Protein 2RD7 (pdb70)

Radius of gyration: 29.11 Å; Cα contacts (8 Å, |Δi|>4): 1053; chains: 2; bounding box: 93×52×61 Å

Secondary structure (DSSP, 8-state):
--TTSPB-TTHHHHTEEEETTTTEEEEESB-TT--TT---EEEE-SS--EEEETTTTEEEE-S--EEEE--TTEEEEEEPPP-----EEEEESSHHHHHHHHHHHTTSSEEEEE----EEEEEES--SS--HHHHHHHHTT-STTEEEEEEEEEEEEEEEEE-SSSB-B-HHHHHHHHTS-SS--HHHHHHHHHHH-SEEEEEEEEEEEEEEEEEEEHHHHHHHT--HHHHHHHHHHHTT----HHHHHTT--SHHHHHHTTEEEEEE--BS------HHHHHHHHHH--EEEEEEEEEGGGGGGGBTT---HHHHHHHHHHHHHHH-/-PPP-TT--TTTT-EEEEEEEEEE--HHHH------EEEEE-S---EEEEEEEETTEEEEEEEE---SSSSEEEE---SPPPEEEEEEEE-SSSEEEEEEES---EEEEEESSSSPPHHHHHHHHHHHHHTT--GGGEEEPPSS---S---GGGEEE--

Structure (mmCIF, N/CA/C/O backbone):
data_2RD7
#
_entry.id   2RD7
#
_cell.length_a   96.553
_cell.length_b   126.087
_cell.length_c   51.887
_cell.angle_alpha   90.00
_cell.angle_beta   90.00
_cell.angle_gamma   90.00
#
_symmetry.space_group_name_H-M   'P 21 21 2'
#
loop_
_entity.id
_entity.type
_entity.pdbx_description
1 polymer 'Complement component C8 alpha chain'
2 polymer 'Complement component C8 gamma chain'
3 non-polymer 'CHLORIDE ION'
4 water water
#
loop_
_atom_site.group_PDB
_atom_site.id
_atom_site.type_symbol
_atom_site.label_atom_id
_atom_site.label_alt_id
_atom_site.label_comp_id
_atom_site.label_asym_id
_atom_site.label_entity_id
_atom_site.label_seq_id
_atom_site.pdbx_PDB_ins_code
_atom_site.Cartn_x
_atom_site.Cartn_y
_atom_site.Cartn_z
_atom_site.occupancy
_atom_site.B_iso_or_equiv
_atom_site.auth_seq_id
_atom_site.auth_comp_id
_atom_site.auth_asym_id
_atom_site.auth_atom_id
_atom_site.pdbx_PDB_model_num
ATOM 1 N N . ASP A 1 14 ? 13.532 -0.314 42.797 1.00 68.17 109 ASP A N 1
ATOM 2 C CA . ASP A 1 14 ? 14.324 0.943 42.675 1.00 68.08 109 ASP A CA 1
ATOM 3 C C . ASP A 1 14 ? 13.429 2.065 42.173 1.00 67.78 109 ASP A C 1
ATOM 4 O O . ASP A 1 14 ? 12.187 2.019 42.292 1.00 68.06 109 ASP A O 1
ATOM 6 N N . CYS A 1 15 ? 14.056 3.073 41.588 1.00 67.10 110 CYS A N 1
ATOM 7 C CA . CYS A 1 15 ? 13.321 4.208 41.045 1.00 66.33 110 CYS A CA 1
ATOM 8 C C . CYS A 1 15 ? 13.310 4.232 39.508 1.00 65.46 110 CYS A C 1
ATOM 9 O O . CYS A 1 15 ? 12.531 4.972 38.891 1.00 65.12 110 CYS A O 1
ATOM 12 N N . SER A 1 16 ? 14.192 3.431 38.903 1.00 64.37 111 SER A N 1
ATOM 13 C CA . SER A 1 16 ? 14.403 3.396 37.447 1.00 62.93 111 SER A CA 1
ATOM 14 C C . SER A 1 16 ? 13.205 2.818 36.653 1.00 61.53 111 SER A C 1
ATOM 15 O O . SER A 1 16 ? 13.131 2.982 35.421 1.00 62.10 111 SER A O 1
ATOM 18 N N . GLN A 1 17 ? 12.275 2.160 37.355 1.00 59.17 112 GLN A N 1
ATOM 19 C CA . GLN A 1 17 ? 11.076 1.601 36.737 1.00 57.41 112 GLN A CA 1
ATOM 20 C C . GLN A 1 17 ? 10.140 2.618 36.092 1.00 55.87 112 GLN A C 1
ATOM 21 O O . GLN A 1 17 ? 9.255 2.232 35.319 1.00 55.60 112 GLN A O 1
ATOM 23 N N . TYR A 1 18 ? 10.261 3.890 36.455 1.00 54.20 113 TYR A N 1
ATOM 24 C CA . TYR A 1 18 ? 9.384 4.926 35.886 1.00 52.96 113 TYR A CA 1
ATOM 25 C C . TYR A 1 18 ? 10.005 5.451 34.595 1.00 51.92 113 TYR A C 1
ATOM 26 O O . TYR A 1 18 ? 11.241 5.559 34.512 1.00 50.31 113 TYR A O 1
ATOM 35 N N . GLU A 1 19 ? 9.196 5.780 33.593 1.00 49.66 114 GLU A N 1
ATOM 36 C CA . GLU A 1 19 ? 9.740 6.497 32.435 1.00 49.60 114 GLU A CA 1
ATOM 37 C C . GLU A 1 19 ? 10.238 7.896 32.849 1.00 47.45 114 GLU A C 1
ATOM 38 O O . GLU A 1 19 ? 9.722 8.520 33.745 1.00 45.93 114 GLU A O 1
ATOM 44 N N . PRO A 1 20 ? 11.258 8.411 32.180 1.00 46.23 115 PRO A N 1
ATOM 45 C CA . PRO A 1 20 ? 11.541 9.798 32.492 1.00 44.14 115 PRO A CA 1
ATOM 46 C C . PRO A 1 20 ? 10.422 10.729 32.076 1.00 41.78 115 PRO A C 1
ATOM 47 O O . PRO A 1 20 ? 9.652 10.424 31.179 1.00 41.78 115 PRO A O 1
ATOM 51 N N A ILE A 1 21 ? 10.371 11.857 32.739 0.60 41.17 116 ILE A N 1
ATOM 52 N N B ILE A 1 21 ? 10.364 11.888 32.731 0.40 40.09 116 ILE A N 1
ATOM 53 C CA A ILE A 1 21 ? 9.549 12.981 32.332 0.60 41.29 116 ILE A CA 1
ATOM 54 C CA B ILE A 1 21 ? 9.449 12.983 32.345 0.40 38.83 116 ILE A CA 1
ATOM 55 C C A ILE A 1 21 ? 9.621 13.183 30.793 0.60 40.67 116 ILE A C 1
ATOM 56 C C B ILE A 1 21 ? 9.572 13.298 30.848 0.40 39.43 116 ILE A C 1
ATOM 57 O O A ILE A 1 21 ? 10.712 13.253 30.224 0.60 40.42 116 ILE A O 1
ATOM 58 O O B ILE A 1 21 ? 10.658 13.643 30.370 0.40 39.32 116 ILE A O 1
ATOM 67 N N . PRO A 1 22 ? 8.470 13.162 30.093 1.00 39.62 117 PRO A N 1
ATOM 68 C CA . PRO A 1 22 ? 8.551 13.337 28.635 1.00 39.95 117 PRO A CA 1
ATOM 69 C C . PRO A 1 22 ? 9.222 14.618 28.126 1.00 39.89 117 PRO A C 1
ATOM 70 O O . PRO A 1 22 ? 8.951 15.714 28.613 1.00 40.75 117 PRO A O 1
ATOM 74 N N . GLY A 1 23 ? 10.072 14.457 27.126 1.00 39.59 118 GLY A N 1
ATOM 75 C CA . GLY A 1 23 ? 10.798 15.569 26.551 1.00 38.99 118 GLY A CA 1
ATOM 76 C C . GLY A 1 23 ? 12.089 15.947 27.256 1.00 39.40 118 GLY A C 1
ATOM 77 O O . GLY A 1 23 ? 12.707 16.917 26.893 1.00 38.36 118 GLY A O 1
ATOM 78 N N . SER A 1 24 ? 12.485 15.222 28.298 1.00 39.92 119 SER A N 1
ATOM 79 C CA . SER A 1 24 ? 13.639 15.666 29.109 1.00 39.41 119 SER A CA 1
ATOM 80 C C . SER A 1 24 ? 14.934 15.777 28.277 1.00 40.32 119 SER A C 1
ATOM 81 O O . SER A 1 24 ? 15.742 16.699 28.468 1.00 41.62 119 SER A O 1
ATOM 84 N N . GLN A 1 25 ? 15.105 14.849 27.346 1.00 41.49 120 GLN A N 1
ATOM 85 C CA . GLN A 1 25 ? 16.222 14.860 26.396 1.00 43.08 120 GLN A CA 1
ATOM 86 C C . GLN A 1 25 ? 16.285 16.075 25.487 1.00 42.77 120 GLN A C 1
ATOM 87 O O . GLN A 1 25 ? 17.375 16.569 25.170 1.00 40.64 120 GLN A O 1
ATOM 93 N N . LYS A 1 26 ? 15.117 16.620 25.144 1.00 42.48 121 LYS A N 1
ATOM 94 C CA . LYS A 1 26 ? 15.003 17.762 24.285 1.00 42.61 121 LYS A CA 1
ATOM 95 C C . LYS A 1 26 ? 15.252 19.054 25.030 1.00 42.31 121 LYS A C 1
ATOM 96 O O . LYS A 1 26 ? 15.804 19.996 24.445 1.00 41.96 121 LYS A O 1
ATOM 102 N N . ALA A 1 27 ? 14.808 19.130 26.273 1.00 41.64 122 ALA A N 1
ATOM 103 C CA . ALA A 1 27 ? 15.030 20.313 27.066 1.00 43.07 122 ALA A CA 1
ATOM 104 C C . ALA A 1 27 ? 16.497 20.481 27.459 1.00 42.62 122 ALA A C 1
ATOM 105 O O . ALA A 1 27 ? 16.879 21.545 27.873 1.00 42.35 122 ALA A O 1
ATOM 107 N N . ALA A 1 28 ? 17.242 19.371 27.461 1.00 42.79 123 ALA A N 1
ATOM 108 C CA . ALA A 1 28 ? 18.653 19.332 27.727 1.00 41.96 123 ALA A CA 1
ATOM 109 C C . ALA A 1 28 ? 19.517 19.879 26.617 1.00 41.19 123 ALA A C 1
ATOM 110 O O . ALA A 1 28 ? 20.656 20.119 26.864 1.00 38.13 123 ALA A O 1
ATOM 112 N N . LEU A 1 29 ? 18.978 20.064 25.413 1.00 41.92 124 LEU A N 1
ATOM 113 C CA . LEU A 1 29 ? 19.747 20.470 24.264 1.00 41.82 124 LEU A CA 1
ATOM 114 C C . LEU A 1 29 ? 19.961 21.994 24.269 1.00 42.83 124 LEU A C 1
ATOM 115 O O . LEU A 1 29 ? 19.105 22.752 24.824 1.00 44.52 124 LEU A O 1
ATOM 120 N N . GLY A 1 30 ? 21.151 22.446 23.790 1.00 42.09 125 GLY A N 1
ATOM 121 C CA . GLY A 1 30 ? 21.396 23.847 23.491 1.00 39.91 125 GLY A CA 1
ATOM 122 C C . GLY A 1 30 ? 20.618 24.288 22.228 1.00 40.10 125 GLY A C 1
ATOM 123 O O . GLY A 1 30 ? 20.087 23.497 21.462 1.00 39.40 125 GLY A O 1
ATOM 124 N N . TYR A 1 31 ? 20.533 25.577 22.019 1.00 39.60 126 TYR A N 1
ATOM 125 C CA . TYR A 1 31 ? 19.830 26.120 20.881 1.00 39.90 126 TYR A CA 1
ATOM 126 C C . TYR A 1 31 ? 20.728 27.159 20.228 1.00 39.23 126 TYR A C 1
ATOM 127 O O . TYR A 1 31 ? 21.387 27.917 20.895 1.00 38.11 126 TYR A O 1
ATOM 136 N N . ASN A 1 32 ? 20.755 27.145 18.898 1.00 40.88 127 ASN A N 1
ATOM 137 C CA . ASN A 1 32 ? 21.386 28.166 18.110 1.00 41.06 127 ASN A CA 1
ATOM 138 C C . ASN A 1 32 ? 20.351 29.112 17.482 1.00 40.86 127 ASN A C 1
ATOM 139 O O . ASN A 1 32 ? 19.620 28.756 16.530 1.00 38.43 127 ASN A O 1
ATOM 144 N N . ILE A 1 33 ? 20.352 30.349 17.966 1.00 42.43 128 ILE A N 1
ATOM 145 C CA . ILE A 1 33 ? 19.391 31.307 17.489 1.00 44.28 128 ILE A CA 1
ATOM 146 C C . ILE A 1 33 ? 19.658 31.776 16.099 1.00 44.03 128 ILE A C 1
ATOM 147 O O . ILE A 1 33 ? 18.745 32.331 15.515 1.00 42.72 128 ILE A O 1
ATOM 152 N N . LEU A 1 34 ? 20.914 31.680 15.625 1.00 44.16 129 LEU A N 1
ATOM 153 C CA . LEU A 1 34 ? 21.197 32.070 14.236 1.00 45.45 129 LEU A CA 1
ATOM 154 C C . LEU A 1 34 ? 20.721 31.026 13.268 1.00 44.91 129 LEU A C 1
ATOM 155 O O . LEU A 1 34 ? 20.227 31.341 12.200 1.00 45.66 129 LEU A O 1
ATOM 160 N N . THR A 1 35 ? 20.900 29.764 13.615 1.00 45.77 130 THR A N 1
ATOM 161 C CA . THR A 1 35 ? 20.461 28.702 12.697 1.00 46.47 130 THR A CA 1
ATOM 162 C C . THR A 1 35 ? 19.061 28.214 13.018 1.00 47.22 130 THR A C 1
ATOM 163 O O . THR A 1 35 ? 18.479 27.522 12.213 1.00 48.41 130 THR A O 1
ATOM 167 N N . GLN A 1 36 ? 18.520 28.649 14.158 1.00 47.76 131 GLN A N 1
ATOM 168 C CA . GLN A 1 36 ? 17.253 28.209 14.694 1.00 48.76 131 GLN A CA 1
ATOM 169 C C . GLN A 1 36 ? 17.156 26.703 14.692 1.00 47.83 131 GLN A C 1
ATOM 170 O O . GLN A 1 36 ? 16.127 26.110 14.411 1.00 47.83 131 GLN A O 1
ATOM 176 N N . GLU A 1 37 ? 18.249 26.066 15.040 1.00 47.74 132 GLU A N 1
ATOM 177 C CA . GLU A 1 37 ? 18.201 24.654 15.308 1.00 46.89 132 GLU A CA 1
ATOM 178 C C . GLU A 1 37 ? 18.870 24.311 16.602 1.00 45.29 132 GLU A C 1
ATOM 179 O O . GLU A 1 37 ? 19.583 25.137 17.192 1.00 45.02 132 GLU A O 1
ATOM 185 N N . ASP A 1 38 ? 18.592 23.086 17.051 1.00 42.88 133 ASP A N 1
ATOM 186 C CA . ASP A 1 38 ? 19.125 22.545 18.299 1.00 41.25 133 ASP A CA 1
ATOM 187 C C . ASP A 1 38 ? 20.639 22.249 18.152 1.00 39.49 133 ASP A C 1
ATOM 188 O O . ASP A 1 38 ? 21.114 22.042 17.081 1.00 38.05 133 ASP A O 1
ATOM 193 N N . ALA A 1 39 ? 21.339 22.240 19.268 1.00 40.53 134 ALA A N 1
ATOM 194 C CA . ALA A 1 39 ? 22.749 21.764 19.401 1.00 41.37 134 ALA A CA 1
ATOM 195 C C . ALA A 1 39 ? 22.799 20.515 20.285 1.00 41.73 134 ALA A C 1
ATOM 196 O O . ALA A 1 39 ? 21.751 19.977 20.687 1.00 44.16 134 ALA A O 1
ATOM 198 N N . GLN A 1 40 ? 24.008 20.085 20.639 1.00 39.60 135 GLN A N 1
ATOM 199 C CA . GLN A 1 40 ? 24.171 18.921 21.442 1.00 39.48 135 GLN A CA 1
ATOM 200 C C . GLN A 1 40 ? 23.719 19.224 22.861 1.00 39.01 135 GLN A C 1
ATOM 201 O O . GLN A 1 40 ? 23.347 20.366 23.158 1.00 38.91 135 GLN A O 1
ATOM 207 N N . SER A 1 41 ? 23.648 18.201 23.692 1.00 38.23 136 SER A N 1
ATOM 208 C CA . SER A 1 41 ? 23.175 18.402 25.031 1.00 38.94 136 SER A CA 1
ATOM 209 C C . SER A 1 41 ? 24.107 19.294 25.819 1.00 40.24 136 SER A C 1
ATOM 210 O O . SER A 1 41 ? 25.342 19.163 25.767 1.00 40.66 136 SER A O 1
ATOM 213 N N . VAL A 1 42 ? 23.481 20.161 26.593 1.00 40.04 137 VAL A N 1
ATOM 214 C CA . VAL A 1 42 ? 24.128 21.008 27.550 1.00 40.40 137 VAL A CA 1
ATOM 215 C C . VAL A 1 42 ? 23.957 20.367 28.925 1.00 40.83 137 VAL A C 1
ATOM 216 O O . VAL A 1 42 ? 24.971 20.058 29.619 1.00 40.98 137 VAL A O 1
ATOM 220 N N . TYR A 1 43 ? 22.705 20.150 29.327 1.00 39.54 138 TYR A N 1
ATOM 221 C CA . TYR A 1 43 ? 22.435 19.525 30.572 1.00 38.73 138 TYR A CA 1
ATOM 222 C C . TYR A 1 43 ? 22.575 18.044 30.370 1.00 39.51 138 TYR A C 1
ATOM 223 O O . TYR A 1 43 ? 22.271 17.556 29.305 1.00 38.39 138 TYR A O 1
ATOM 232 N N . ASP A 1 44 ? 23.040 17.330 31.405 1.00 41.98 139 ASP A N 1
ATOM 233 C CA . ASP A 1 44 ? 22.901 15.872 31.503 1.00 43.89 139 ASP A CA 1
ATOM 234 C C . ASP A 1 44 ? 21.421 15.483 31.764 1.00 44.63 139 ASP A C 1
ATOM 235 O O . ASP A 1 44 ? 20.905 15.738 32.831 1.00 45.68 139 ASP A O 1
ATOM 240 N N . ALA A 1 45 ? 20.763 14.866 30.787 1.00 46.44 140 ALA A N 1
ATOM 241 C CA . ALA A 1 45 ? 19.292 14.569 30.862 1.00 47.86 140 ALA A CA 1
ATOM 242 C C . ALA A 1 45 ? 18.990 13.327 31.683 1.00 48.42 140 ALA A C 1
ATOM 243 O O . ALA A 1 45 ? 17.863 13.134 32.128 1.00 48.57 140 ALA A O 1
ATOM 245 N N . SER A 1 46 ? 20.027 12.510 31.873 1.00 49.22 141 SER A N 1
ATOM 246 C CA . SER A 1 46 ? 19.972 11.156 32.455 1.00 50.20 141 SER A CA 1
ATOM 247 C C . SER A 1 46 ? 20.564 11.040 33.859 1.00 49.61 141 SER A C 1
ATOM 248 O O . SER A 1 46 ? 20.646 9.956 34.428 1.00 49.63 141 SER A O 1
ATOM 251 N N . TYR A 1 47 ? 20.977 12.161 34.394 1.00 48.78 142 TYR A N 1
ATOM 252 C CA . TYR A 1 47 ? 21.550 12.243 35.686 1.00 49.30 142 TYR A CA 1
ATOM 253 C C . TYR A 1 47 ? 20.502 12.419 36.748 1.00 49.10 142 TYR A C 1
ATOM 254 O O . TYR A 1 47 ? 19.679 13.327 36.659 1.00 48.36 142 TYR A O 1
ATOM 263 N N . TYR A 1 48 ? 20.569 11.537 37.746 1.00 49.92 143 TYR A N 1
ATOM 264 C CA . TYR A 1 48 ? 19.639 11.467 38.874 1.00 51.55 143 TYR A CA 1
ATOM 265 C C . TYR A 1 48 ? 20.336 11.765 40.216 1.00 52.09 143 TYR A C 1
ATOM 266 O O . TYR A 1 48 ? 19.701 12.274 41.134 1.00 52.98 143 TYR A O 1
ATOM 275 N N . GLY A 1 49 ? 21.637 11.514 40.329 1.00 53.10 144 GLY A N 1
ATOM 276 C CA . GLY A 1 49 ? 22.385 12.039 41.449 1.00 54.02 144 GLY A CA 1
ATOM 277 C C . GLY A 1 49 ? 22.029 11.486 42.826 1.00 55.32 144 GLY A C 1
ATOM 278 O O . GLY A 1 49 ? 22.311 12.145 43.830 1.00 56.43 144 GLY A O 1
ATOM 279 N N . GLY A 1 50 ? 21.447 10.283 42.890 1.00 55.92 145 GLY A N 1
ATOM 280 C CA . GLY A 1 50 ? 21.197 9.578 44.184 1.00 56.71 145 GLY A CA 1
ATOM 281 C C . GLY A 1 50 ? 19.807 9.803 44.794 1.00 57.65 145 GLY A C 1
ATOM 282 O O . GLY A 1 50 ? 19.516 9.373 45.926 1.00 58.40 145 GLY A O 1
ATOM 283 N N . GLN A 1 51 ? 18.952 10.469 44.024 1.00 57.86 146 GLN A N 1
ATOM 284 C CA . GLN A 1 51 ? 17.714 11.021 44.512 1.00 58.51 146 GLN A CA 1
ATOM 285 C C . GLN A 1 51 ? 16.618 10.527 43.569 1.00 58.56 146 GLN A C 1
ATOM 286 O O . GLN A 1 51 ? 16.817 10.481 42.360 1.00 57.57 146 GLN A O 1
ATOM 292 N N . CYS A 1 52 ? 15.479 10.141 44.132 1.00 59.17 147 CYS A N 1
ATOM 293 C CA . CYS A 1 52 ? 14.349 9.661 43.355 1.00 58.41 147 CYS A CA 1
ATOM 294 C C . CYS A 1 52 ? 13.179 10.638 43.468 1.00 56.66 147 CYS A C 1
ATOM 295 O O . CYS A 1 52 ? 12.357 10.534 44.354 1.00 57.32 147 CYS A O 1
ATOM 298 N N . GLU A 1 53 ? 13.132 11.605 42.576 1.00 54.83 148 GLU A N 1
ATOM 299 C CA . GLU A 1 53 ? 12.016 12.524 42.523 1.00 53.32 148 GLU A CA 1
ATOM 300 C C . GLU A 1 53 ? 11.118 12.095 41.352 1.00 52.05 148 GLU A C 1
ATOM 301 O O . GLU A 1 53 ? 11.605 11.732 40.293 1.00 50.51 148 GLU A O 1
ATOM 304 N N . THR A 1 54 ? 9.812 12.044 41.592 1.00 51.34 149 THR A N 1
ATOM 305 C CA . THR A 1 54 ? 8.816 11.656 40.563 1.00 50.50 149 THR A CA 1
ATOM 306 C C . THR A 1 54 ? 7.708 12.695 40.457 1.00 49.70 149 THR A C 1
ATOM 307 O O . THR A 1 54 ? 7.520 13.525 41.347 1.00 48.56 149 THR A O 1
ATOM 311 N N . VAL A 1 55 ? 6.978 12.624 39.361 1.00 48.99 150 VAL A N 1
ATOM 312 C CA . VAL A 1 55 ? 5.945 13.564 39.062 1.00 49.93 150 VAL A CA 1
ATOM 313 C C . VAL A 1 55 ? 4.679 12.759 38.742 1.00 50.23 150 VAL A C 1
ATOM 314 O O . VAL A 1 55 ? 4.698 11.893 37.859 1.00 49.28 150 VAL A O 1
ATOM 318 N N . TYR A 1 56 ? 3.600 13.029 39.502 1.00 50.79 151 TYR A N 1
ATOM 319 C CA . TYR A 1 56 ? 2.289 12.376 39.345 1.00 50.18 151 TYR A CA 1
ATOM 320 C C . TYR A 1 56 ? 1.697 12.917 38.101 1.00 49.77 151 TYR A C 1
ATOM 321 O O . TYR A 1 56 ? 1.671 14.106 37.925 1.00 50.21 151 TYR A O 1
ATOM 330 N N . ASN A 1 57 ? 1.258 12.058 37.200 1.00 49.90 152 ASN A N 1
ATOM 331 C CA . ASN A 1 57 ? 0.468 12.524 36.076 1.00 51.16 152 ASN A CA 1
ATOM 332 C C . ASN A 1 57 ? -0.951 11.924 36.202 1.00 53.44 152 ASN A C 1
ATOM 333 O O . ASN A 1 57 ? -1.166 10.727 35.966 1.00 52.32 152 ASN A O 1
ATOM 338 N N . GLY A 1 58 ? -1.882 12.792 36.588 1.00 55.81 153 GLY A N 1
ATOM 339 C CA . GLY A 1 58 ? -3.296 12.477 36.631 1.00 58.46 153 GLY A CA 1
ATOM 340 C C . GLY A 1 58 ? -4.035 13.347 35.637 1.00 60.21 153 GLY A C 1
ATOM 341 O O . GLY A 1 58 ? -5.137 13.835 35.940 1.00 60.97 153 GLY A O 1
ATOM 342 N N . GLU A 1 59 ? -3.397 13.570 34.476 1.00 61.87 154 GLU A N 1
ATOM 343 C CA . GLU A 1 59 ? -3.992 14.283 33.323 1.00 62.98 154 GLU A CA 1
ATOM 344 C C . GLU A 1 59 ? -4.268 13.326 32.161 1.00 63.45 154 GLU A C 1
ATOM 345 O O . GLU A 1 59 ? -4.921 13.736 31.209 1.00 64.98 154 GLU A O 1
ATOM 351 N N . TRP A 1 60 ? -3.797 12.074 32.219 1.00 64.03 155 TRP A N 1
ATOM 352 C CA . TRP A 1 60 ? -3.932 11.153 31.071 1.00 64.44 155 TRP A CA 1
ATOM 353 C C . TRP A 1 60 ? -4.532 9.775 31.411 1.00 64.21 155 TRP A C 1
ATOM 354 O O . TRP A 1 60 ? -4.111 8.779 30.814 1.00 65.53 155 TRP A O 1
ATOM 365 N N . ARG A 1 61 ? -5.512 9.707 32.326 1.00 62.65 156 ARG A N 1
ATOM 366 C CA . ARG A 1 61 ? -6.145 8.415 32.737 1.00 61.37 156 ARG A CA 1
ATOM 367 C C . ARG A 1 61 ? -7.328 7.953 31.873 1.00 60.57 156 ARG A C 1
ATOM 368 O O . ARG A 1 61 ? -7.946 8.753 31.176 1.00 60.16 156 ARG A O 1
ATOM 376 N N . GLU A 1 62 ? -7.618 6.650 31.944 1.00 59.85 157 GLU A N 1
ATOM 377 C CA . GLU A 1 62 ? -8.799 6.065 31.294 1.00 59.80 157 GLU A CA 1
ATOM 378 C C . GLU A 1 62 ? -10.060 6.352 32.103 1.00 57.74 157 GLU A C 1
ATOM 379 O O . GLU A 1 62 ? -10.316 5.745 33.157 1.00 58.47 157 GLU A O 1
ATOM 385 N N . LEU A 1 63 ? -10.847 7.282 31.589 1.00 55.45 158 LEU A N 1
ATOM 386 C CA . LEU A 1 63 ? -12.182 7.515 32.101 1.00 53.38 158 LEU A CA 1
ATOM 387 C C . LEU A 1 63 ? -13.066 6.314 31.833 1.00 50.73 158 LEU A C 1
ATOM 388 O O . LEU A 1 63 ? -12.970 5.688 30.776 1.00 49.23 158 LEU A O 1
ATOM 393 N N . ARG A 1 64 ? -13.902 5.989 32.819 1.00 48.32 159 ARG A N 1
ATOM 394 C CA . ARG A 1 64 ? -14.958 4.998 32.670 1.00 46.62 159 ARG A CA 1
ATOM 395 C C . ARG A 1 64 ? -16.366 5.626 32.679 1.00 44.53 159 ARG A C 1
ATOM 396 O O . ARG A 1 64 ? -16.601 6.633 33.354 1.00 41.60 159 ARG A O 1
ATOM 398 N N . TYR A 1 65 ? -17.285 4.972 31.971 1.00 42.76 160 TYR A N 1
ATOM 399 C CA . TYR A 1 65 ? -18.688 5.352 31.969 1.00 42.33 160 TYR A CA 1
ATOM 400 C C . TYR A 1 65 ? -19.565 4.170 32.274 1.00 41.95 160 TYR A C 1
ATOM 401 O O . TYR A 1 65 ? -19.601 3.243 31.505 1.00 41.27 160 TYR A O 1
ATOM 410 N N . ASP A 1 66 ? -20.247 4.230 33.407 1.00 42.05 161 ASP A N 1
ATOM 411 C CA . ASP A 1 66 ? -21.335 3.301 33.765 1.00 43.10 161 ASP A CA 1
ATOM 412 C C . ASP A 1 66 ? -22.726 3.839 33.303 1.00 42.38 161 ASP A C 1
ATOM 413 O O . ASP A 1 66 ? -23.387 4.583 34.039 1.00 42.13 161 ASP A O 1
ATOM 418 N N . SER A 1 67 ? -23.180 3.439 32.111 1.00 41.82 162 SER A N 1
ATOM 419 C CA . SER A 1 67 ? -24.404 4.047 31.505 1.00 42.04 162 SER A CA 1
ATOM 420 C C . SER A 1 67 ? -25.683 3.796 32.337 1.00 42.21 162 SER A C 1
ATOM 421 O O . SER A 1 67 ? -26.615 4.601 32.379 1.00 41.83 162 SER A O 1
ATOM 424 N N . THR A 1 68 ? -25.687 2.693 33.041 1.00 42.73 163 THR A N 1
ATOM 425 C CA . THR A 1 68 ? -26.800 2.308 33.873 1.00 44.11 163 THR A CA 1
ATOM 426 C C . THR A 1 68 ? -27.105 3.289 35.015 1.00 45.05 163 THR A C 1
ATOM 427 O O . THR A 1 68 ? -28.279 3.637 35.267 1.00 45.33 163 THR A O 1
ATOM 431 N N . CYS A 1 69 ? -26.036 3.756 35.655 1.00 46.30 164 CYS A N 1
ATOM 432 C CA . CYS A 1 69 ? -26.107 4.704 36.771 1.00 47.30 164 CYS A CA 1
ATOM 433 C C . CYS A 1 69 ? -25.632 6.060 36.384 1.00 45.28 164 CYS A C 1
ATOM 434 O O . CYS A 1 69 ? -25.521 6.911 37.242 1.00 45.02 164 CYS A O 1
ATOM 437 N N . GLU A 1 70 ? -25.347 6.266 35.110 1.00 43.87 165 GLU A N 1
ATOM 438 C CA . GLU A 1 70 ? -24.986 7.575 34.631 1.00 43.64 165 GLU A CA 1
ATOM 439 C C . GLU A 1 70 ? -23.747 8.071 35.390 1.00 44.20 165 GLU A C 1
ATOM 440 O O . GLU A 1 70 ? -23.696 9.219 35.842 1.00 44.32 165 GLU A O 1
ATOM 446 N N . ARG A 1 71 ? -22.752 7.204 35.490 1.00 44.57 166 ARG A N 1
ATOM 447 C CA . ARG A 1 71 ? -21.550 7.469 36.278 1.00 45.56 166 ARG A CA 1
ATOM 448 C C . ARG A 1 71 ? -20.368 7.512 35.375 1.00 44.75 166 ARG A C 1
ATOM 449 O O . ARG A 1 71 ? -20.045 6.535 34.730 1.00 43.34 166 ARG A O 1
ATOM 457 N N . LEU A 1 72 ? -19.741 8.671 35.330 1.00 45.52 167 LEU A N 1
ATOM 458 C CA . LEU A 1 72 ? -18.557 8.917 34.500 1.00 46.07 167 LEU A CA 1
ATOM 459 C C . LEU A 1 72 ? -17.406 9.099 35.464 1.00 47.25 167 LEU A C 1
ATOM 460 O O . LEU A 1 72 ? -17.349 10.083 36.164 1.00 46.96 167 LEU A O 1
ATOM 465 N N . TYR A 1 73 ? -16.516 8.120 35.560 1.00 48.90 168 TYR A N 1
ATOM 466 C CA . TYR A 1 73 ? -15.577 8.103 36.681 1.00 51.05 168 TYR A CA 1
ATOM 467 C C . TYR A 1 73 ? -14.142 7.730 36.304 1.00 52.54 168 TYR A C 1
ATOM 468 O O . TYR A 1 73 ? -13.828 7.423 35.143 1.00 52.38 168 TYR A O 1
ATOM 477 N N . TYR A 1 74 ? -13.267 7.753 37.298 1.00 54.62 169 TYR A N 1
ATOM 478 C CA . TYR A 1 74 ? -11.854 7.590 36.992 1.00 55.98 169 TYR A CA 1
ATOM 479 C C . TYR A 1 74 ? -11.223 6.262 37.254 1.00 57.82 169 TYR A C 1
ATOM 480 O O . TYR A 1 74 ? -11.472 5.604 38.271 1.00 57.55 169 TYR A O 1
ATOM 489 N N . GLY A 1 75 ? -10.352 5.926 36.298 1.00 61.05 170 GLY A N 1
ATOM 490 C CA . GLY A 1 75 ? -9.438 4.799 36.402 1.00 62.87 170 GLY A CA 1
ATOM 491 C C . GLY A 1 75 ? -8.276 5.138 37.314 1.00 64.34 170 GLY A C 1
ATOM 492 O O . GLY A 1 75 ? -7.708 6.239 37.244 1.00 64.94 170 GLY A O 1
ATOM 493 N N . ASP A 1 76 ? -7.925 4.180 38.171 1.00 65.86 171 ASP A N 1
ATOM 494 C CA . ASP A 1 76 ? -6.739 4.282 39.025 1.00 66.69 171 ASP A CA 1
ATOM 495 C C . ASP A 1 76 ? -5.432 3.952 38.252 1.00 66.78 171 ASP A C 1
ATOM 496 O O . ASP A 1 76 ? -4.533 3.275 38.760 1.00 66.65 171 ASP A O 1
ATOM 501 N N . ASP A 1 77 ? -5.338 4.456 37.027 1.00 66.70 172 ASP A N 1
ATOM 502 C CA . ASP A 1 77 ? -4.189 4.198 36.154 1.00 66.97 172 ASP A CA 1
ATOM 503 C C . ASP A 1 77 ? -3.357 5.488 36.011 1.00 65.91 172 ASP A C 1
ATOM 504 O O . ASP A 1 77 ? -2.865 5.815 34.934 1.00 65.62 172 ASP A O 1
ATOM 509 N N . GLU A 1 78 ? -3.242 6.201 37.134 1.00 65.23 173 GLU A N 1
ATOM 510 C CA . GLU A 1 78 ? -2.402 7.413 37.295 1.00 64.26 173 GLU A CA 1
ATOM 511 C C . GLU A 1 78 ? -0.909 7.084 37.425 1.00 62.19 173 GLU A C 1
ATOM 512 O O . GLU A 1 78 ? -0.490 6.282 38.265 1.00 61.99 173 GLU A O 1
ATOM 518 N N . LYS A 1 79 ? -0.107 7.748 36.606 1.00 59.45 174 LYS A N 1
ATOM 519 C CA . LYS A 1 79 ? 1.246 7.333 36.387 1.00 57.66 174 LYS A CA 1
ATOM 520 C C . LYS A 1 79 ? 2.241 8.260 37.103 1.00 54.57 174 LYS A C 1
ATOM 521 O O . LYS A 1 79 ? 1.919 9.402 37.437 1.00 52.44 174 LYS A O 1
ATOM 527 N N . TYR A 1 80 ? 3.416 7.710 37.400 1.00 52.03 175 TYR A N 1
ATOM 528 C CA . TYR A 1 80 ? 4.562 8.492 37.861 1.00 50.55 175 TYR A CA 1
ATOM 529 C C . TYR A 1 80 ? 5.666 8.424 36.848 1.00 47.24 175 TYR A C 1
ATOM 530 O O . TYR A 1 80 ? 5.901 7.396 36.201 1.00 44.87 175 TYR A O 1
ATOM 539 N N . PHE A 1 81 ? 6.314 9.571 36.729 1.00 44.88 176 PHE A N 1
ATOM 540 C CA . PHE A 1 81 ? 7.399 9.804 35.841 1.00 43.73 176 PHE A CA 1
ATOM 541 C C . PHE A 1 81 ? 8.553 10.241 36.715 1.00 43.37 176 PHE A C 1
ATOM 542 O O . PHE A 1 81 ? 8.368 10.936 37.693 1.00 42.77 176 PHE A O 1
ATOM 550 N N . ARG A 1 82 ? 9.762 9.884 36.313 1.00 42.44 177 ARG A N 1
ATOM 551 C CA . ARG A 1 82 ? 10.902 10.220 37.098 1.00 41.85 177 ARG A CA 1
ATOM 552 C C . ARG A 1 82 ? 11.416 11.539 36.586 1.00 41.15 177 ARG A C 1
ATOM 553 O O . ARG A 1 82 ? 11.519 11.738 35.395 1.00 40.39 177 ARG A O 1
ATOM 561 N N . LYS A 1 83 ? 11.677 12.454 37.502 1.00 41.37 178 LYS A N 1
ATOM 562 C CA . LYS A 1 83 ? 12.238 13.768 37.179 1.00 42.43 178 LYS A CA 1
ATOM 563 C C . LYS A 1 83 ? 13.771 13.780 37.375 1.00 41.27 178 LYS A C 1
ATOM 564 O O . LYS A 1 83 ? 14.255 13.586 38.502 1.00 41.81 178 LYS A O 1
ATOM 570 N N . PRO A 1 84 ? 14.540 13.964 36.290 1.00 40.54 179 PRO A N 1
ATOM 571 C CA . PRO A 1 84 ? 15.998 14.007 36.488 1.00 41.47 179 PRO A CA 1
ATOM 572 C C . PRO A 1 84 ? 16.496 15.217 37.261 1.00 41.58 179 PRO A C 1
ATOM 573 O O . PRO A 1 84 ? 15.835 16.252 37.301 1.00 42.34 179 PRO A O 1
ATOM 577 N N . TYR A 1 85 ? 17.684 15.085 37.838 1.00 40.52 180 TYR A N 1
ATOM 578 C CA . TYR A 1 85 ? 18.267 16.125 38.678 1.00 40.67 180 TYR A CA 1
ATOM 579 C C . TYR A 1 85 ? 18.287 17.554 38.098 1.00 39.99 180 TYR A C 1
ATOM 580 O O . TYR A 1 85 ? 18.034 18.502 38.813 1.00 39.05 180 TYR A O 1
ATOM 589 N N . ASN A 1 86 ? 18.551 17.717 36.803 1.00 40.54 181 ASN A N 1
ATOM 590 C CA . ASN A 1 86 ? 18.584 19.036 36.207 1.00 40.43 181 ASN A CA 1
ATOM 591 C C . ASN A 1 86 ? 17.254 19.732 35.978 1.00 41.40 181 ASN A C 1
ATOM 592 O O . ASN A 1 86 ? 17.222 20.882 35.515 1.00 41.14 181 ASN A O 1
ATOM 597 N N . PHE A 1 87 ? 16.146 19.065 36.285 1.00 43.43 182 PHE A N 1
ATOM 598 C CA . PHE A 1 87 ? 14.778 19.668 36.185 1.00 43.06 182 PHE A CA 1
ATOM 599 C C . PHE A 1 87 ? 14.401 19.998 37.592 1.00 43.54 182 PHE A C 1
ATOM 600 O O . PHE A 1 87 ? 14.236 19.116 38.399 1.00 44.28 182 PHE A O 1
ATOM 608 N N . LEU A 1 88 ? 14.311 21.274 37.893 1.00 44.63 183 LEU A N 1
ATOM 609 C CA . LEU A 1 88 ? 13.785 21.764 39.152 1.00 45.30 183 LEU A CA 1
ATOM 610 C C . LEU A 1 88 ? 12.309 21.425 39.267 1.00 46.10 183 LEU A C 1
ATOM 611 O O . LEU A 1 88 ? 11.896 20.852 40.250 1.00 47.32 183 LEU A O 1
ATOM 616 N N . LYS A 1 89 ? 11.526 21.763 38.249 1.00 46.62 184 LYS A N 1
ATOM 617 C CA . LYS A 1 89 ? 10.116 21.335 38.187 1.00 46.52 184 LYS A CA 1
ATOM 618 C C . LYS A 1 89 ? 9.588 20.907 36.847 1.00 43.88 184 LYS A C 1
ATOM 619 O O . LYS A 1 89 ? 10.130 21.196 35.772 1.00 42.04 184 LYS A O 1
ATOM 625 N N . TYR A 1 90 ? 8.546 20.094 36.940 1.00 42.25 185 TYR A N 1
ATOM 626 C CA . TYR A 1 90 ? 7.814 19.675 35.747 1.00 42.49 185 TYR A CA 1
ATOM 627 C C . TYR A 1 90 ? 6.343 19.388 36.088 1.00 42.71 185 TYR A C 1
ATOM 628 O O . TYR A 1 90 ? 6.035 18.579 36.959 1.00 43.32 185 TYR A O 1
ATOM 637 N N . HIS A 1 91 ? 5.454 20.041 35.369 1.00 42.57 186 HIS A N 1
ATOM 638 C CA . HIS A 1 91 ? 4.029 19.945 35.624 1.00 42.76 186 HIS A CA 1
ATOM 639 C C . HIS A 1 91 ? 3.313 19.574 34.342 1.00 41.19 186 HIS A C 1
ATOM 640 O O . HIS A 1 91 ? 3.417 20.274 33.355 1.00 39.35 186 HIS A O 1
ATOM 647 N N . PHE A 1 92 ? 2.596 18.466 34.371 1.00 41.05 187 PHE A N 1
ATOM 648 C CA . PHE A 1 92 ? 1.821 18.033 33.244 1.00 41.61 187 PHE A CA 1
ATOM 649 C C . PHE A 1 92 ? 0.593 18.885 33.160 1.00 42.03 187 PHE A C 1
ATOM 650 O O . PHE A 1 92 ? -0.049 19.077 34.143 1.00 41.61 187 PHE A O 1
ATOM 658 N N A GLU A 1 93 ? 0.266 19.365 31.964 0.70 43.11 188 GLU A N 1
ATOM 659 N N B GLU A 1 93 ? 0.251 19.425 31.994 0.30 42.27 188 GLU A N 1
ATOM 660 C CA A GLU A 1 93 ? -0.950 20.161 31.787 0.70 43.75 188 GLU A CA 1
ATOM 661 C CA B GLU A 1 93 ? -0.952 20.272 31.919 0.30 42.36 188 GLU A CA 1
ATOM 662 C C A GLU A 1 93 ? -2.202 19.315 31.478 0.70 43.90 188 GLU A C 1
ATOM 663 C C B GLU A 1 93 ? -2.156 19.572 31.250 0.30 43.28 188 GLU A C 1
ATOM 664 O O A GLU A 1 93 ? -2.124 18.156 31.090 0.70 43.15 188 GLU A O 1
ATOM 665 O O B GLU A 1 93 ? -1.979 18.778 30.325 0.30 43.00 188 GLU A O 1
ATOM 676 N N . ALA A 1 94 ? -3.371 19.907 31.718 1.00 44.41 189 ALA A N 1
ATOM 677 C CA . ALA A 1 94 ? -4.623 19.370 31.173 1.00 45.02 189 ALA A CA 1
ATOM 678 C C . ALA A 1 94 ? -4.608 19.523 29.643 1.00 45.52 189 ALA A C 1
ATOM 679 O O . ALA A 1 94 ? -4.484 20.607 29.166 1.00 46.68 189 ALA A O 1
ATOM 681 N N . LEU A 1 95 ? -4.712 18.437 28.907 1.00 45.51 190 LEU A N 1
ATOM 682 C CA . LEU A 1 95 ? -4.850 18.497 27.465 1.00 47.46 190 LEU A CA 1
ATOM 683 C C . LEU A 1 95 ? -6.155 19.157 27.047 1.00 46.34 190 LEU A C 1
ATOM 684 O O . LEU A 1 95 ? -7.192 18.875 27.628 1.00 45.25 190 LEU A O 1
ATOM 689 N N . ALA A 1 96 ? -6.066 20.065 26.084 1.00 46.05 191 ALA A N 1
ATOM 690 C CA . ALA A 1 96 ? -7.199 20.743 25.516 1.00 46.06 191 ALA A CA 1
ATOM 691 C C . ALA A 1 96 ? -6.929 21.163 24.072 1.00 46.54 191 ALA A C 1
ATOM 692 O O . ALA A 1 96 ? -5.809 21.495 23.707 1.00 45.94 191 ALA A O 1
ATOM 694 N N . ASP A 1 97 ? -7.973 21.128 23.260 1.00 47.62 192 ASP A N 1
ATOM 695 C CA . ASP A 1 97 ? -7.990 21.726 21.936 1.00 49.40 192 ASP A CA 1
ATOM 696 C C . ASP A 1 97 ? -8.057 23.240 22.097 1.00 50.30 192 ASP A C 1
ATOM 697 O O . ASP A 1 97 ? -8.974 23.796 22.743 1.00 52.71 192 ASP A O 1
ATOM 702 N N . THR A 1 98 ? -7.108 23.905 21.457 1.00 51.59 193 THR A N 1
ATOM 703 C CA . THR A 1 98 ? -6.865 25.342 21.607 1.00 51.98 193 THR A CA 1
ATOM 704 C C . THR A 1 98 ? -7.435 26.125 20.443 1.00 51.86 193 THR A C 1
ATOM 705 O O . THR A 1 98 ? -7.219 27.316 20.330 1.00 51.70 193 THR A O 1
ATOM 709 N N . GLY A 1 99 ? -8.174 25.445 19.582 1.00 52.64 194 GLY A N 1
ATOM 710 C CA . GLY A 1 99 ? -8.688 26.046 18.358 1.00 53.72 194 GLY A CA 1
ATOM 711 C C . GLY A 1 99 ? -7.767 25.853 17.154 1.00 54.66 194 GLY A C 1
ATOM 712 O O . GLY A 1 99 ? -6.554 26.102 17.228 1.00 54.27 194 GLY A O 1
ATOM 713 N N . ILE A 1 100 ? -8.358 25.417 16.045 1.00 55.91 195 ILE A N 1
ATOM 714 C CA . ILE A 1 100 ? -7.638 25.148 14.811 1.00 57.76 195 ILE A CA 1
ATOM 715 C C . ILE A 1 100 ? -7.883 26.288 13.814 1.00 58.09 195 ILE A C 1
ATOM 716 O O . ILE A 1 100 ? -9.018 26.651 13.547 1.00 57.79 195 ILE A O 1
ATOM 721 N N . SER A 1 101 ? -6.792 26.904 13.369 1.00 58.40 196 SER A N 1
ATOM 722 C CA . SER A 1 101 ? -6.852 28.069 12.488 1.00 60.19 196 SER A CA 1
ATOM 723 C C . SER A 1 101 ? -6.759 27.593 11.058 1.00 59.88 196 SER A C 1
ATOM 724 O O . SER A 1 101 ? -6.018 26.653 10.784 1.00 59.50 196 SER A O 1
ATOM 727 N N . SER A 1 102 ? -7.497 28.252 10.172 1.00 60.35 197 SER A N 1
ATOM 728 C CA . SER A 1 102 ? -7.395 28.043 8.730 1.00 61.01 197 SER A CA 1
ATOM 729 C C . SER A 1 102 ? -7.067 29.354 8.052 1.00 61.33 197 SER A C 1
ATOM 730 O O . SER A 1 102 ? -7.740 30.337 8.304 1.00 61.66 197 SER A O 1
ATOM 733 N N . GLU A 1 103 ? -6.041 29.369 7.205 1.00 61.47 198 GLU A N 1
ATOM 734 C CA . GLU A 1 103 ? -5.661 30.560 6.439 1.00 62.44 198 GLU A CA 1
ATOM 735 C C . GLU A 1 103 ? -5.562 30.215 4.983 1.00 62.08 198 GLU A C 1
ATOM 736 O O . GLU A 1 103 ? -5.362 29.065 4.626 1.00 61.64 198 GLU A O 1
ATOM 742 N N . PHE A 1 104 ? -5.759 31.215 4.147 1.00 62.94 199 PHE A N 1
ATOM 743 C CA . PHE A 1 104 ? -5.763 31.027 2.716 1.00 63.21 199 PHE A CA 1
ATOM 744 C C . PHE A 1 104 ? -4.874 32.094 2.129 1.00 64.17 199 PHE A C 1
ATOM 745 O O . PHE A 1 104 ? -4.936 33.241 2.551 1.00 63.72 199 PHE A O 1
ATOM 753 N N . TYR A 1 105 ? -4.015 31.695 1.188 1.00 65.72 200 TYR A N 1
ATOM 754 C CA . TYR A 1 105 ? -3.075 32.604 0.517 1.00 66.84 200 TYR A CA 1
ATOM 755 C C . TYR A 1 105 ? -3.123 32.451 -1.005 1.00 67.65 200 TYR A C 1
ATOM 756 O O . TYR A 1 105 ? -3.144 31.335 -1.538 1.00 67.24 200 TYR A O 1
ATOM 765 N N . ASP A 1 106 ? -3.143 33.593 -1.694 1.00 68.92 201 ASP A N 1
ATOM 766 C CA . ASP A 1 106 ? -3.159 33.633 -3.153 1.00 69.91 201 ASP A CA 1
ATOM 767 C C . ASP A 1 106 ? -1.814 33.229 -3.728 1.00 70.35 201 ASP A C 1
ATOM 768 O O . ASP A 1 106 ? -1.721 32.790 -4.882 1.00 71.12 201 ASP A O 1
ATOM 773 N N . ASN A 1 107 ? -0.753 33.431 -2.970 1.00 70.42 202 ASN A N 1
ATOM 774 C CA . ASN A 1 107 ? 0.548 33.104 -3.488 1.00 70.90 202 ASN A CA 1
ATOM 775 C C . ASN A 1 107 ? 1.482 32.681 -2.395 1.00 71.05 202 ASN A C 1
ATOM 776 O O . ASN A 1 107 ? 1.227 32.929 -1.211 1.00 70.76 202 ASN A O 1
ATOM 781 N N . ALA A 1 108 ? 2.559 32.027 -2.823 1.00 71.51 203 ALA A N 1
ATOM 782 C CA . ALA A 1 108 ? 3.558 31.468 -1.925 1.00 71.87 203 ALA A CA 1
ATOM 783 C C . ALA A 1 108 ? 4.110 32.552 -1.009 1.00 72.01 203 ALA A C 1
ATOM 784 O O . ALA A 1 108 ? 4.171 32.378 0.178 1.00 73.00 203 ALA A O 1
ATOM 786 N N . ASN A 1 109 ? 4.448 33.698 -1.571 1.00 72.90 204 ASN A N 1
ATOM 787 C CA . ASN A 1 109 ? 5.091 34.777 -0.824 1.00 73.27 204 ASN A CA 1
ATOM 788 C C . ASN A 1 109 ? 4.263 35.270 0.347 1.00 73.70 204 ASN A C 1
ATOM 789 O O . ASN A 1 109 ? 4.793 35.483 1.432 1.00 73.51 204 ASN A O 1
ATOM 794 N N . ASP A 1 110 ? 2.960 35.423 0.128 1.00 74.20 205 ASP A N 1
ATOM 795 C CA . ASP A 1 110 ? 2.042 35.841 1.191 1.00 74.74 205 ASP A CA 1
ATOM 796 C C . ASP A 1 110 ? 1.909 34.800 2.313 1.00 74.93 205 ASP A C 1
ATOM 797 O O . ASP A 1 110 ? 1.706 35.155 3.483 1.00 74.77 205 ASP A O 1
ATOM 802 N N . LEU A 1 111 ? 2.024 33.522 1.959 1.00 75.13 206 LEU A N 1
ATOM 803 C CA . LEU A 1 111 ? 2.214 32.474 2.965 1.00 75.35 206 LEU A CA 1
ATOM 804 C C . LEU A 1 111 ? 3.598 32.586 3.660 1.00 75.98 206 LEU A C 1
ATOM 805 O O . LEU A 1 111 ? 3.685 32.692 4.889 1.00 76.12 206 LEU A O 1
ATOM 810 N N . LEU A 1 112 ? 4.672 32.545 2.867 1.00 77.21 207 LEU A N 1
ATOM 811 C CA . LEU A 1 112 ? 6.059 32.721 3.378 1.00 77.76 207 LEU A CA 1
ATOM 812 C C . LEU A 1 112 ? 6.153 33.916 4.302 1.00 77.87 207 LEU A C 1
ATOM 813 O O . LEU A 1 112 ? 6.808 33.864 5.330 1.00 77.93 207 LEU A O 1
ATOM 818 N N . SER A 1 113 ? 5.504 35.000 3.881 1.00 78.29 208 SER A N 1
ATOM 819 C CA . SER A 1 113 ? 5.467 36.258 4.612 1.00 78.64 208 SER A CA 1
ATOM 820 C C . SER A 1 113 ? 4.837 36.116 6.000 1.00 78.76 208 SER A C 1
ATOM 821 O O . SER A 1 113 ? 5.412 36.557 6.985 1.00 78.64 208 SER A O 1
ATOM 824 N N . LYS A 1 114 ? 3.657 35.509 6.059 1.00 79.11 209 LYS A N 1
ATOM 825 C CA . LYS A 1 114 ? 2.962 35.266 7.321 1.00 79.70 209 LYS A CA 1
ATOM 826 C C . LYS A 1 114 ? 3.769 34.291 8.202 1.00 80.48 209 LYS A C 1
ATOM 827 O O . LYS A 1 114 ? 3.742 34.369 9.434 1.00 79.74 209 LYS A O 1
ATOM 833 N N . VAL A 1 115 ? 4.482 33.381 7.541 1.00 81.84 210 VAL A N 1
ATOM 834 C CA . VAL A 1 115 ? 5.374 32.427 8.200 1.00 82.90 210 VAL A CA 1
ATOM 835 C C . VAL A 1 115 ? 6.541 33.147 8.901 1.00 83.16 210 VAL A C 1
ATOM 836 O O . VAL A 1 115 ? 6.696 33.036 10.125 1.00 82.99 210 VAL A O 1
ATOM 840 N N . LYS A 1 116 ? 7.335 33.883 8.120 1.00 83.56 211 LYS A N 1
ATOM 841 C CA . LYS A 1 116 ? 8.507 34.602 8.639 1.00 84.07 211 LYS A CA 1
ATOM 842 C C . LYS A 1 116 ? 8.115 35.724 9.603 1.00 84.28 211 LYS A C 1
ATOM 843 O O . LYS A 1 116 ? 8.831 36.007 10.545 1.00 84.11 211 LYS A O 1
ATOM 847 N N . LYS A 1 117 ? 6.983 36.369 9.351 1.00 85.13 212 LYS A N 1
ATOM 848 C CA . LYS A 1 117 ? 6.371 37.274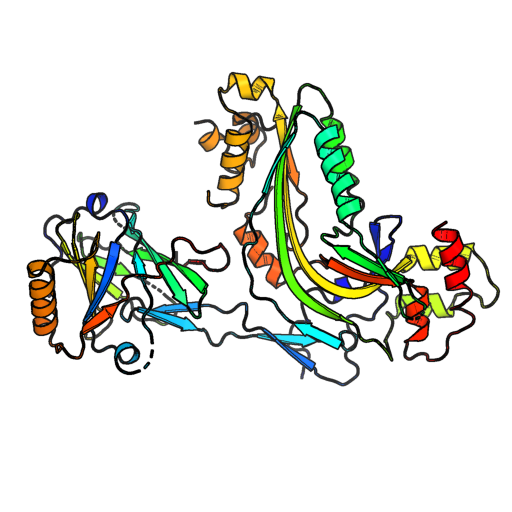 10.331 1.00 85.91 212 LYS A CA 1
ATOM 849 C C . LYS A 1 117 ? 6.067 36.560 11.644 1.00 86.44 212 LYS A C 1
ATOM 850 O O . LYS A 1 117 ? 6.135 37.166 12.713 1.00 86.15 212 LYS A O 1
ATOM 856 N N . ASP A 1 118 ? 5.681 35.285 11.549 1.00 87.38 213 ASP A N 1
ATOM 857 C CA . ASP A 1 118 ? 5.435 34.452 12.737 1.00 87.96 213 ASP A CA 1
ATOM 858 C C . ASP A 1 118 ? 6.760 34.007 13.416 1.00 87.60 213 ASP A C 1
ATOM 859 O O . ASP A 1 118 ? 6.743 33.645 14.591 1.00 87.29 213 ASP A O 1
ATOM 864 N N . LYS A 1 119 ? 7.887 34.074 12.685 1.00 87.43 214 LYS A N 1
ATOM 865 C CA . LYS A 1 119 ? 9.267 33.994 13.277 1.00 87.26 214 LYS A CA 1
ATOM 866 C C . LYS A 1 119 ? 9.732 35.289 13.994 1.00 86.16 214 LYS A C 1
ATOM 867 O O . LYS A 1 119 ? 10.773 35.294 14.659 1.00 86.48 214 LYS A O 1
ATOM 873 N N . SER A 1 120 ? 8.977 36.378 13.841 1.00 84.70 215 SER A N 1
ATOM 874 C CA . SER A 1 120 ? 9.166 37.603 14.639 1.00 83.38 215 SER A CA 1
ATOM 875 C C . SER A 1 120 ? 8.161 37.693 15.788 1.00 81.67 215 SER A C 1
ATOM 876 O O . SER A 1 120 ? 8.404 38.365 16.792 1.00 81.21 215 SER A O 1
ATOM 879 N N . ASP A 1 121 ? 7.014 37.043 15.604 1.00 79.79 216 ASP A N 1
ATOM 880 C CA . ASP A 1 121 ? 6.085 36.759 16.688 1.00 78.24 216 ASP A CA 1
ATOM 881 C C . ASP A 1 121 ? 6.732 35.710 17.583 1.00 76.67 216 ASP A C 1
ATOM 882 O O . ASP A 1 121 ? 6.395 35.564 18.785 1.00 76.83 216 ASP A O 1
ATOM 884 N N . SER A 1 122 ? 7.664 34.971 16.968 1.00 73.97 217 SER A N 1
ATOM 885 C CA . SER A 1 122 ? 8.234 33.774 17.567 1.00 71.85 217 SER A CA 1
ATOM 886 C C . SER A 1 122 ? 9.153 34.083 18.752 1.00 68.99 217 SER A C 1
ATOM 887 O O . SER A 1 122 ? 9.349 33.208 19.594 1.00 68.59 217 SER A O 1
ATOM 890 N N A PHE A 1 123 ? 9.766 35.276 18.804 0.50 67.22 218 PHE A N 1
ATOM 891 N N B PHE A 1 123 ? 9.547 35.354 18.867 0.50 67.35 218 PHE A N 1
ATOM 892 C CA A PHE A 1 123 ? 10.750 35.593 19.874 0.50 65.48 218 PHE A CA 1
ATOM 893 C CA B PHE A 1 123 ? 10.600 35.780 19.769 0.50 65.61 218 PHE A CA 1
ATOM 894 C C A PHE A 1 123 ? 10.510 36.914 20.636 0.50 63.59 218 PHE A C 1
ATOM 895 C C B PHE A 1 123 ? 10.266 36.969 20.669 0.50 63.75 218 PHE A C 1
ATOM 896 O O A PHE A 1 123 ? 10.346 37.957 20.027 0.50 63.70 218 PHE A O 1
ATOM 897 O O B PHE A 1 123 ? 9.784 37.984 20.194 0.50 64.12 218 PHE A O 1
ATOM 912 N N . GLY A 1 124 ? 10.509 36.828 21.971 1.00 61.66 219 GLY A N 1
ATOM 913 C CA . GLY A 1 124 ? 10.507 37.975 22.905 1.00 58.34 219 GLY A CA 1
ATOM 914 C C . GLY A 1 124 ? 11.825 38.042 23.744 1.00 56.41 219 GLY A C 1
ATOM 915 O O . GLY A 1 124 ? 12.693 37.159 23.636 1.00 55.17 219 GLY A O 1
ATOM 916 N N . VAL A 1 125 ? 11.975 39.074 24.584 1.00 53.58 220 VAL A N 1
ATOM 917 C CA . VAL A 1 125 ? 13.204 39.301 25.397 1.00 52.85 220 VAL A CA 1
ATOM 918 C C . VAL A 1 125 ? 12.906 40.050 26.667 1.00 50.91 220 VAL A C 1
ATOM 919 O O . VAL A 1 125 ? 12.239 41.071 26.618 1.00 51.08 220 VAL A O 1
ATOM 923 N N . THR A 1 126 ? 13.412 39.578 27.789 1.00 49.64 221 THR A N 1
ATOM 924 C CA . THR A 1 126 ? 13.651 40.447 28.929 1.00 50.46 221 THR A CA 1
ATOM 925 C C . THR A 1 126 ? 15.136 40.373 29.304 1.00 50.61 221 THR A C 1
ATOM 926 O O . THR A 1 126 ? 15.888 39.568 28.762 1.00 49.52 221 THR A O 1
ATOM 930 N N . ILE A 1 127 ? 15.558 41.222 30.234 1.00 51.79 222 ILE A N 1
ATOM 931 C CA . ILE A 1 127 ? 16.968 41.270 30.661 1.00 52.64 222 ILE A CA 1
ATOM 932 C C . ILE A 1 127 ? 16.988 41.208 32.171 1.00 52.65 222 ILE A C 1
ATOM 933 O O . ILE A 1 127 ? 16.300 41.994 32.822 1.00 53.01 222 ILE A O 1
ATOM 938 N N . GLY A 1 128 ? 17.776 40.281 32.712 1.00 52.83 223 GLY A N 1
ATOM 939 C CA . GLY A 1 128 ? 17.916 40.123 34.142 1.00 53.44 223 GLY A CA 1
ATOM 940 C C . GLY A 1 128 ? 18.460 41.373 34.817 1.00 53.96 223 GLY A C 1
ATOM 941 O O . GLY A 1 128 ? 18.974 42.292 34.157 1.00 53.54 223 GLY A O 1
ATOM 942 N N . ILE A 1 129 ? 18.330 41.409 36.146 1.00 54.93 224 ILE A N 1
ATOM 943 C CA . ILE A 1 129 ? 18.673 42.586 36.937 1.00 54.95 224 ILE A CA 1
ATOM 944 C C . ILE A 1 129 ? 20.119 42.501 37.450 1.00 55.06 224 ILE A C 1
ATOM 945 O O . ILE A 1 129 ? 20.791 43.535 37.607 1.00 54.86 224 ILE A O 1
ATOM 947 N N . GLY A 1 133 ? 24.291 41.071 33.781 1.00 42.91 228 GLY A N 1
ATOM 948 C CA . GLY A 1 133 ? 22.807 41.111 33.717 1.00 44.73 228 GLY A CA 1
ATOM 949 C C . GLY A 1 133 ? 22.191 40.433 32.474 1.00 44.55 228 GLY A C 1
ATOM 950 O O . GLY A 1 133 ? 22.047 41.061 31.447 1.00 44.76 228 GLY A O 1
ATOM 951 N N . SER A 1 134 ? 21.790 39.171 32.601 1.00 45.31 229 SER A N 1
ATOM 952 C CA . SER A 1 134 ? 21.598 38.261 31.472 1.00 46.10 229 SER A CA 1
ATOM 953 C C . SER A 1 134 ? 20.300 38.428 30.669 1.00 46.19 229 SER A C 1
ATOM 954 O O . SER A 1 134 ? 19.210 38.423 31.213 1.00 47.50 229 SER A O 1
ATOM 957 N N . PRO A 1 135 ? 20.428 38.519 29.349 1.00 45.82 230 PRO A N 1
ATOM 958 C CA . PRO A 1 135 ? 19.278 38.468 28.486 1.00 45.40 230 PRO A CA 1
ATOM 959 C C . PRO A 1 135 ? 18.498 37.182 28.762 1.00 46.38 230 PRO A C 1
ATOM 960 O O . PRO A 1 135 ? 19.105 36.115 29.059 1.00 45.34 230 PRO A O 1
ATOM 964 N N . LEU A 1 136 ? 17.182 37.265 28.698 1.00 45.98 231 LEU A N 1
ATOM 965 C CA . LEU A 1 136 ? 16.386 36.050 28.753 1.00 47.28 231 LEU A CA 1
ATOM 966 C C . LEU A 1 136 ? 15.544 36.095 27.511 1.00 47.90 231 LEU A C 1
ATOM 967 O O . LEU A 1 136 ? 14.763 37.035 27.287 1.00 46.47 231 LEU A O 1
ATOM 972 N N . LEU A 1 137 ? 15.806 35.135 26.633 1.00 48.72 232 LEU A N 1
ATOM 973 C CA . LEU A 1 137 ? 15.164 35.097 25.354 1.00 48.77 232 LEU A CA 1
ATOM 974 C C . LEU A 1 137 ? 14.033 34.108 25.475 1.00 48.41 232 LEU A C 1
ATOM 975 O O . LEU A 1 137 ? 14.146 33.079 26.135 1.00 46.23 232 LEU A O 1
ATOM 980 N N . VAL A 1 138 ? 12.981 34.419 24.740 1.00 48.42 233 VAL A N 1
ATOM 981 C CA . VAL A 1 138 ? 11.687 33.801 24.925 1.00 49.29 233 VAL A CA 1
ATOM 982 C C . VAL A 1 138 ? 11.225 33.370 23.542 1.00 48.78 233 VAL A C 1
ATOM 983 O O . VAL A 1 138 ? 11.035 34.179 22.661 1.00 48.02 233 VAL A O 1
ATOM 987 N N . GLY A 1 139 ? 11.226 32.081 23.334 1.00 49.70 234 GLY A N 1
ATOM 988 C CA . GLY A 1 139 ? 10.732 31.515 22.120 1.00 52.99 234 GLY A CA 1
ATOM 989 C C . GLY A 1 139 ? 9.316 31.042 22.417 1.00 54.47 234 GLY A C 1
ATOM 990 O O . GLY A 1 139 ? 9.044 30.543 23.508 1.00 54.35 234 GLY A O 1
ATOM 991 N N . VAL A 1 140 ? 8.397 31.336 21.505 1.00 57.15 235 VAL A N 1
ATOM 992 C CA . VAL A 1 140 ? 7.006 30.886 21.622 1.00 58.79 235 VAL A CA 1
ATOM 993 C C . VAL A 1 140 ? 6.694 30.244 20.307 1.00 60.53 235 VAL A C 1
ATOM 994 O O . VAL A 1 140 ? 6.859 30.881 19.290 1.00 61.07 235 VAL A O 1
ATOM 998 N N . GLY A 1 141 ? 6.258 28.986 20.316 1.00 62.79 236 GLY A N 1
ATOM 999 C CA . GLY A 1 141 ? 5.902 28.285 19.064 1.00 64.16 236 GLY A CA 1
ATOM 1000 C C . GLY A 1 141 ? 7.131 27.893 18.268 1.00 65.45 236 GLY A C 1
ATOM 1001 O O . GLY A 1 141 ? 7.161 27.940 17.045 1.00 65.08 236 GLY A O 1
ATOM 1002 N N . VAL A 1 142 ? 8.154 27.464 18.990 1.00 67.25 237 VAL A N 1
ATOM 1003 C CA . VAL A 1 142 ? 9.457 27.258 18.395 1.00 68.56 237 VAL A CA 1
ATOM 1004 C C . VAL A 1 142 ? 9.616 25.840 17.845 1.00 68.65 237 VAL A C 1
ATOM 1005 O O . VAL A 1 142 ? 9.333 24.856 18.517 1.00 69.27 237 VAL A O 1
ATOM 1009 N N . SER A 1 143 ? 10.110 25.768 16.619 1.00 69.21 238 SER A N 1
ATOM 1010 C CA . SER A 1 143 ? 10.084 24.540 15.806 1.00 70.09 238 SER A CA 1
ATOM 1011 C C . SER A 1 143 ? 11.373 23.682 15.790 1.00 69.69 238 SER A C 1
ATOM 1012 O O . SER A 1 143 ? 11.307 22.506 15.351 1.00 70.65 238 SER A O 1
ATOM 1015 N N . HIS A 1 144 ? 12.530 24.274 16.162 1.00 68.41 239 HIS A N 1
ATOM 1016 C CA . HIS A 1 144 ? 13.795 23.527 16.347 1.00 66.87 239 HIS A CA 1
ATOM 1017 C C . HIS A 1 144 ? 14.475 22.935 15.070 1.00 67.70 239 HIS A C 1
ATOM 1018 O O . HIS A 1 144 ? 15.378 22.081 15.164 1.00 66.09 239 HIS A O 1
ATOM 1025 N N . SER A 1 145 ? 14.069 23.478 13.912 1.00 68.74 240 SER A N 1
ATOM 1026 C CA . SER A 1 145 ? 14.552 23.112 12.564 1.00 69.55 240 SER A CA 1
ATOM 1027 C C . SER A 1 145 ? 14.683 24.404 11.751 1.00 70.75 240 SER A C 1
ATOM 1028 O O . SER A 1 145 ? 13.979 25.393 12.038 1.00 71.45 240 SER A O 1
ATOM 1031 N N . GLN A 1 146 ? 15.551 24.420 10.745 1.00 71.82 241 GLN A N 1
ATOM 1032 C CA . GLN A 1 146 ? 15.649 25.592 9.847 1.00 72.89 241 GLN A CA 1
ATOM 1033 C C . GLN A 1 146 ? 14.480 25.711 8.817 1.00 73.84 241 GLN A C 1
ATOM 1034 O O . GLN A 1 146 ? 14.337 26.741 8.122 1.00 74.50 241 GLN A O 1
ATOM 1040 N N . ASP A 1 147 ? 13.648 24.676 8.713 1.00 74.16 242 ASP A N 1
ATOM 1041 C CA . ASP A 1 147 ? 12.537 24.651 7.737 1.00 74.79 242 ASP A CA 1
ATOM 1042 C C . ASP A 1 147 ? 13.068 24.710 6.296 1.00 73.81 242 ASP A C 1
ATOM 1043 O O . ASP A 1 147 ? 12.435 25.277 5.411 1.00 73.64 242 ASP A O 1
ATOM 1048 N N . THR A 1 148 ? 14.220 24.110 6.080 1.00 72.86 243 THR A N 1
ATOM 1049 C CA . THR A 1 148 ? 14.886 24.138 4.793 1.00 72.80 243 THR A CA 1
ATOM 1050 C C . THR A 1 148 ? 14.180 23.248 3.762 1.00 71.96 243 THR A C 1
ATOM 1051 O O . THR A 1 148 ? 14.088 23.593 2.584 1.00 71.85 243 THR A O 1
ATOM 1055 N N . SER A 1 149 ? 13.731 22.090 4.241 1.00 71.09 244 SER A N 1
ATOM 1056 C CA . SER A 1 149 ? 12.832 21.215 3.520 1.00 70.21 244 SER A CA 1
ATOM 1057 C C . SER A 1 149 ? 11.577 21.964 3.091 1.00 69.17 244 SER A C 1
ATOM 1058 O O . SER A 1 149 ? 11.223 21.992 1.913 1.00 69.16 244 SER A O 1
ATOM 1061 N N . PHE A 1 150 ? 10.890 22.533 4.074 1.00 67.40 245 PHE A N 1
ATOM 1062 C CA . PHE A 1 150 ? 9.611 23.182 3.845 1.00 66.13 245 PHE A CA 1
ATOM 1063 C C . PHE A 1 150 ? 9.814 24.329 2.836 1.00 64.34 245 PHE A C 1
ATOM 1064 O O . PHE A 1 150 ? 9.109 24.402 1.826 1.00 63.46 245 PHE A O 1
ATOM 1072 N N . LEU A 1 151 ? 10.819 25.171 3.062 1.00 62.49 246 LEU A N 1
ATOM 1073 C CA . LEU A 1 151 ? 11.066 26.307 2.164 1.00 61.59 246 LEU A CA 1
ATOM 1074 C C . LEU A 1 151 ? 11.350 25.889 0.718 1.00 60.16 246 LEU A C 1
ATOM 1075 O O . LEU A 1 151 ? 10.856 26.531 -0.212 1.00 58.92 246 LEU A O 1
ATOM 1080 N N . ASN A 1 152 ? 12.117 24.812 0.548 1.00 59.15 247 ASN A N 1
ATOM 1081 C CA . ASN A 1 152 ? 12.453 24.301 -0.785 1.00 59.32 247 ASN A CA 1
ATOM 1082 C C . ASN A 1 152 ? 11.307 23.540 -1.445 1.00 58.56 247 ASN A C 1
ATOM 1083 O O . ASN A 1 152 ? 11.186 23.519 -2.646 1.00 58.07 247 ASN A O 1
ATOM 1088 N N . GLU A 1 153 ? 10.488 22.885 -0.645 1.00 58.07 248 GLU A N 1
ATOM 1089 C CA . GLU A 1 153 ? 9.282 22.252 -1.138 1.00 57.71 248 GLU A CA 1
ATOM 1090 C C . GLU A 1 153 ? 8.332 23.328 -1.678 1.00 56.76 248 GLU A C 1
ATOM 1091 O O . GLU A 1 153 ? 7.805 23.200 -2.787 1.00 55.09 248 GLU A O 1
ATOM 1097 N N . LEU A 1 154 ? 8.152 24.399 -0.917 1.00 56.67 249 LEU A N 1
ATOM 1098 C CA . LEU A 1 154 ? 7.210 25.448 -1.269 1.00 57.49 249 LEU A CA 1
ATOM 1099 C C . LEU A 1 154 ? 7.697 26.226 -2.463 1.00 57.17 249 LEU A C 1
ATOM 1100 O O . LEU A 1 154 ? 6.912 26.714 -3.288 1.00 56.47 249 LEU A O 1
ATOM 1105 N N . ASN A 1 155 ? 9.011 26.336 -2.588 1.00 56.39 250 ASN A N 1
ATOM 1106 C CA . ASN A 1 155 ? 9.534 27.083 -3.695 1.00 55.29 250 ASN A CA 1
ATOM 1107 C C . ASN A 1 155 ? 9.368 26.400 -5.050 1.00 54.29 250 ASN A C 1
ATOM 1108 O O . ASN A 1 155 ? 9.410 27.060 -6.064 1.00 52.75 250 ASN A O 1
ATOM 1113 N N . LYS A 1 156 ? 9.144 25.092 -5.057 1.00 53.73 251 LYS A N 1
ATOM 1114 C CA . LYS A 1 156 ? 8.616 24.425 -6.250 1.00 53.65 251 LYS A CA 1
ATOM 1115 C C . LYS A 1 156 ? 7.288 25.024 -6.743 1.00 53.33 251 LYS A C 1
ATOM 1116 O O . LYS A 1 156 ? 6.938 24.871 -7.909 1.00 51.96 251 LYS A O 1
ATOM 1122 N N . TYR A 1 157 ? 6.528 25.649 -5.842 1.00 53.80 252 TYR A N 1
ATOM 1123 C CA . TYR A 1 157 ? 5.125 26.027 -6.133 1.00 53.96 252 TYR A CA 1
ATOM 1124 C C . TYR A 1 157 ? 4.918 27.545 -6.091 1.00 54.74 252 TYR A C 1
ATOM 1125 O O . TYR A 1 157 ? 3.770 28.017 -6.071 1.00 53.45 252 TYR A O 1
ATOM 1134 N N . ASN A 1 158 ? 6.019 28.317 -6.119 1.00 55.72 253 ASN A N 1
ATOM 1135 C CA . ASN A 1 158 ? 5.872 29.751 -6.314 1.00 56.82 253 ASN A CA 1
ATOM 1136 C C . ASN A 1 158 ? 5.603 30.035 -7.775 1.00 56.71 253 ASN A C 1
ATOM 1137 O O . ASN A 1 158 ? 6.505 30.374 -8.549 1.00 58.14 253 ASN A O 1
ATOM 1142 N N . GLU A 1 159 ? 4.356 29.858 -8.162 1.00 56.92 254 GLU A N 1
ATOM 1143 C CA . GLU A 1 159 ? 3.912 30.190 -9.489 1.00 57.12 254 GLU A CA 1
ATOM 1144 C C . GLU A 1 159 ? 2.500 30.683 -9.314 1.00 57.21 254 GLU A C 1
ATOM 1145 O O . GLU A 1 159 ? 1.792 30.264 -8.375 1.00 57.39 254 GLU A O 1
ATOM 1151 N N . LYS A 1 160 ? 2.088 31.561 -10.221 1.00 56.99 255 LYS A N 1
ATOM 1152 C CA . LYS A 1 160 ? 0.724 32.073 -10.259 1.00 56.90 255 LYS A CA 1
ATOM 1153 C C . LYS A 1 160 ? -0.335 30.953 -10.371 1.00 56.66 255 LYS A C 1
ATOM 1154 O O . LYS A 1 160 ? -1.512 31.141 -10.013 1.00 57.20 255 LYS A O 1
ATOM 1156 N N . LYS A 1 161 ? 0.081 29.819 -10.931 1.00 56.12 256 LYS A N 1
ATOM 1157 C CA . LYS A 1 161 ? -0.749 28.616 -11.051 1.00 56.43 256 LYS A CA 1
ATOM 1158 C C . LYS A 1 161 ? -1.221 28.029 -9.694 1.00 54.91 256 LYS A C 1
ATOM 1159 O O . LYS A 1 161 ? -2.186 27.281 -9.652 1.00 55.22 256 LYS A O 1
ATOM 1165 N N . PHE A 1 162 ? -0.556 28.369 -8.593 1.00 53.17 257 PHE A N 1
ATOM 1166 C CA . PHE A 1 162 ? -0.858 27.712 -7.346 1.00 52.46 257 PHE A CA 1
ATOM 1167 C C . PHE A 1 162 ? -1.384 28.662 -6.324 1.00 52.41 257 PHE A C 1
ATOM 1168 O O . PHE A 1 162 ? -0.950 29.821 -6.271 1.00 53.17 257 PHE A O 1
ATOM 1176 N N . ILE A 1 163 ? -2.282 28.137 -5.488 1.00 51.79 258 ILE A N 1
ATOM 1177 C CA . ILE A 1 163 ? -2.721 28.797 -4.261 1.00 51.55 258 ILE A CA 1
ATOM 1178 C C . ILE A 1 163 ? -2.532 27.860 -3.062 1.00 51.26 258 ILE A C 1
ATOM 1179 O O . ILE A 1 163 ? -2.304 26.657 -3.203 1.00 50.82 258 ILE A O 1
ATOM 1184 N N . PHE A 1 164 ? -2.641 28.419 -1.869 1.00 51.85 259 PHE A N 1
ATOM 1185 C CA . PHE A 1 164 ? -2.232 27.728 -0.664 1.00 51.84 259 PHE A CA 1
ATOM 1186 C C . PHE A 1 164 ? -3.229 27.856 0.448 1.00 51.56 259 PHE A C 1
ATOM 1187 O O . PHE A 1 164 ? -3.842 28.886 0.597 1.00 51.90 259 PHE A O 1
ATOM 1195 N N . THR A 1 165 ? -3.379 26.792 1.233 1.00 51.01 260 THR A N 1
ATOM 1196 C CA . THR A 1 165 ? -4.113 26.871 2.472 1.00 51.21 260 THR A CA 1
ATOM 1197 C C . THR A 1 165 ? -3.253 26.264 3.566 1.00 51.59 260 THR A C 1
ATOM 1198 O O . THR A 1 165 ? -2.283 25.566 3.321 1.00 51.26 260 THR A O 1
ATOM 1202 N N . ARG A 1 166 ? -3.620 26.557 4.784 1.00 52.83 261 ARG A N 1
ATOM 1203 C CA . ARG A 1 166 ? -2.799 26.224 5.937 1.00 53.11 261 ARG A CA 1
ATOM 1204 C C . ARG A 1 166 ? -3.721 26.050 7.084 1.00 52.95 261 ARG A C 1
ATOM 1205 O O . ARG A 1 166 ? -4.494 26.947 7.361 1.00 54.14 261 ARG A O 1
ATOM 1213 N N . ILE A 1 167 ? -3.672 24.885 7.728 1.00 52.86 262 ILE A N 1
ATOM 1214 C CA . ILE A 1 167 ? -4.283 24.711 9.034 1.00 52.34 262 ILE A CA 1
ATOM 1215 C C . ILE A 1 167 ? -3.173 24.590 10.082 1.00 52.53 262 ILE A C 1
ATOM 1216 O O . ILE A 1 167 ? -2.143 23.950 9.846 1.00 52.09 262 ILE A O 1
ATOM 1221 N N . PHE A 1 168 ? -3.408 25.221 11.232 1.00 52.50 263 PHE A N 1
ATOM 1222 C CA . PHE A 1 168 ? -2.431 25.301 12.309 1.00 52.87 263 PHE A CA 1
ATOM 1223 C C . PHE A 1 168 ? -3.120 25.223 13.680 1.00 51.32 263 PHE A C 1
ATOM 1224 O O . PHE A 1 168 ? -4.154 25.882 13.946 1.00 49.48 263 PHE A O 1
ATOM 1232 N N . THR A 1 169 ? -2.516 24.417 14.554 1.00 50.74 264 THR A N 1
ATOM 1233 C CA . THR A 1 169 ? -2.744 24.488 15.961 1.00 49.02 264 THR A CA 1
ATOM 1234 C C . THR A 1 169 ? -1.547 24.079 16.805 1.00 50.55 264 THR A C 1
ATOM 1235 O O . THR A 1 169 ? -0.604 23.520 16.316 1.00 50.58 264 THR A O 1
ATOM 1239 N N . LYS A 1 170 ? -1.665 24.334 18.097 1.00 50.13 265 LYS A N 1
ATOM 1240 C CA . LYS A 1 170 ? -0.571 24.218 19.039 1.00 52.44 265 LYS A CA 1
ATOM 1241 C C . LYS A 1 170 ? -1.147 23.688 20.330 1.00 50.74 265 LYS A C 1
ATOM 1242 O O . LYS A 1 170 ? -2.244 24.112 20.765 1.00 50.23 265 LYS A O 1
ATOM 1248 N N . VAL A 1 171 ? -0.478 22.712 20.908 1.00 50.54 266 VAL A N 1
ATOM 1249 C CA . VAL A 1 171 ? -0.903 22.181 22.265 1.00 51.11 266 VAL A CA 1
ATOM 1250 C C . VAL A 1 171 ? 0.283 22.017 23.186 1.00 50.48 266 VAL A C 1
ATOM 1251 O O . VAL A 1 171 ? 1.264 21.440 22.752 1.00 49.95 266 VAL A O 1
ATOM 1255 N N . GLN A 1 172 ? 0.161 22.466 24.437 1.00 49.12 267 GLN A N 1
ATOM 1256 C CA . GLN A 1 172 ? 1.121 22.250 25.483 1.00 50.18 267 GLN A CA 1
ATOM 1257 C C . GLN A 1 172 ? 0.738 21.107 26.433 1.00 49.06 267 GLN A C 1
ATOM 1258 O O . GLN A 1 172 ? -0.390 21.072 26.999 1.00 47.33 267 GLN A O 1
ATOM 1264 N N . THR A 1 173 ? 1.707 20.229 26.682 1.00 46.88 268 THR A N 1
ATOM 1265 C CA . THR A 1 173 ? 1.508 19.082 27.521 1.00 46.51 268 THR A CA 1
ATOM 1266 C C . THR A 1 173 ? 2.095 19.218 28.924 1.00 45.70 268 THR A C 1
ATOM 1267 O O . THR A 1 173 ? 1.711 18.459 29.809 1.00 44.44 268 THR A O 1
ATOM 1271 N N . ALA A 1 174 ? 3.001 20.182 29.109 1.00 43.29 269 ALA A N 1
ATOM 1272 C CA . ALA A 1 174 ? 3.727 20.374 30.338 1.00 42.75 269 ALA A CA 1
ATOM 1273 C C . ALA A 1 174 ? 4.471 21.701 30.360 1.00 41.39 269 ALA A C 1
ATOM 1274 O O . ALA A 1 174 ? 4.749 22.264 29.375 1.00 40.21 269 ALA A O 1
ATOM 1276 N N . HIS A 1 175 ? 4.776 22.174 31.536 1.00 43.68 270 HIS A N 1
ATOM 1277 C CA . HIS A 1 175 ? 5.640 23.320 31.791 1.00 44.39 270 HIS A CA 1
ATOM 1278 C C . HIS A 1 175 ? 6.728 22.778 32.697 1.00 43.47 270 HIS A C 1
ATOM 1279 O O . HIS A 1 175 ? 6.465 21.947 33.601 1.00 41.09 270 HIS A O 1
ATOM 1286 N N . PHE A 1 176 ? 7.956 23.244 32.441 1.00 42.18 271 PHE A N 1
ATOM 1287 C CA . PHE A 1 176 ? 9.125 22.819 33.253 1.00 42.64 271 PHE A CA 1
ATOM 1288 C C . PHE A 1 176 ? 10.037 23.966 33.571 1.00 42.33 271 PHE A C 1
ATOM 1289 O O . PHE A 1 176 ? 10.070 24.972 32.860 1.00 40.60 271 PHE A O 1
ATOM 1297 N N . LYS A 1 177 ? 10.783 23.793 34.641 1.00 43.59 272 LYS A N 1
ATOM 1298 C CA . LYS A 1 177 ? 11.846 24.728 35.015 1.00 44.06 272 LYS A CA 1
ATOM 1299 C C . LYS A 1 177 ? 13.114 23.928 35.183 1.00 43.75 272 LYS A C 1
ATOM 1300 O O . LYS A 1 177 ? 13.078 22.851 35.799 1.00 42.46 272 LYS A O 1
ATOM 1304 N N . MET A 1 178 ? 14.233 24.449 34.683 1.00 44.07 273 MET A N 1
ATOM 1305 C CA . MET A 1 178 ? 15.548 23.779 34.900 1.00 44.86 273 MET A CA 1
ATOM 1306 C C . MET A 1 178 ? 16.134 24.225 36.209 1.00 45.27 273 MET A C 1
ATOM 1307 O O . MET A 1 178 ? 15.770 25.256 36.792 1.00 42.79 273 MET A O 1
ATOM 1312 N N . ARG A 1 179 ? 17.050 23.429 36.698 1.00 47.30 274 ARG A N 1
ATOM 1313 C CA . ARG A 1 179 ? 17.687 23.851 37.905 1.00 49.27 274 ARG A CA 1
ATOM 1314 C C . ARG A 1 179 ? 18.633 25.002 37.636 1.00 48.97 274 ARG A C 1
ATOM 1315 O O . ARG A 1 179 ? 19.230 25.119 36.560 1.00 48.16 274 ARG A O 1
ATOM 1323 N N . LYS A 1 180 ? 18.709 25.865 38.634 1.00 50.11 275 LYS A N 1
ATOM 1324 C CA . LYS A 1 180 ? 19.453 27.119 38.571 1.00 51.37 275 LYS A CA 1
ATOM 1325 C C . LYS A 1 180 ? 20.884 27.045 39.085 1.00 50.99 275 LYS A C 1
ATOM 1326 O O . LYS A 1 180 ? 21.654 27.970 38.889 1.00 51.40 275 LYS A O 1
ATOM 1329 N N . ASP A 1 181 ? 21.249 25.968 39.755 1.00 51.11 276 ASP A N 1
ATOM 1330 C CA . ASP A 1 181 ? 22.564 25.907 40.388 1.00 50.55 276 ASP A CA 1
ATOM 1331 C C . ASP A 1 181 ? 22.895 24.462 40.668 1.00 49.37 276 ASP A C 1
ATOM 1332 O O . ASP A 1 181 ? 22.025 23.623 40.802 1.00 47.88 276 ASP A O 1
ATOM 1337 N N . ASP A 1 182 ? 24.184 24.205 40.747 1.00 48.32 277 ASP A N 1
ATOM 1338 C CA . ASP A 1 182 ? 24.773 22.884 40.751 1.00 48.54 277 ASP A CA 1
ATOM 1339 C C . ASP A 1 182 ? 24.322 22.015 39.593 1.00 46.47 277 ASP A C 1
ATOM 1340 O O . ASP A 1 182 ? 24.086 20.832 39.719 1.00 45.99 277 ASP A O 1
ATOM 1345 N N . ILE A 1 183 ? 24.275 22.641 38.425 1.00 45.26 278 ILE A N 1
ATOM 1346 C CA . ILE A 1 183 ? 23.895 21.957 37.188 1.00 43.29 278 ILE A CA 1
ATOM 1347 C C . ILE A 1 183 ? 24.965 20.884 36.844 1.00 44.22 278 ILE A C 1
ATOM 1348 O O . ILE A 1 183 ? 26.194 21.101 37.000 1.00 41.34 278 ILE A O 1
ATOM 1353 N N . MET A 1 184 ? 24.483 19.723 36.394 1.00 44.38 279 MET A N 1
ATOM 1354 C CA . MET A 1 184 ? 25.342 18.680 35.908 1.00 45.01 279 MET A CA 1
ATOM 1355 C C . MET A 1 184 ? 25.314 18.732 34.400 1.00 45.37 279 MET A C 1
ATOM 1356 O O . MET A 1 184 ? 24.320 18.375 33.814 1.00 44.28 279 MET A O 1
ATOM 1361 N N . LEU A 1 185 ? 26.405 19.200 33.761 1.00 44.85 280 LEU A N 1
ATOM 1362 C CA . LEU A 1 185 ? 26.509 19.187 32.298 1.00 44.89 280 LEU A CA 1
ATOM 1363 C C . LEU A 1 185 ? 26.646 17.797 31.711 1.00 44.86 280 LEU A C 1
ATOM 1364 O O . LEU A 1 185 ? 27.073 16.891 32.390 1.00 45.18 280 LEU A O 1
ATOM 1369 N N A ASP A 1 186 ? 26.227 17.641 30.442 0.70 45.31 281 ASP A N 1
ATOM 1370 N N B ASP A 1 186 ? 26.271 17.650 30.450 0.30 44.72 281 ASP A N 1
ATOM 1371 C CA A ASP A 1 186 ? 26.459 16.451 29.586 0.70 45.67 281 ASP A CA 1
ATOM 1372 C CA B ASP A 1 186 ? 26.432 16.396 29.751 0.30 44.46 281 ASP A CA 1
ATOM 1373 C C A ASP A 1 186 ? 27.968 16.135 29.560 0.70 46.10 281 ASP A C 1
ATOM 1374 C C B ASP A 1 186 ? 27.932 16.124 29.560 0.30 45.48 281 ASP A C 1
ATOM 1375 O O A ASP A 1 186 ? 28.777 17.031 29.454 0.70 46.51 281 ASP A O 1
ATOM 1376 O O B ASP A 1 186 ? 28.699 17.036 29.287 0.30 45.68 281 ASP A O 1
ATOM 1385 N N . GLU A 1 187 ? 28.332 14.867 29.723 1.00 46.34 282 GLU A N 1
ATOM 1386 C CA . GLU A 1 187 ? 29.739 14.433 29.575 1.00 47.76 282 GLU A CA 1
ATOM 1387 C C . GLU A 1 187 ? 30.412 14.944 28.281 1.00 48.44 282 GLU A C 1
ATOM 1388 O O . GLU A 1 187 ? 31.561 15.325 28.290 1.00 47.55 282 GLU A O 1
ATOM 1390 N N . GLY A 1 188 ? 29.663 14.994 27.181 1.00 49.18 283 GLY A N 1
ATOM 1391 C CA . GLY A 1 188 ? 30.195 15.547 25.939 1.00 49.15 283 GLY A CA 1
ATOM 1392 C C . GLY A 1 188 ? 30.691 16.969 26.150 1.00 49.16 283 GLY A C 1
ATOM 1393 O O . GLY A 1 188 ? 31.859 17.262 25.892 1.00 48.18 283 GLY A O 1
ATOM 1394 N N . MET A 1 189 ? 29.788 17.845 26.612 1.00 48.44 284 MET A N 1
ATOM 1395 C CA . MET A 1 189 ? 30.093 19.243 26.812 1.00 47.96 284 MET A CA 1
ATOM 1396 C C . MET A 1 189 ? 31.195 19.466 27.800 1.00 48.19 284 MET A C 1
ATOM 1397 O O . MET A 1 189 ? 31.944 20.403 27.628 1.00 46.62 284 MET A O 1
ATOM 1402 N N . LEU A 1 190 ? 31.258 18.640 28.842 1.00 49.33 285 LEU A N 1
ATOM 1403 C CA . LEU A 1 190 ? 32.291 18.775 29.881 1.00 49.38 285 LEU A CA 1
ATOM 1404 C C . LEU A 1 190 ? 33.657 18.549 29.278 1.00 49.29 285 LEU A C 1
ATOM 1405 O O . LEU A 1 190 ? 34.612 19.225 29.632 1.00 49.29 285 LEU A O 1
ATOM 1410 N N . GLN A 1 191 ? 33.748 17.544 28.409 1.00 49.39 286 GLN A N 1
ATOM 1411 C CA . GLN A 1 191 ? 35.023 17.158 27.816 1.00 49.01 286 GLN A CA 1
ATOM 1412 C C . GLN A 1 191 ? 35.452 18.263 26.881 1.00 47.94 286 GLN A C 1
ATOM 1413 O O . GLN A 1 191 ? 36.620 18.718 26.930 1.00 44.31 286 GLN A O 1
ATOM 1419 N N . SER A 1 192 ? 34.494 18.746 26.071 1.00 46.31 287 SER A N 1
ATOM 1420 C CA . SER A 1 192 ? 34.760 19.891 25.209 1.00 46.97 287 SER A CA 1
ATOM 1421 C C . SER A 1 192 ? 35.257 21.124 25.966 1.00 47.66 287 SER A C 1
ATOM 1422 O O . SER A 1 192 ? 36.150 21.867 25.509 1.00 47.01 287 SER A O 1
ATOM 1425 N N . LEU A 1 193 ? 34.644 21.348 27.110 1.00 48.18 288 LEU A N 1
ATOM 1426 C CA . LEU A 1 193 ? 34.948 22.491 27.941 1.00 49.82 288 LEU A CA 1
ATOM 1427 C C . LEU A 1 193 ? 36.347 22.380 28.501 1.00 50.64 288 LEU A C 1
ATOM 1428 O O . LEU A 1 193 ? 37.047 23.352 28.561 1.00 51.63 288 LEU A O 1
ATOM 1433 N N . MET A 1 194 ? 36.696 21.192 28.976 1.00 51.71 289 MET A N 1
ATOM 1434 C CA . MET A 1 194 ? 38.028 20.858 29.492 1.00 54.66 289 MET A CA 1
ATOM 1435 C C . MET A 1 194 ? 39.072 21.147 28.412 1.00 52.33 289 MET A C 1
ATOM 1436 O O . MET A 1 194 ? 40.112 21.692 28.702 1.00 52.06 289 MET A O 1
ATOM 1441 N N . GLU A 1 195 ? 38.734 20.827 27.165 1.00 51.59 290 GLU A N 1
ATOM 1442 C CA . GLU A 1 195 ? 39.602 20.984 26.010 1.00 51.84 290 GLU A CA 1
ATOM 1443 C C . GLU A 1 195 ? 39.713 22.411 25.442 1.00 51.23 290 GLU A C 1
ATOM 1444 O O . GLU A 1 195 ? 40.476 22.658 24.547 1.00 50.50 290 GLU A O 1
ATOM 1450 N N . LEU A 1 196 ? 38.906 23.337 25.917 1.00 50.67 291 LEU A N 1
ATOM 1451 C CA . LEU A 1 196 ? 39.010 24.691 25.443 1.00 49.17 291 LEU A CA 1
ATOM 1452 C C . LEU A 1 196 ? 40.250 25.306 26.029 1.00 48.42 291 LEU A C 1
ATOM 1453 O O . LEU A 1 196 ? 40.508 25.139 27.195 1.00 47.93 291 LEU A O 1
ATOM 1458 N N . PRO A 1 197 ? 40.960 26.097 25.235 1.00 49.08 292 PRO A N 1
ATOM 1459 C CA . PRO A 1 197 ? 42.170 26.774 25.738 1.00 49.05 292 PRO A CA 1
ATOM 1460 C C . PRO A 1 197 ? 41.811 27.925 26.628 1.00 50.09 292 PRO A C 1
ATOM 1461 O O . PRO A 1 197 ? 40.808 28.608 26.411 1.00 49.30 292 PRO A O 1
ATOM 1465 N N . ASP A 1 198 ? 42.645 28.133 27.631 1.00 50.36 293 ASP A N 1
ATOM 1466 C CA . ASP A 1 198 ? 42.539 29.263 28.553 1.00 51.36 293 ASP A CA 1
ATOM 1467 C C . ASP A 1 198 ? 42.879 30.570 27.822 1.00 49.91 293 ASP A C 1
ATOM 1468 O O . ASP A 1 198 ? 42.286 31.598 28.093 1.00 50.88 293 ASP A O 1
ATOM 1473 N N A GLN A 1 199 ? 43.799 30.481 26.873 0.60 49.20 294 GLN A N 1
ATOM 1474 N N B GLN A 1 199 ? 43.858 30.528 26.926 0.40 49.00 294 GLN A N 1
ATOM 1475 C CA A GLN A 1 199 ? 44.100 31.561 25.942 0.60 48.28 294 GLN A CA 1
ATOM 1476 C CA B GLN A 1 199 ? 44.071 31.628 25.995 0.40 47.93 294 GLN A CA 1
ATOM 1477 C C A GLN A 1 199 ? 42.991 31.732 24.879 0.60 47.31 294 GLN A C 1
ATOM 1478 C C B GLN A 1 199 ? 42.832 31.680 25.098 0.40 47.23 294 GLN A C 1
ATOM 1479 O O A GLN A 1 199 ? 42.800 30.858 24.026 0.60 47.11 294 GLN A O 1
ATOM 1480 O O B GLN A 1 199 ? 42.322 30.645 24.672 0.40 47.50 294 GLN A O 1
ATOM 1491 N N . TYR A 1 200 ? 42.325 32.884 24.876 1.00 46.15 295 TYR A N 1
ATOM 1492 C CA . TYR A 1 200 ? 41.253 33.111 23.934 1.00 45.84 295 TYR A CA 1
ATOM 1493 C C . TYR A 1 200 ? 41.648 32.731 22.504 1.00 45.18 295 TYR A C 1
ATOM 1494 O O . TYR A 1 200 ? 42.728 33.098 21.974 1.00 43.37 295 TYR A O 1
ATOM 1503 N N . ASN A 1 201 ? 40.734 32.001 21.891 1.00 44.02 296 ASN A N 1
ATOM 1504 C CA . ASN A 1 201 ? 40.848 31.664 20.488 1.00 44.75 296 ASN A CA 1
ATOM 1505 C C . ASN A 1 201 ? 39.446 31.571 19.872 1.00 43.69 296 ASN A C 1
ATOM 1506 O O . ASN A 1 201 ? 38.692 30.679 20.203 1.00 44.35 296 ASN A O 1
ATOM 1511 N N . TYR A 1 202 ? 39.108 32.511 18.994 1.00 43.16 297 TYR A N 1
ATOM 1512 C CA . TYR A 1 202 ? 37.754 32.568 18.408 1.00 44.57 297 TYR A CA 1
ATOM 1513 C C . TYR A 1 202 ? 37.341 31.265 17.723 1.00 44.68 297 TYR A C 1
ATOM 1514 O O . TYR A 1 202 ? 36.257 30.750 17.959 1.00 45.07 297 TYR A O 1
ATOM 1523 N N . GLY A 1 203 ? 38.216 30.710 16.907 1.00 45.19 298 GLY A N 1
ATOM 1524 C CA . GLY A 1 203 ? 37.967 29.418 16.227 1.00 45.34 298 GLY A CA 1
ATOM 1525 C C . GLY A 1 203 ? 37.484 28.290 17.126 1.00 46.21 298 GLY A C 1
ATOM 1526 O O . GLY A 1 203 ? 36.478 27.601 16.812 1.00 45.64 298 GLY A O 1
ATOM 1527 N N . MET A 1 204 ? 38.219 28.083 18.216 1.00 47.03 299 MET A N 1
ATOM 1528 C CA . MET A 1 204 ? 37.951 27.016 19.186 1.00 48.21 299 MET A CA 1
ATOM 1529 C C . MET A 1 204 ? 36.682 27.297 19.965 1.00 47.13 299 MET A C 1
ATOM 1530 O O . MET A 1 204 ? 35.897 26.413 20.238 1.00 46.93 299 MET A O 1
ATOM 1535 N N . TYR A 1 205 ? 36.523 28.541 20.368 1.00 47.09 300 TYR A N 1
ATOM 1536 C CA . TYR A 1 205 ? 35.324 28.948 21.036 1.00 45.89 300 TYR A CA 1
ATOM 1537 C C . TYR A 1 205 ? 34.114 28.971 20.083 1.00 46.22 300 TYR A C 1
ATOM 1538 O O . TYR A 1 205 ? 33.023 28.584 20.490 1.00 45.55 300 TYR A O 1
ATOM 1547 N N . ALA A 1 206 ? 34.268 29.407 18.837 1.00 45.98 301 ALA A N 1
ATOM 1548 C CA . ALA A 1 206 ? 33.112 29.342 17.901 1.00 46.10 301 ALA A CA 1
ATOM 1549 C C . ALA A 1 206 ? 32.683 27.916 17.664 1.00 46.33 301 ALA A C 1
ATOM 1550 O O . ALA A 1 206 ? 31.548 27.650 17.526 1.00 46.34 301 ALA A O 1
ATOM 1552 N N . LYS A 1 207 ? 33.641 27.013 17.573 1.00 46.83 302 LYS A N 1
ATOM 1553 C CA . LYS A 1 207 ? 33.365 25.611 17.412 1.00 47.29 302 LYS A CA 1
ATOM 1554 C C . LYS A 1 207 ? 32.490 25.083 18.553 1.00 46.04 302 LYS A C 1
ATOM 1555 O O . LYS A 1 207 ? 31.540 24.340 18.286 1.00 45.88 302 LYS A O 1
ATOM 1561 N N . PHE A 1 208 ? 32.852 25.431 19.791 1.00 43.56 303 PHE A N 1
ATOM 1562 C CA . PHE A 1 208 ? 32.097 25.059 20.972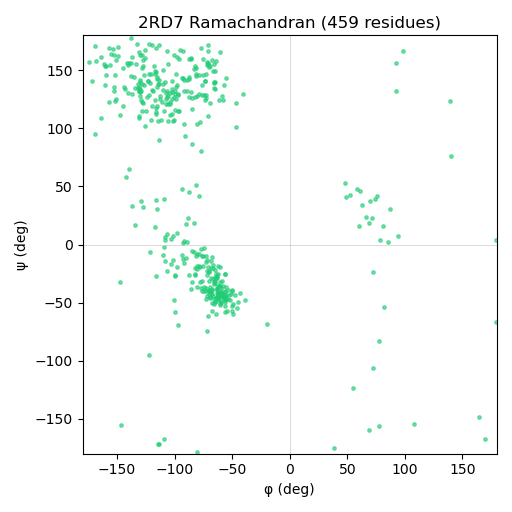 1.00 43.60 303 PHE A CA 1
ATOM 1563 C C . PHE A 1 208 ? 30.645 25.583 20.880 1.00 43.87 303 PHE A C 1
ATOM 1564 O O . PHE A 1 208 ? 29.756 24.874 21.203 1.00 43.10 303 PHE A O 1
ATOM 1572 N N . ILE A 1 209 ? 30.457 26.829 20.439 1.00 44.78 304 ILE A N 1
ATOM 1573 C CA . ILE A 1 209 ? 29.144 27.439 20.244 1.00 45.00 304 ILE A CA 1
ATOM 1574 C C . ILE A 1 209 ? 28.362 26.689 19.155 1.00 47.05 304 ILE A C 1
ATOM 1575 O O . ILE A 1 209 ? 27.162 26.343 19.350 1.00 45.65 304 ILE A O 1
ATOM 1580 N N . ASN A 1 210 ? 29.038 26.373 18.036 1.00 47.30 305 ASN A N 1
ATOM 1581 C CA . ASN A 1 210 ? 28.464 25.453 17.057 1.00 46.56 305 ASN A CA 1
ATOM 1582 C C . ASN A 1 210 ? 28.134 24.098 17.598 1.00 46.53 305 ASN A C 1
ATOM 1583 O O . ASN A 1 210 ? 27.141 23.496 17.173 1.00 47.30 305 ASN A O 1
ATOM 1588 N N . ASP A 1 211 ? 28.873 23.602 18.575 1.00 45.55 306 ASP A N 1
ATOM 1589 C CA . ASP A 1 211 ? 28.510 22.298 19.103 1.00 44.97 306 ASP A CA 1
ATOM 1590 C C . ASP A 1 211 ? 27.445 22.364 20.193 1.00 44.14 306 ASP A C 1
ATOM 1591 O O . ASP A 1 211 ? 26.604 21.512 20.199 1.00 44.38 306 ASP A O 1
ATOM 1596 N N . TYR A 1 212 ? 27.460 23.350 21.096 1.00 43.46 307 TYR A N 1
ATOM 1597 C CA . TYR A 1 212 ? 26.517 23.378 22.223 1.00 43.25 307 TYR A CA 1
ATOM 1598 C C . TYR A 1 212 ? 25.406 24.430 22.200 1.00 42.98 307 TYR A C 1
ATOM 1599 O O . TYR A 1 212 ? 24.581 24.442 23.079 1.00 42.51 307 TYR A O 1
ATOM 1608 N N . GLY A 1 213 ? 25.407 25.273 21.186 1.00 43.55 308 GLY A N 1
ATOM 1609 C CA . GLY A 1 213 ? 24.502 26.373 21.047 1.00 43.76 308 GLY A CA 1
ATOM 1610 C C . GLY A 1 213 ? 25.001 27.714 21.459 1.00 43.60 308 GLY A C 1
ATOM 1611 O O . GLY A 1 213 ? 26.043 27.840 22.121 1.00 44.88 308 GLY A O 1
ATOM 1612 N N . THR A 1 214 ? 24.229 28.715 21.054 1.00 42.96 309 THR A N 1
ATOM 1613 C CA . THR A 1 214 ? 24.345 30.102 21.498 1.00 43.07 309 THR A CA 1
ATOM 1614 C C . THR A 1 214 ? 23.627 30.289 22.825 1.00 42.07 309 THR A C 1
ATOM 1615 O O . THR A 1 214 ? 23.966 31.182 23.578 1.00 40.74 309 THR A O 1
ATOM 1619 N N . HIS A 1 215 ? 22.709 29.383 23.154 1.00 42.76 310 HIS A N 1
ATOM 1620 C CA . HIS A 1 215 ? 21.789 29.547 24.297 1.00 41.79 310 HIS A CA 1
ATOM 1621 C C . HIS A 1 215 ? 21.449 28.193 24.812 1.00 41.37 310 HIS A C 1
ATOM 1622 O O . HIS A 1 215 ? 21.595 27.243 24.121 1.00 43.79 310 HIS A O 1
ATOM 1629 N N . TYR A 1 216 ? 21.012 28.126 26.055 1.00 42.01 311 TYR A N 1
ATOM 1630 C CA . TYR A 1 216 ? 20.523 26.901 26.701 1.00 42.31 311 TYR A CA 1
ATOM 1631 C C . TYR A 1 216 ? 19.197 27.288 27.424 1.00 42.39 311 TYR A C 1
ATOM 1632 O O . TYR A 1 216 ? 18.998 28.459 27.749 1.00 41.94 311 TYR A O 1
ATOM 1641 N N . ILE A 1 217 ? 18.334 26.296 27.638 1.00 43.54 312 ILE A N 1
ATOM 1642 C CA . ILE A 1 217 ? 16.958 26.469 28.152 1.00 43.62 312 ILE A CA 1
ATOM 1643 C C . ILE A 1 217 ? 16.972 26.502 29.626 1.00 43.12 312 ILE A C 1
ATOM 1644 O O . ILE A 1 217 ? 17.581 25.674 30.264 1.00 42.85 312 ILE A O 1
ATOM 1649 N N . THR A 1 218 ? 16.305 27.498 30.197 1.00 43.24 313 THR A N 1
ATOM 1650 C CA . THR A 1 218 ? 16.137 27.594 31.595 1.00 43.98 313 THR A CA 1
ATOM 1651 C C . THR A 1 218 ? 14.683 27.238 31.996 1.00 44.15 313 THR A C 1
ATOM 1652 O O . THR A 1 218 ? 14.454 26.811 33.088 1.00 42.48 313 THR A O 1
ATOM 1656 N N . SER A 1 219 ? 13.745 27.356 31.071 1.00 45.31 314 SER A N 1
ATOM 1657 C CA . SER A 1 219 ? 12.379 26.893 31.344 1.00 45.72 314 SER A CA 1
ATOM 1658 C C . SER A 1 219 ? 11.614 26.893 30.098 1.00 45.20 314 SER A C 1
ATOM 1659 O O . SER A 1 219 ? 12.098 27.264 29.036 1.00 48.11 314 SER A O 1
ATOM 1662 N N . GLY A 1 220 ? 10.430 26.322 30.160 1.00 45.43 315 GLY A N 1
ATOM 1663 C CA . GLY A 1 220 ? 9.674 26.194 28.959 1.00 43.00 315 GLY A CA 1
ATOM 1664 C C . GLY A 1 220 ? 8.467 25.309 29.124 1.00 42.07 315 GLY A C 1
ATOM 1665 O O . GLY A 1 220 ? 8.074 24.908 30.239 1.00 38.88 315 GLY A O 1
ATOM 1666 N N . SER A 1 221 ? 7.928 24.982 27.986 1.00 40.99 316 SER A N 1
ATOM 1667 C CA . SER A 1 221 ? 6.721 24.172 27.858 1.00 43.09 316 SER A CA 1
ATOM 1668 C C . SER A 1 221 ? 6.968 23.070 26.869 1.00 41.91 316 SER A C 1
ATOM 1669 O O . SER A 1 221 ? 7.506 23.346 25.825 1.00 44.75 316 SER A O 1
ATOM 1672 N N . MET A 1 222 ? 6.579 21.850 27.205 1.00 41.67 317 MET A N 1
ATOM 1673 C CA . MET A 1 222 ? 6.479 20.751 26.269 1.00 42.50 317 MET A CA 1
ATOM 1674 C C . MET A 1 222 ? 5.147 20.816 25.482 1.00 45.36 317 MET A C 1
ATOM 1675 O O . MET A 1 222 ? 4.159 21.338 25.958 1.00 44.74 317 MET A O 1
ATOM 1680 N N . GLY A 1 223 ? 5.141 20.286 24.275 1.00 48.01 318 GLY A N 1
ATOM 1681 C CA . GLY A 1 223 ? 3.912 20.139 23.523 1.00 48.78 318 GLY A CA 1
ATOM 1682 C C . GLY A 1 223 ? 4.200 19.872 22.085 1.00 50.02 318 GLY A C 1
ATOM 1683 O O . GLY A 1 223 ? 5.242 19.279 21.722 1.00 50.35 318 GLY A O 1
ATOM 1684 N N . GLY A 1 224 ? 3.301 20.351 21.243 1.00 50.73 319 GLY A N 1
ATOM 1685 C CA . GLY A 1 224 ? 3.430 20.203 19.817 1.00 51.36 319 GLY A CA 1
ATOM 1686 C C . GLY A 1 224 ? 2.657 21.232 18.999 1.00 51.71 319 GLY A C 1
ATOM 1687 O O . GLY A 1 224 ? 1.876 22.029 19.539 1.00 51.07 319 GLY A O 1
ATOM 1688 N N . ILE A 1 225 ? 2.967 21.215 17.704 1.00 52.19 320 ILE A N 1
ATOM 1689 C CA . ILE A 1 225 ? 2.315 22.011 16.688 1.00 52.82 320 ILE A CA 1
ATOM 1690 C C . ILE A 1 225 ? 1.814 21.045 15.665 1.00 51.96 320 ILE A C 1
ATOM 1691 O O . ILE A 1 225 ? 2.564 20.192 15.209 1.00 52.41 320 ILE A O 1
ATOM 1696 N N . TYR A 1 226 ? 0.514 21.155 15.365 1.00 50.24 321 TYR A N 1
ATOM 1697 C CA . TYR A 1 226 ? -0.120 20.401 14.287 1.00 48.67 321 TYR A CA 1
ATOM 1698 C C . TYR A 1 226 ? -0.450 21.389 13.177 1.00 47.66 321 TYR A C 1
ATOM 1699 O O . TYR A 1 226 ? -1.236 22.335 13.362 1.00 44.46 321 TYR A O 1
ATOM 1708 N N . GLU A 1 227 ? 0.212 21.194 12.040 1.00 48.64 322 GLU A N 1
ATOM 1709 C CA . GLU A 1 227 ? 0.161 22.123 10.957 1.00 48.87 322 GLU A CA 1
ATOM 1710 C C . GLU A 1 227 ? 0.387 21.461 9.590 1.00 48.04 322 GLU A C 1
ATOM 1711 O O . GLU A 1 227 ? 1.257 20.618 9.434 1.00 47.63 322 GLU A O 1
ATOM 1717 N N . TYR A 1 228 ? -0.448 21.853 8.625 1.00 47.15 323 TYR A N 1
ATOM 1718 C CA . TYR A 1 228 ? -0.380 21.372 7.245 1.00 46.79 323 TYR A CA 1
ATOM 1719 C C . TYR A 1 228 ? -0.596 22.537 6.382 1.00 46.02 323 TYR A C 1
ATOM 1720 O O . TYR A 1 228 ? -1.387 23.421 6.731 1.00 45.72 323 TYR A O 1
ATOM 1729 N N . ILE A 1 229 ? 0.105 22.520 5.252 1.00 46.99 324 ILE A N 1
ATOM 1730 C CA . ILE A 1 229 ? -0.076 23.436 4.162 1.00 47.89 324 ILE A CA 1
ATOM 1731 C C . ILE A 1 229 ? -0.567 22.612 2.975 1.00 47.90 324 ILE A C 1
ATOM 1732 O O . ILE A 1 229 ? -0.042 21.529 2.710 1.00 48.64 324 ILE A O 1
ATOM 1737 N N . LEU A 1 230 ? -1.579 23.130 2.271 1.00 46.67 325 LEU A N 1
ATOM 1738 C CA . LEU A 1 230 ? -2.036 22.552 0.991 1.00 45.95 325 LEU A CA 1
ATOM 1739 C C . LEU A 1 230 ? -1.612 23.426 -0.121 1.00 44.84 325 LEU A C 1
ATOM 1740 O O . LEU A 1 230 ? -1.782 24.618 -0.101 1.00 42.98 325 LEU A O 1
ATOM 1745 N N . VAL A 1 231 ? -1.037 22.812 -1.130 1.00 46.24 326 VAL A N 1
ATOM 1746 C CA . VAL A 1 231 ? -0.818 23.487 -2.377 1.00 45.71 326 VAL A CA 1
ATOM 1747 C C . VAL A 1 231 ? -1.851 23.043 -3.383 1.00 45.07 326 VAL A C 1
ATOM 1748 O O . VAL A 1 231 ? -2.009 21.837 -3.615 1.00 44.76 326 VAL A O 1
ATOM 1752 N N . ILE A 1 232 ? -2.472 24.025 -4.041 1.00 44.60 327 ILE A N 1
ATOM 1753 C CA . ILE A 1 232 ? -3.647 23.799 -4.875 1.00 43.98 327 ILE A CA 1
ATOM 1754 C C . ILE A 1 232 ? -3.496 24.400 -6.263 1.00 44.64 327 ILE A C 1
ATOM 1755 O O . ILE A 1 232 ? -3.125 25.546 -6.418 1.00 44.26 327 ILE A O 1
ATOM 1760 N N . ASP A 1 233 ? -3.819 23.592 -7.257 1.00 45.08 328 ASP A N 1
ATOM 1761 C CA . ASP A 1 233 ? -3.861 24.034 -8.654 1.00 46.56 328 ASP A CA 1
ATOM 1762 C C . ASP A 1 233 ? -5.211 24.748 -8.842 1.00 47.48 328 ASP A C 1
ATOM 1763 O O . ASP A 1 233 ? -6.280 24.117 -8.898 1.00 45.88 328 ASP A O 1
ATOM 1768 N N . LYS A 1 234 ? -5.139 26.074 -8.877 1.00 48.99 329 LYS A N 1
ATOM 1769 C CA . LYS A 1 234 ? -6.319 26.938 -8.939 1.00 50.07 329 LYS A CA 1
ATOM 1770 C C . LYS A 1 234 ? -7.226 26.615 -10.148 1.00 50.55 329 LYS A C 1
ATOM 1771 O O . LYS A 1 234 ? -8.433 26.442 -10.022 1.00 50.03 329 LYS A O 1
ATOM 1777 N N . ALA A 1 235 ? -6.613 26.536 -11.317 1.00 50.67 330 ALA A N 1
ATOM 1778 C CA . ALA A 1 235 ? -7.313 26.233 -12.539 1.00 50.33 330 ALA A CA 1
ATOM 1779 C C . ALA A 1 235 ? -8.065 24.925 -12.435 1.00 50.06 330 ALA A C 1
ATOM 1780 O O . ALA A 1 235 ? -9.221 24.846 -12.837 1.00 49.42 330 ALA A O 1
ATOM 1782 N N . LYS A 1 236 ? -7.390 23.896 -11.943 1.00 49.63 331 LYS A N 1
ATOM 1783 C CA . LYS A 1 236 ? -7.996 22.578 -11.785 1.00 49.66 331 LYS A CA 1
ATOM 1784 C C . LYS A 1 236 ? -9.160 22.649 -10.812 1.00 49.20 331 LYS A C 1
ATOM 1785 O O . LYS A 1 236 ? -10.219 22.091 -11.086 1.00 49.56 331 LYS A O 1
ATOM 1788 N N . MET A 1 237 ? -8.967 23.353 -9.704 1.00 47.88 332 MET A N 1
ATOM 1789 C CA . MET A 1 237 ? -9.978 23.518 -8.683 1.00 48.51 332 MET A CA 1
ATOM 1790 C C . MET A 1 237 ? -11.263 24.103 -9.269 1.00 48.24 332 MET A C 1
ATOM 1791 O O . MET A 1 237 ? -12.365 23.560 -9.111 1.00 46.77 332 MET A O 1
ATOM 1796 N N . GLU A 1 238 ? -11.113 25.214 -9.968 1.00 48.08 333 GLU A N 1
ATOM 1797 C CA . GLU A 1 238 ? -12.251 25.826 -10.685 1.00 48.09 333 GLU A CA 1
ATOM 1798 C C . GLU A 1 238 ? -13.035 24.815 -11.564 1.00 47.52 333 GLU A C 1
ATOM 1799 O O . GLU A 1 238 ? -14.245 24.586 -11.345 1.00 47.27 333 GLU A O 1
ATOM 1805 N N . SER A 1 239 ? -12.345 24.198 -12.520 1.00 46.80 334 SER A N 1
ATOM 1806 C CA . SER A 1 239 ? -12.873 23.095 -13.289 1.00 47.09 334 SER A CA 1
ATOM 1807 C C . SER A 1 239 ? -13.716 22.099 -12.482 1.00 46.98 334 SER A C 1
ATOM 1808 O O . SER A 1 239 ? -14.822 21.704 -12.873 1.00 46.54 334 SER A O 1
ATOM 1811 N N . LEU A 1 240 ? -13.196 21.693 -11.357 1.00 47.13 335 LEU A N 1
ATOM 1812 C CA . LEU A 1 240 ? -13.949 20.809 -10.455 1.00 48.44 335 LEU A CA 1
ATOM 1813 C C . LEU A 1 240 ? -15.176 21.457 -9.794 1.00 48.74 335 LEU A C 1
ATOM 1814 O O . LEU A 1 240 ? -15.970 20.760 -9.174 1.00 49.95 335 LEU A O 1
ATOM 1819 N N . GLY A 1 241 ? -15.322 22.772 -9.918 1.00 49.27 336 GLY A N 1
ATOM 1820 C CA . GLY A 1 241 ? -16.452 23.474 -9.350 1.00 50.01 336 GLY A CA 1
ATOM 1821 C C . GLY A 1 241 ? -16.391 23.551 -7.843 1.00 50.85 336 GLY A C 1
ATOM 1822 O O . GLY A 1 241 ? -17.424 23.723 -7.189 1.00 51.61 336 GLY A O 1
ATOM 1823 N N . ILE A 1 242 ? -15.176 23.416 -7.278 1.00 51.33 337 ILE A N 1
ATOM 1824 C CA . ILE A 1 242 ? -14.955 23.513 -5.826 1.00 50.80 337 ILE A CA 1
ATOM 1825 C C . ILE A 1 242 ? -14.122 24.747 -5.480 1.00 50.70 337 ILE A C 1
ATOM 1826 O O . ILE A 1 242 ? -13.626 25.439 -6.373 1.00 49.57 337 ILE A O 1
ATOM 1831 N N . THR A 1 243 ? -14.006 25.023 -4.179 1.00 50.38 338 THR A N 1
ATOM 1832 C CA . THR A 1 243 ? -13.207 26.152 -3.687 1.00 51.16 338 THR A CA 1
ATOM 1833 C C . THR A 1 243 ? -12.053 25.738 -2.752 1.00 50.91 338 THR A C 1
ATOM 1834 O O . THR A 1 243 ? -11.948 24.599 -2.352 1.00 50.09 338 THR A O 1
ATOM 1838 N N . SER A 1 244 ? -11.200 26.687 -2.408 1.00 51.59 339 SER A N 1
ATOM 1839 C CA . SER A 1 244 ? -10.044 26.396 -1.559 1.00 53.37 339 SER A CA 1
ATOM 1840 C C . SER A 1 244 ? -10.512 26.016 -0.160 1.00 53.86 339 SER A C 1
ATOM 1841 O O . SER A 1 244 ? -9.902 25.175 0.492 1.00 53.50 339 SER A O 1
ATOM 1844 N N . ARG A 1 245 ? -11.655 26.560 0.260 1.00 55.57 340 ARG A N 1
ATOM 1845 C CA . ARG A 1 245 ? -12.225 26.192 1.565 1.00 56.20 340 ARG A CA 1
ATOM 1846 C C . ARG A 1 245 ? -12.867 24.814 1.569 1.00 55.00 340 ARG A C 1
ATOM 1847 O O . ARG A 1 245 ? -12.738 24.049 2.550 1.00 55.48 340 ARG A O 1
ATOM 1855 N N . ASP A 1 246 ? -13.559 24.509 0.485 1.00 54.14 341 ASP A N 1
ATOM 1856 C CA . ASP A 1 246 ? -14.089 23.170 0.228 1.00 53.28 341 ASP A CA 1
ATOM 1857 C C . ASP A 1 246 ? -12.956 22.170 0.426 1.00 52.00 341 ASP A C 1
ATOM 1858 O O . ASP A 1 246 ? -13.036 21.256 1.268 1.00 51.27 341 ASP A O 1
ATOM 1863 N N . ILE A 1 247 ? -11.872 22.370 -0.340 1.00 51.19 342 ILE A N 1
ATOM 1864 C CA . ILE A 1 247 ? -10.690 21.495 -0.234 1.00 50.05 342 ILE A CA 1
ATOM 1865 C C . ILE A 1 247 ? -10.180 21.397 1.191 1.00 49.34 342 ILE A C 1
ATOM 1866 O O . ILE A 1 247 ? -9.888 20.294 1.687 1.00 48.62 342 ILE A O 1
ATOM 1871 N N . THR A 1 248 ? -10.051 22.526 1.867 1.00 49.29 343 THR A N 1
ATOM 1872 C CA . THR A 1 248 ? -9.450 22.490 3.210 1.00 50.36 343 THR A CA 1
ATOM 1873 C C . THR A 1 248 ? -10.372 21.769 4.211 1.00 50.42 343 THR A C 1
ATOM 1874 O O . THR A 1 248 ? -9.923 20.973 5.072 1.00 49.89 343 THR A O 1
ATOM 1878 N N . THR A 1 249 ? -11.665 22.049 4.093 1.00 50.70 344 THR A N 1
ATOM 1879 C CA . THR A 1 249 ? -12.636 21.407 4.950 1.00 51.36 344 THR A CA 1
ATOM 1880 C C . THR A 1 249 ? -12.650 19.910 4.713 1.00 50.82 344 THR A C 1
ATOM 1881 O O . THR A 1 249 ? -12.754 19.134 5.655 1.00 52.24 344 THR A O 1
ATOM 1885 N N . CYS A 1 250 ? -12.496 19.495 3.470 1.00 50.49 345 CYS A N 1
ATOM 1886 C CA . CYS A 1 250 ? -12.455 18.078 3.143 1.00 49.79 345 CYS A CA 1
ATOM 1887 C C . CYS A 1 250 ? -11.186 17.434 3.706 1.00 49.36 345 CYS A C 1
ATOM 1888 O O . CYS A 1 250 ? -11.202 16.303 4.223 1.00 48.12 345 CYS A O 1
ATOM 1891 N N . PHE A 1 251 ? -10.079 18.183 3.625 1.00 49.86 346 PHE A N 1
ATOM 1892 C CA . PHE A 1 251 ? -8.799 17.739 4.153 1.00 48.71 346 PHE A CA 1
ATOM 1893 C C . PHE A 1 251 ? -8.875 17.673 5.666 1.00 48.77 346 PHE A C 1
ATOM 1894 O O . PHE A 1 251 ? -8.537 16.672 6.272 1.00 47.44 346 PHE A O 1
ATOM 1902 N N . GLY A 1 252 ? -9.339 18.754 6.270 1.00 48.98 347 GLY A N 1
ATOM 1903 C CA . GLY A 1 252 ? -9.611 18.765 7.673 1.00 49.27 347 GLY A CA 1
ATOM 1904 C C . GLY A 1 252 ? -10.359 17.541 8.158 1.00 49.58 347 GLY A C 1
ATOM 1905 O O . GLY A 1 252 ? -9.958 16.906 9.125 1.00 49.65 347 GLY A O 1
ATOM 1906 N N . GLY A 1 253 ? -11.441 17.209 7.469 1.00 50.51 348 GLY A N 1
ATOM 1907 C CA . GLY A 1 253 ? -12.293 16.062 7.820 1.00 50.51 348 GLY A CA 1
ATOM 1908 C C . GLY A 1 253 ? -11.549 14.754 7.725 1.00 50.63 348 GLY A C 1
ATOM 1909 O O . GLY A 1 253 ? -11.736 13.873 8.559 1.00 51.67 348 GLY A O 1
ATOM 1910 N N . SER A 1 254 ? -10.659 14.650 6.750 1.00 49.85 349 SER A N 1
ATOM 1911 C CA . SER A 1 254 ? -9.802 13.487 6.626 1.00 49.81 349 SER A CA 1
ATOM 1912 C C . SER A 1 254 ? -8.871 13.306 7.823 1.00 50.05 349 SER A C 1
ATOM 1913 O O . SER A 1 254 ? -8.446 12.179 8.088 1.00 50.50 349 SER A O 1
ATOM 1916 N N . LEU A 1 255 ? -8.558 14.405 8.529 1.00 49.76 350 LEU A N 1
ATOM 1917 C CA . LEU A 1 255 ? -7.708 14.380 9.726 1.00 49.56 350 LEU A CA 1
ATOM 1918 C C . LEU A 1 255 ? -8.451 14.159 11.050 1.00 50.40 350 LEU A C 1
ATOM 1919 O O . LEU A 1 255 ? -7.846 14.118 12.173 1.00 50.56 350 LEU A O 1
ATOM 1924 N N . GLY A 1 256 ? -9.754 13.980 10.936 1.00 50.64 351 GLY A N 1
ATOM 1925 C CA 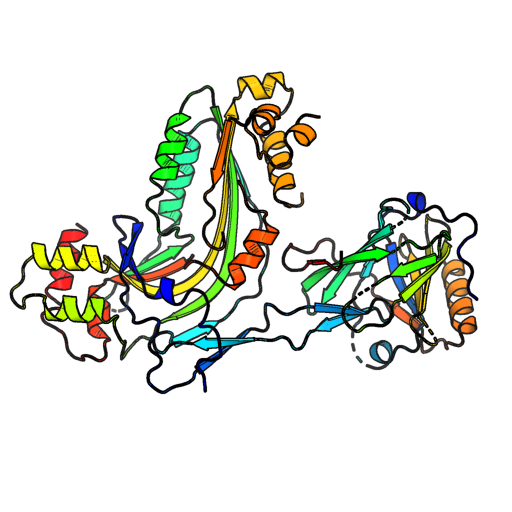. GLY A 1 256 ? -10.605 13.846 12.103 1.00 51.25 351 GLY A CA 1
ATOM 1926 C C . GLY A 1 256 ? -10.969 15.180 12.725 1.00 52.20 351 GLY A C 1
ATOM 1927 O O . GLY A 1 256 ? -11.444 15.228 13.871 1.00 53.49 351 GLY A O 1
ATOM 1928 N N . ILE A 1 257 ? -10.771 16.275 12.005 1.00 53.04 352 ILE A N 1
ATOM 1929 C CA . ILE A 1 257 ? -11.101 17.575 12.571 1.00 54.32 352 ILE A CA 1
ATOM 1930 C C . ILE A 1 257 ? -12.588 17.872 12.346 1.00 56.24 352 ILE A C 1
ATOM 1931 O O . ILE A 1 257 ? -13.102 17.827 11.210 1.00 55.94 352 ILE A O 1
ATOM 1936 N N . GLN A 1 258 ? -13.259 18.185 13.452 1.00 58.53 353 GLN A N 1
ATOM 1937 C CA . GLN A 1 258 ? -14.706 18.338 13.485 1.00 59.97 353 GLN A CA 1
ATOM 1938 C C . GLN A 1 258 ? -15.006 19.765 13.125 1.00 61.38 353 GLN A C 1
ATOM 1939 O O . GLN A 1 258 ? -14.268 20.657 13.495 1.00 61.61 353 GLN A O 1
ATOM 1941 N N . TYR A 1 259 ? -16.073 19.974 12.372 1.00 63.79 354 TYR A N 1
ATOM 1942 C CA . TYR A 1 259 ? -16.380 21.291 11.821 1.00 65.49 354 TYR A CA 1
ATOM 1943 C C . TYR A 1 259 ? -17.760 21.757 12.265 1.00 65.77 354 TYR A C 1
ATOM 1944 O O . TYR A 1 259 ? -17.864 22.698 13.050 1.00 66.84 354 TYR A O 1
ATOM 1953 N N . ASP A 1 272 ? -18.658 13.729 -4.203 1.00 55.64 367 ASP A N 1
ATOM 1954 C CA . ASP A 1 272 ? -17.904 13.019 -5.234 1.00 55.28 367 ASP A CA 1
ATOM 1955 C C . ASP A 1 272 ? -16.403 13.292 -5.034 1.00 55.15 367 ASP A C 1
ATOM 1956 O O . ASP A 1 272 ? -15.651 12.397 -4.630 1.00 55.18 367 ASP A O 1
ATOM 1958 N N . HIS A 1 273 ? -15.979 14.535 -5.268 1.00 54.45 368 HIS A N 1
ATOM 1959 C CA . HIS A 1 273 ? -14.551 14.872 -5.272 1.00 53.62 368 HIS A CA 1
ATOM 1960 C C . HIS A 1 273 ? -13.935 14.622 -3.907 1.00 53.34 368 HIS A C 1
ATOM 1961 O O . HIS A 1 273 ? -12.869 14.004 -3.788 1.00 53.43 368 HIS A O 1
ATOM 1968 N N . CYS A 1 274 ? -14.617 15.085 -2.870 1.00 52.77 369 CYS A N 1
ATOM 1969 C CA . CYS A 1 274 ? -14.151 14.861 -1.516 1.00 52.14 369 CYS A CA 1
ATOM 1970 C C . CYS A 1 274 ? -14.068 13.353 -1.233 1.00 51.49 369 CYS A C 1
ATOM 1971 O O . CYS A 1 274 ? -13.018 12.848 -0.817 1.00 50.95 369 CYS A O 1
ATOM 1974 N N . LYS A 1 275 ? -15.160 12.632 -1.486 1.00 50.44 370 LYS A N 1
ATOM 1975 C CA . LYS A 1 275 ? -15.178 11.178 -1.289 1.00 50.02 370 LYS A CA 1
ATOM 1976 C C . LYS A 1 275 ? -13.977 10.547 -1.999 1.00 49.60 370 LYS A C 1
ATOM 1977 O O . LYS A 1 275 ? -13.295 9.673 -1.446 1.00 49.64 370 LYS A O 1
ATOM 1979 N N . LYS A 1 276 ? -13.718 11.030 -3.217 1.00 49.35 371 LYS A N 1
ATOM 1980 C CA . LYS A 1 276 ? -12.599 10.566 -4.041 1.00 49.23 371 LYS A CA 1
ATOM 1981 C C . LYS A 1 276 ? -11.264 11.010 -3.424 1.00 48.83 371 LYS A C 1
ATOM 1982 O O . LYS A 1 276 ? -10.277 10.279 -3.470 1.00 48.35 371 LYS A O 1
ATOM 1984 N N . PHE A 1 277 ? -11.239 12.204 -2.838 1.00 49.20 372 PHE A N 1
ATOM 1985 C CA . PHE A 1 277 ? -10.043 12.670 -2.126 1.00 49.12 372 PHE A CA 1
ATOM 1986 C C . PHE A 1 277 ? -9.641 11.708 -0.986 1.00 50.23 372 PHE A C 1
ATOM 1987 O O . PHE A 1 277 ? -8.455 11.379 -0.836 1.00 50.68 372 PHE A O 1
ATOM 1995 N N . GLY A 1 278 ? -10.616 11.248 -0.207 1.00 51.53 373 GLY A N 1
ATOM 1996 C CA . GLY A 1 278 ? -10.341 10.422 0.987 1.00 52.46 373 GLY A CA 1
ATOM 1997 C C . GLY A 1 278 ? -9.386 11.059 1.975 1.00 53.81 373 GLY A C 1
ATOM 1998 O O . GLY A 1 278 ? -9.623 12.154 2.457 1.00 54.11 373 GLY A O 1
ATOM 1999 N N . GLY A 1 279 ? -8.295 10.368 2.286 1.00 55.43 374 GLY A N 1
ATOM 2000 C CA . GLY A 1 279 ? -7.211 10.924 3.113 1.00 56.31 374 GLY A CA 1
ATOM 2001 C C . GLY A 1 279 ? -6.106 11.570 2.292 1.00 57.44 374 GLY A C 1
ATOM 2002 O O . GLY A 1 279 ? -5.087 12.066 2.839 1.00 58.21 374 GLY A O 1
ATOM 2003 N N . GLY A 1 280 ? -6.299 11.560 0.971 1.00 58.32 375 GLY A N 1
ATOM 2004 C CA . GLY A 1 280 ? -5.311 12.062 0.044 1.00 58.62 375 GLY A CA 1
ATOM 2005 C C . GLY A 1 280 ? -4.034 11.261 0.179 1.00 58.70 375 GLY A C 1
ATOM 2006 O O . GLY A 1 280 ? -2.946 11.835 0.240 1.00 58.60 375 GLY A O 1
ATOM 2007 N N . LYS A 1 281 ? -4.183 9.935 0.224 1.00 58.93 376 LYS A N 1
ATOM 2008 C CA . LYS A 1 281 ? -3.046 9.016 0.383 1.00 59.18 376 LYS A CA 1
ATOM 2009 C C . LYS A 1 281 ? -2.282 8.833 -0.943 1.00 58.81 376 LYS A C 1
ATOM 2010 O O . LYS A 1 281 ? -1.064 8.674 -0.958 1.00 59.65 376 LYS A O 1
ATOM 2012 N N . THR A 1 282 ? -3.000 8.892 -2.049 1.00 58.74 377 THR A N 1
ATOM 2013 C CA . THR A 1 282 ? -2.392 8.829 -3.384 1.00 58.28 377 THR A CA 1
ATOM 2014 C C . THR A 1 282 ? -2.402 10.198 -4.094 1.00 57.90 377 THR A C 1
ATOM 2015 O O . THR A 1 282 ? -3.089 11.120 -3.644 1.00 56.95 377 THR A O 1
ATOM 2019 N N . GLU A 1 283 ? -1.640 10.325 -5.196 1.00 57.72 378 GLU A N 1
ATOM 2020 C CA . GLU A 1 283 ? -1.655 11.562 -6.012 1.00 57.83 378 GLU A CA 1
ATOM 2021 C C . GLU A 1 283 ? -2.948 11.601 -6.803 1.00 57.27 378 GLU A C 1
ATOM 2022 O O . GLU A 1 283 ? -3.512 12.661 -7.002 1.00 57.33 378 GLU A O 1
ATOM 2028 N N . ARG A 1 284 ? -3.388 10.431 -7.255 1.00 56.24 379 ARG A N 1
ATOM 2029 C CA . ARG A 1 284 ? -4.728 10.235 -7.790 1.00 56.40 379 ARG A CA 1
ATOM 2030 C C . ARG A 1 284 ? -5.819 10.872 -6.926 1.00 55.01 379 ARG A C 1
ATOM 2031 O O . ARG A 1 284 ? -6.625 11.666 -7.403 1.00 54.26 379 ARG A O 1
ATOM 2039 N N . ALA A 1 285 ? -5.826 10.496 -5.651 1.00 54.29 380 ALA A N 1
ATOM 2040 C CA . ALA A 1 285 ? -6.753 11.035 -4.645 1.00 53.98 380 ALA A CA 1
ATOM 2041 C C . ALA A 1 285 ? -6.620 12.550 -4.467 1.00 53.31 380 ALA A C 1
ATOM 2042 O O . ALA A 1 285 ? -7.597 13.284 -4.512 1.00 53.75 380 ALA A O 1
ATOM 2044 N N . ARG A 1 286 ? -5.396 13.008 -4.270 1.00 52.20 381 ARG A N 1
ATOM 2045 C CA . ARG A 1 286 ? -5.148 14.422 -4.083 1.00 51.88 381 ARG A CA 1
ATOM 2046 C C . ARG A 1 286 ? -5.610 15.261 -5.267 1.00 50.93 381 ARG A C 1
ATOM 2047 O O . ARG A 1 286 ? -6.249 16.288 -5.077 1.00 50.37 381 ARG A O 1
ATOM 2055 N N . LYS A 1 287 ? -5.318 14.802 -6.483 1.00 50.14 382 LYS A N 1
ATOM 2056 C CA . LYS A 1 287 ? -5.728 15.504 -7.696 1.00 49.80 382 LYS A CA 1
ATOM 2057 C C . LYS A 1 287 ? -7.254 15.522 -7.905 1.00 48.59 382 LYS A C 1
ATOM 2058 O O . LYS A 1 287 ? -7.737 16.352 -8.648 1.00 47.15 382 LYS A O 1
ATOM 2064 N N . ALA A 1 288 ? -8.000 14.646 -7.227 1.00 47.91 383 ALA A N 1
ATOM 2065 C CA . ALA A 1 288 ? -9.479 14.692 -7.271 1.00 47.89 383 ALA A CA 1
ATOM 2066 C C . ALA A 1 288 ? -9.996 16.001 -6.670 1.00 47.78 383 ALA A C 1
ATOM 2067 O O . ALA A 1 288 ? -11.079 16.490 -7.031 1.00 46.08 383 ALA A O 1
ATOM 2069 N N . MET A 1 289 ? -9.211 16.572 -5.755 1.00 47.37 384 MET A N 1
ATOM 2070 C CA . MET A 1 289 ? -9.545 17.866 -5.221 1.00 48.58 384 MET A CA 1
ATOM 2071 C C . MET A 1 289 ? -8.541 18.953 -5.550 1.00 46.95 384 MET A C 1
ATOM 2072 O O . MET A 1 289 ? -8.425 19.929 -4.847 1.00 47.62 384 MET A O 1
ATOM 2077 N N . ALA A 1 290 ? -7.888 18.819 -6.699 1.00 46.54 385 ALA A N 1
ATOM 2078 C CA . ALA A 1 290 ? -6.926 19.806 -7.187 1.00 45.66 385 ALA A CA 1
ATOM 2079 C C . ALA A 1 290 ? -5.745 20.024 -6.275 1.00 44.72 385 ALA A C 1
ATOM 2080 O O . ALA A 1 290 ? -5.074 21.014 -6.421 1.00 44.33 385 ALA A O 1
ATOM 2082 N N . VAL A 1 291 ? -5.502 19.119 -5.332 1.00 44.93 386 VAL A N 1
ATOM 2083 C CA . VAL A 1 291 ? -4.409 19.260 -4.414 1.00 44.29 386 VAL A CA 1
ATOM 2084 C C . VAL A 1 291 ? -3.079 18.707 -4.988 1.00 45.64 386 VAL A C 1
ATOM 2085 O O . VAL A 1 291 ? -2.933 17.510 -5.259 1.00 46.63 386 VAL A O 1
ATOM 2089 N N . GLU A 1 292 ? -2.120 19.606 -5.164 1.00 45.92 387 GLU A N 1
ATOM 2090 C CA . GLU A 1 292 ? -0.821 19.265 -5.735 1.00 46.69 387 GLU A CA 1
ATOM 2091 C C . GLU A 1 292 ? 0.150 18.737 -4.712 1.00 46.30 387 GLU A C 1
ATOM 2092 O O . GLU A 1 292 ? 0.981 17.900 -5.029 1.00 46.40 387 GLU A O 1
ATOM 2098 N N . ASP A 1 293 ? 0.044 19.230 -3.484 1.00 46.70 388 ASP A N 1
ATOM 2099 C CA . ASP A 1 293 ? 0.926 18.796 -2.420 1.00 45.48 388 ASP A CA 1
ATOM 2100 C C . ASP A 1 293 ? 0.350 19.087 -1.075 1.00 45.20 388 ASP A C 1
ATOM 2101 O O . ASP A 1 293 ? -0.311 20.096 -0.894 1.00 45.18 388 ASP A O 1
ATOM 2106 N N . ILE A 1 294 ? 0.637 18.186 -0.143 1.00 43.86 389 ILE A N 1
ATOM 2107 C CA . ILE A 1 294 ? 0.304 18.320 1.233 1.00 45.21 389 ILE A CA 1
ATOM 2108 C C . ILE A 1 294 ? 1.646 18.389 1.962 1.00 45.32 389 ILE A C 1
ATOM 2109 O O . ILE A 1 294 ? 2.381 17.403 2.024 1.00 45.49 389 ILE A O 1
ATOM 2114 N N . ILE A 1 295 ? 1.933 19.545 2.515 1.00 45.82 390 ILE A N 1
ATOM 2115 C CA . ILE A 1 295 ? 3.191 19.766 3.172 1.00 47.79 390 ILE A CA 1
ATOM 2116 C C . ILE A 1 295 ? 2.997 19.742 4.676 1.00 47.77 390 ILE A C 1
ATOM 2117 O O . ILE A 1 295 ? 2.221 20.533 5.225 1.00 47.11 390 ILE A O 1
ATOM 2122 N N . SER A 1 296 ? 3.691 18.824 5.346 1.00 48.64 391 SER A N 1
ATOM 2123 C CA . SER A 1 296 ? 3.548 18.719 6.789 1.00 49.66 391 SER A CA 1
ATOM 2124 C C . SER A 1 296 ? 4.525 19.601 7.498 1.00 50.70 391 SER A C 1
ATOM 2125 O O . SER A 1 296 ? 5.649 19.699 7.065 1.00 49.93 391 SER A O 1
ATOM 2128 N N . ARG A 1 297 ? 4.069 20.216 8.602 1.00 51.68 392 ARG A N 1
ATOM 2129 C CA . ARG A 1 297 ? 4.888 20.968 9.510 1.00 52.91 392 ARG A CA 1
ATOM 2130 C C . ARG A 1 297 ? 4.513 20.636 10.900 1.00 52.55 392 ARG A C 1
ATOM 2131 O O . ARG A 1 297 ? 4.609 21.444 11.778 1.00 52.53 392 ARG A O 1
ATOM 2139 N N . VAL A 1 298 ? 4.114 19.400 11.092 1.00 54.18 393 VAL A N 1
ATOM 2140 C CA . VAL A 1 298 ? 3.742 18.913 12.386 1.00 55.78 393 VAL A CA 1
ATOM 2141 C C . VAL A 1 298 ? 5.054 18.735 13.225 1.00 58.30 393 VAL A C 1
ATOM 2142 O O . VAL A 1 298 ? 6.067 18.259 12.693 1.00 56.94 393 VAL A O 1
ATOM 2146 N N . ARG A 1 299 ? 5.003 19.084 14.513 1.00 61.06 394 ARG A N 1
ATOM 2147 C CA . ARG A 1 299 ? 6.183 19.028 15.421 1.00 62.65 394 ARG A CA 1
ATOM 2148 C C . ARG A 1 299 ? 5.731 18.462 16.712 1.00 64.02 394 ARG A C 1
ATOM 2149 O O . ARG A 1 299 ? 4.762 18.951 17.315 1.00 64.22 394 ARG A O 1
ATOM 2157 N N . GLY A 1 300 ? 6.450 17.462 17.185 1.00 65.33 395 GLY A N 1
ATOM 2158 C CA . GLY A 1 300 ? 6.043 16.747 18.362 1.00 66.37 395 GLY A CA 1
ATOM 2159 C C . GLY A 1 300 ? 5.246 15.604 17.817 1.00 67.75 395 GLY A C 1
ATOM 2160 O O . GLY A 1 300 ? 4.783 15.663 16.698 1.00 67.02 395 GLY A O 1
ATOM 2161 N N . GLY A 1 301 ? 5.171 14.545 18.604 1.00 70.65 396 GLY A N 1
ATOM 2162 C CA . GLY A 1 301 ? 4.365 13.398 18.325 1.00 73.11 396 GLY A CA 1
ATOM 2163 C C . GLY A 1 301 ? 4.932 12.559 17.209 1.00 75.26 396 GLY A C 1
ATOM 2164 O O . GLY A 1 301 ? 5.913 11.847 17.403 1.00 76.10 396 GLY A O 1
ATOM 2165 N N . SER A 1 302 ? 4.284 12.647 16.042 1.00 77.70 397 SER A N 1
ATOM 2166 C CA . SER A 1 302 ? 4.676 11.900 14.829 1.00 79.11 397 SER A CA 1
ATOM 2167 C C . SER A 1 302 ? 4.380 12.724 13.574 1.00 79.72 397 SER A C 1
ATOM 2168 O O . SER A 1 302 ? 5.232 13.503 13.111 1.00 81.24 397 SER A O 1
ATOM 2171 N N . SER A 1 314 ? 2.594 10.173 4.033 1.00 73.04 409 SER A N 1
ATOM 2172 C CA . SER A 1 314 ? 1.238 10.235 4.620 1.00 72.84 409 SER A CA 1
ATOM 2173 C C . SER A 1 314 ? 1.074 11.392 5.630 1.00 71.40 409 SER A C 1
ATOM 2174 O O . SER A 1 314 ? 1.975 12.233 5.798 1.00 72.08 409 SER A O 1
ATOM 2177 N N . THR A 1 315 ? -0.102 11.425 6.263 1.00 68.89 410 THR A N 1
ATOM 2178 C CA . THR A 1 315 ? -0.490 12.471 7.202 1.00 66.42 410 THR A CA 1
ATOM 2179 C C . THR A 1 315 ? -0.892 11.761 8.474 1.00 64.70 410 THR A C 1
ATOM 2180 O O . THR A 1 315 ? -1.196 10.570 8.441 1.00 64.56 410 THR A O 1
ATOM 2184 N N . ILE A 1 316 ? -0.900 12.472 9.594 1.00 62.69 411 ILE A N 1
ATOM 2185 C CA . ILE A 1 316 ? -1.330 11.859 10.847 1.00 61.48 411 ILE A CA 1
ATOM 2186 C C . ILE A 1 316 ? -2.612 12.535 11.279 1.00 59.95 411 ILE A C 1
ATOM 2187 O O . ILE A 1 316 ? -2.739 13.741 11.123 1.00 59.64 411 ILE A O 1
ATOM 2192 N N . THR A 1 317 ? -3.554 11.757 11.824 1.00 58.97 412 THR A N 1
ATOM 2193 C CA . THR A 1 317 ? -4.850 12.306 12.275 1.00 57.62 412 THR A CA 1
ATOM 2194 C C . THR A 1 317 ? -4.688 13.174 13.517 1.00 56.54 412 THR A C 1
ATOM 2195 O O . THR A 1 317 ? -3.779 12.981 14.305 1.00 55.67 412 THR A O 1
ATOM 2199 N N . TYR A 1 318 ? -5.585 14.133 13.696 1.00 55.68 413 TYR A N 1
ATOM 2200 C CA . TYR A 1 318 ? -5.449 15.052 14.783 1.00 55.81 413 TYR A CA 1
ATOM 2201 C C . TYR A 1 318 ? -5.369 14.301 16.124 1.00 56.48 413 TYR A C 1
ATOM 2202 O O . TYR A 1 318 ? -4.525 14.598 16.984 1.00 55.86 413 TYR A O 1
ATOM 2211 N N . ARG A 1 319 ? -6.241 13.315 16.284 1.00 56.43 414 ARG A N 1
ATOM 2212 C CA . ARG A 1 319 ? -6.406 12.603 17.531 1.00 56.74 414 ARG A CA 1
ATOM 2213 C C . ARG A 1 319 ? -5.178 11.662 17.772 1.00 56.07 414 ARG A C 1
ATOM 2214 O O . ARG A 1 319 ? -4.663 11.529 18.863 1.00 53.72 414 ARG A O 1
ATOM 2222 N N . SER A 1 320 ? -4.693 11.071 16.703 1.00 56.46 415 SER A N 1
ATOM 2223 C CA . SER A 1 320 ? -3.520 10.230 16.744 1.00 57.29 415 SER A CA 1
ATOM 2224 C C . SER A 1 320 ? -2.255 11.056 17.064 1.00 56.78 415 SER A C 1
ATOM 2225 O O . SER A 1 320 ? -1.431 10.676 17.909 1.00 56.37 415 SER A O 1
ATOM 2228 N N . TRP A 1 321 ? -2.130 12.219 16.446 1.00 56.47 416 TRP A N 1
ATOM 2229 C CA . TRP A 1 321 ? -1.113 13.172 16.874 1.00 56.14 416 TRP A CA 1
ATOM 2230 C C . TRP A 1 321 ? -1.237 13.563 18.373 1.00 57.17 416 TRP A C 1
ATOM 2231 O O . TRP A 1 321 ? -0.253 13.561 19.099 1.00 56.50 416 TRP A O 1
ATOM 2242 N N . GLY A 1 322 ? -2.443 13.847 18.850 1.00 57.90 417 GLY A N 1
ATOM 2243 C CA . GLY A 1 322 ? -2.641 14.248 20.231 1.00 58.27 417 GLY A CA 1
ATOM 2244 C C . GLY A 1 322 ? -2.223 13.157 21.190 1.00 59.40 417 GLY A C 1
ATOM 2245 O O . GLY A 1 322 ? -1.561 13.428 22.208 1.00 60.38 417 GLY A O 1
ATOM 2246 N N . ARG A 1 323 ? -2.591 11.913 20.887 1.00 59.72 418 ARG A N 1
ATOM 2247 C CA . ARG A 1 323 ? -2.098 10.781 21.659 1.00 60.82 418 ARG A CA 1
ATOM 2248 C C . ARG A 1 323 ? -0.575 10.713 21.738 1.00 59.83 418 ARG A C 1
ATOM 2249 O O . ARG A 1 323 ? -0.028 10.492 22.809 1.00 59.33 418 ARG A O 1
ATOM 2257 N N . SER A 1 324 ? 0.099 10.940 20.618 1.00 60.19 419 SER A N 1
ATOM 2258 C CA . SER A 1 324 ? 1.515 10.680 20.505 1.00 60.78 419 SER A CA 1
ATOM 2259 C C . SER A 1 324 ? 2.326 11.773 21.195 1.00 61.80 419 SER A C 1
ATOM 2260 O O . SER A 1 324 ? 3.555 11.707 21.290 1.00 61.39 419 SER A O 1
ATOM 2263 N N . LEU A 1 325 ? 1.610 12.768 21.693 1.00 63.38 420 LEU A N 1
ATOM 2264 C CA . LEU A 1 325 ? 2.191 13.902 22.350 1.00 64.45 420 LEU A CA 1
ATOM 2265 C C . LEU A 1 325 ? 2.287 13.569 23.822 1.00 66.50 420 LEU A C 1
ATOM 2266 O O . LEU A 1 325 ? 2.902 14.290 24.578 1.00 67.52 420 LEU A O 1
ATOM 2271 N N . LYS A 1 326 ? 1.646 12.494 24.265 1.00 67.42 421 LYS A N 1
ATOM 2272 C CA . LYS A 1 326 ? 1.817 12.091 25.650 1.00 67.90 421 LYS A CA 1
ATOM 2273 C C . LYS A 1 326 ? 3.294 11.692 25.854 1.00 68.31 421 LYS A C 1
ATOM 2274 O O . LYS A 1 326 ? 3.991 12.187 26.764 1.00 69.01 421 LYS A O 1
ATOM 2280 N N . TYR A 1 327 ? 3.805 10.870 24.955 1.00 67.63 422 TYR A N 1
ATOM 2281 C CA . TYR A 1 327 ? 5.115 10.319 25.165 1.00 66.83 422 TYR A CA 1
ATOM 2282 C C . TYR A 1 327 ? 6.195 11.021 24.348 1.00 65.71 422 TYR A C 1
ATOM 2283 O O . TYR A 1 327 ? 7.361 10.855 24.646 1.00 65.94 422 TYR A O 1
ATOM 2286 N N . ASN A 1 328 ? 5.854 11.837 23.358 1.00 64.44 423 ASN A N 1
ATOM 2287 C CA . ASN A 1 328 ? 6.911 12.406 22.528 1.00 63.89 423 ASN A CA 1
ATOM 2288 C C . ASN A 1 328 ? 6.746 13.873 22.123 1.00 61.92 423 ASN A C 1
ATOM 2289 O O . ASN A 1 328 ? 6.594 14.192 20.952 1.00 62.06 423 ASN A O 1
ATOM 2294 N N . PRO A 1 329 ? 6.775 14.783 23.092 1.00 60.18 424 PRO A N 1
ATOM 2295 C CA . PRO A 1 329 ? 6.751 16.216 22.822 1.00 58.62 424 PRO A CA 1
ATOM 2296 C C . PRO A 1 329 ? 8.038 16.884 22.348 1.00 58.59 424 PRO A C 1
ATOM 2297 O O . PRO A 1 329 ? 9.107 16.283 22.320 1.00 60.03 424 PRO A O 1
ATOM 2301 N N . VAL A 1 330 ? 7.921 18.123 21.910 1.00 56.97 425 VAL A N 1
ATOM 2302 C CA . VAL A 1 330 ? 9.057 18.970 21.732 1.00 56.49 425 VAL A CA 1
ATOM 2303 C C . VAL A 1 330 ? 8.895 20.113 22.693 1.00 55.24 425 VAL A C 1
ATOM 2304 O O . VAL A 1 330 ? 7.849 20.275 23.308 1.00 53.96 425 VAL A O 1
ATOM 2308 N N . VAL A 1 331 ? 9.961 20.875 22.830 1.00 54.86 426 VAL A N 1
ATOM 2309 C CA . VAL A 1 331 ? 9.984 22.069 23.658 1.00 55.36 426 VAL A CA 1
ATOM 2310 C C . VAL A 1 331 ? 9.429 23.189 22.826 1.00 55.95 426 VAL A C 1
ATOM 2311 O O . VAL A 1 331 ? 10.157 23.886 22.110 1.00 58.04 426 VAL A O 1
ATOM 2315 N N A ILE A 1 332 ? 8.144 23.440 23.000 0.60 54.99 427 ILE A N 1
ATOM 2316 N N B ILE A 1 332 ? 8.118 23.372 22.884 0.40 55.13 427 ILE A N 1
ATOM 2317 C CA A ILE A 1 332 ? 7.443 24.211 22.006 0.60 54.34 427 ILE A CA 1
ATOM 2318 C CA B ILE A 1 332 ? 7.446 24.252 21.917 0.40 54.32 427 ILE A CA 1
ATOM 2319 C C A ILE A 1 332 ? 7.593 25.706 22.274 0.60 53.37 427 ILE A C 1
ATOM 2320 C C B ILE A 1 332 ? 7.619 25.733 22.254 0.40 53.50 427 ILE A C 1
ATOM 2321 O O A ILE A 1 332 ? 7.550 26.526 21.363 0.60 54.48 427 ILE A O 1
ATOM 2322 O O B ILE A 1 332 ? 7.590 26.582 21.367 0.40 54.12 427 ILE A O 1
ATOM 2331 N N . ASP A 1 333 ? 7.816 26.036 23.522 1.00 52.35 428 ASP A N 1
ATOM 2332 C CA . ASP A 1 333 ? 8.021 27.387 23.975 1.00 53.20 428 ASP A CA 1
ATOM 2333 C C . ASP A 1 333 ? 9.112 27.251 25.006 1.00 52.44 428 ASP A C 1
ATOM 2334 O O . ASP A 1 333 ? 9.028 26.359 25.869 1.00 51.44 428 ASP A O 1
ATOM 2339 N N . PHE A 1 334 ? 10.027 28.206 25.067 1.00 52.95 429 PHE A N 1
ATOM 2340 C CA . PHE A 1 334 ? 11.042 28.175 26.156 1.00 53.74 429 PHE A CA 1
ATOM 2341 C C . PHE A 1 334 ? 11.653 29.520 26.504 1.00 52.42 429 PHE A C 1
ATOM 2342 O O . PHE A 1 334 ? 11.644 30.408 25.688 1.00 52.97 429 PHE A O 1
ATOM 2350 N N . GLU A 1 335 ? 12.125 29.674 27.729 1.00 50.64 430 GLU A N 1
ATOM 2351 C CA . GLU A 1 335 ? 13.095 30.718 28.059 1.00 51.15 430 GLU A CA 1
ATOM 2352 C C . GLU A 1 335 ? 14.536 30.187 27.943 1.00 50.94 430 GLU A C 1
ATOM 2353 O O . GLU A 1 335 ? 14.838 29.065 28.309 1.00 48.87 430 GLU A O 1
ATOM 2359 N N . MET A 1 336 ? 15.424 31.034 27.484 1.00 50.42 431 MET A N 1
ATOM 2360 C CA . MET A 1 336 ? 16.793 30.644 27.297 1.00 52.74 431 MET A CA 1
ATOM 2361 C C . MET A 1 336 ? 17.794 31.754 27.686 1.00 50.30 431 MET A C 1
ATOM 2362 O O . MET A 1 336 ? 17.482 32.950 27.787 1.00 50.37 431 MET A O 1
ATOM 2367 N N . GLN A 1 337 ? 18.987 31.313 28.010 1.00 47.71 432 GLN A N 1
ATOM 2368 C CA . GLN A 1 337 ? 20.052 32.248 28.366 1.00 46.44 432 GLN A CA 1
ATOM 2369 C C . GLN A 1 337 ? 21.272 31.953 27.528 1.00 44.09 432 GLN A C 1
ATOM 2370 O O . GLN A 1 337 ? 21.394 30.868 27.034 1.00 41.19 432 GLN A O 1
ATOM 2376 N N . PRO A 1 338 ? 22.187 32.942 27.376 1.00 43.87 433 PRO A N 1
ATOM 2377 C CA . PRO A 1 338 ? 23.433 32.711 26.611 1.00 42.55 433 PRO A CA 1
ATOM 2378 C C . PRO A 1 338 ? 24.252 31.526 27.178 1.00 40.55 433 PRO A C 1
ATOM 2379 O O . PRO A 1 338 ? 24.279 31.278 28.382 1.00 41.91 433 PRO A O 1
ATOM 2383 N N . ILE A 1 339 ? 24.766 30.715 26.280 1.00 39.76 434 ILE A N 1
ATOM 2384 C CA . ILE A 1 339 ? 25.484 29.524 26.614 1.00 39.81 434 ILE A CA 1
ATOM 2385 C C . ILE A 1 339 ? 26.444 29.735 27.739 1.00 40.42 434 ILE A C 1
ATOM 2386 O O . ILE A 1 339 ? 26.519 28.901 28.636 1.00 41.39 434 ILE A O 1
ATOM 2391 N N . HIS A 1 340 ? 27.154 30.858 27.743 1.00 40.69 435 HIS A N 1
ATOM 2392 C CA . HIS A 1 340 ? 28.222 31.064 28.758 1.00 40.56 435 HIS A CA 1
ATOM 2393 C C . HIS A 1 340 ? 27.656 31.191 30.160 1.00 40.87 435 HIS A C 1
ATOM 2394 O O . HIS A 1 340 ? 28.372 30.940 31.131 1.00 41.21 435 HIS A O 1
ATOM 2401 N N . GLU A 1 341 ? 26.368 31.515 30.271 1.00 41.52 436 GLU A N 1
ATOM 2402 C CA . GLU A 1 341 ? 25.726 31.644 31.580 1.00 42.23 436 GLU A CA 1
ATOM 2403 C C . GLU A 1 341 ? 25.663 30.398 32.361 1.00 42.42 436 GLU A C 1
ATOM 2404 O O . GLU A 1 341 ? 25.685 30.430 33.595 1.00 43.42 436 GLU A O 1
ATOM 2410 N N . VAL A 1 342 ? 25.620 29.271 31.688 1.00 43.24 437 VAL A N 1
ATOM 2411 C CA . VAL A 1 342 ? 25.483 28.027 32.437 1.00 43.88 437 VAL A CA 1
ATOM 2412 C C . VAL A 1 342 ? 26.733 27.708 33.261 1.00 43.44 437 VAL A C 1
ATOM 2413 O O . VAL A 1 342 ? 26.632 27.104 34.322 1.00 43.16 437 VAL A O 1
ATOM 2417 N N . LEU A 1 343 ? 27.891 28.172 32.777 1.00 43.99 438 LEU A N 1
ATOM 2418 C CA . LEU A 1 343 ? 29.202 27.995 33.437 1.00 44.21 438 LEU A CA 1
ATOM 2419 C C . LEU A 1 343 ? 29.238 28.723 34.768 1.00 44.80 438 LEU A C 1
ATOM 2420 O O . LEU A 1 343 ? 29.968 28.366 35.655 1.00 45.16 438 LEU A O 1
ATOM 2425 N N . ARG A 1 344 ? 28.371 29.708 34.918 1.00 46.22 439 ARG A N 1
ATOM 2426 C CA . ARG A 1 344 ? 28.156 30.347 36.196 1.00 47.16 439 ARG A CA 1
ATOM 2427 C C . ARG A 1 344 ? 27.387 29.481 37.218 1.00 47.08 439 ARG A C 1
ATOM 2428 O O . ARG A 1 344 ? 27.322 29.820 38.412 1.00 47.73 439 ARG A O 1
ATOM 2436 N N . HIS A 1 345 ? 26.820 28.341 36.803 1.00 47.26 440 HIS A N 1
ATOM 2437 C CA . HIS A 1 345 ? 25.885 27.620 37.678 1.00 46.72 440 HIS A CA 1
ATOM 2438 C C . HIS A 1 345 ? 26.121 26.115 37.743 1.00 47.78 440 HIS A C 1
ATOM 2439 O O . HIS A 1 345 ? 25.209 25.357 38.138 1.00 47.27 440 HIS A O 1
ATOM 2446 N N . THR A 1 346 ? 27.300 25.655 37.321 1.00 49.05 441 THR A N 1
ATOM 2447 C CA . THR A 1 346 ? 27.603 24.222 37.323 1.00 50.35 441 THR A CA 1
ATOM 2448 C C . THR A 1 346 ? 28.296 23.786 38.588 1.00 51.75 441 THR A C 1
ATOM 2449 O O . THR A 1 346 ? 28.744 24.606 39.397 1.00 52.38 441 THR A O 1
ATOM 2453 N N . SER A 1 347 ? 28.330 22.460 38.738 1.00 54.03 442 SER A N 1
ATOM 2454 C CA . SER A 1 347 ? 28.874 21.754 39.900 1.00 55.53 442 SER A CA 1
ATOM 2455 C C . SER A 1 347 ? 30.392 21.579 39.824 1.00 56.55 442 SER A C 1
ATOM 2456 O O . SER A 1 347 ? 31.010 21.113 40.765 1.00 57.51 442 SER A O 1
ATOM 2459 N N . LEU A 1 348 ? 30.969 21.965 38.687 1.00 57.77 443 LEU A N 1
ATOM 2460 C CA . LEU A 1 348 ? 32.421 22.137 38.510 1.00 58.14 443 LEU A CA 1
ATOM 2461 C C . LEU A 1 348 ? 32.901 23.363 39.249 1.00 58.42 443 LEU A C 1
ATOM 2462 O O . LEU A 1 348 ? 34.121 23.583 39.425 1.00 58.77 443 LEU A O 1
ATOM 2467 N N . GLY A 1 349 ? 31.937 24.178 39.658 1.00 58.66 444 GLY A N 1
ATOM 2468 C CA . GLY A 1 349 ? 32.212 25.345 40.466 1.00 59.15 444 GLY A CA 1
ATOM 2469 C C . GLY A 1 349 ? 32.766 26.456 39.601 1.00 59.12 444 GLY A C 1
ATOM 2470 O O . GLY A 1 349 ? 32.540 26.463 38.382 1.00 57.96 444 GLY A O 1
ATOM 2471 N N . PRO A 1 350 ? 33.514 27.391 40.232 1.00 59.11 445 PRO A N 1
ATOM 2472 C CA . PRO A 1 350 ? 34.125 28.535 39.538 1.00 59.07 445 PRO A CA 1
ATOM 2473 C C . PRO A 1 350 ? 34.816 28.079 38.250 1.00 59.25 445 PRO A C 1
ATOM 2474 O O . PRO A 1 350 ? 35.706 27.207 38.295 1.00 59.09 445 PRO A O 1
ATOM 2478 N N . LEU A 1 351 ? 34.383 28.660 37.128 1.00 59.27 446 LEU A N 1
ATOM 2479 C CA . LEU A 1 351 ? 34.813 28.250 35.792 1.00 59.38 446 LEU A CA 1
ATOM 2480 C C . LEU A 1 351 ? 34.951 29.487 34.939 1.00 59.02 446 LEU A C 1
ATOM 2481 O O . LEU A 1 351 ? 34.293 29.620 33.886 1.00 59.68 446 LEU A O 1
ATOM 2486 N N . GLU A 1 352 ? 35.789 30.416 35.374 1.00 58.20 447 GLU A N 1
ATOM 2487 C CA . GLU A 1 352 ? 35.516 31.810 35.044 1.00 57.80 447 GLU A CA 1
ATOM 2488 C C . GLU A 1 352 ? 36.271 32.473 33.870 1.00 55.99 447 GLU A C 1
ATOM 2489 O O . GLU A 1 352 ? 35.712 33.391 33.248 1.00 56.60 447 GLU A O 1
ATOM 2495 N N . ALA A 1 353 ? 37.478 32.024 33.528 1.00 53.65 448 ALA A N 1
ATOM 2496 C CA . ALA A 1 353 ? 38.168 32.572 32.335 1.00 51.53 448 ALA A CA 1
ATOM 2497 C C . ALA A 1 353 ? 37.697 31.903 31.023 1.00 50.11 448 ALA A C 1
ATOM 2498 O O . ALA A 1 353 ? 37.801 32.491 29.920 1.00 49.99 448 ALA A O 1
ATOM 2500 N N . LYS A 1 354 ? 37.219 30.665 31.135 1.00 47.97 449 LYS A N 1
ATOM 2501 C CA . LYS A 1 354 ? 36.530 30.020 30.027 1.00 46.62 449 LYS A CA 1
ATOM 2502 C C . LYS A 1 354 ? 35.187 30.736 29.773 1.00 44.96 449 LYS A C 1
ATOM 2503 O O . LYS A 1 354 ? 34.819 30.970 28.635 1.00 42.97 449 LYS A O 1
ATOM 2509 N N . ARG A 1 355 ? 34.528 31.145 30.855 1.00 44.52 450 ARG A N 1
ATOM 2510 C CA . ARG A 1 355 ? 33.290 31.887 30.784 1.00 44.07 450 ARG A CA 1
ATOM 2511 C C . ARG A 1 355 ? 33.454 33.208 30.084 1.00 42.53 450 ARG A C 1
ATOM 2512 O O . ARG A 1 355 ? 32.658 33.561 29.205 1.00 43.83 450 ARG A O 1
ATOM 2520 N N A GLN A 1 356 ? 34.516 33.926 30.392 0.60 41.85 451 GLN A N 1
ATOM 2521 N N B GLN A 1 356 ? 34.486 33.937 30.509 0.40 41.50 451 GLN A N 1
ATOM 2522 C CA A GLN A 1 356 ? 34.704 35.225 29.786 0.60 40.94 451 GLN A CA 1
ATOM 2523 C CA B GLN A 1 356 ? 34.920 35.198 29.911 0.40 40.20 451 GLN A CA 1
ATOM 2524 C C A GLN A 1 356 ? 35.203 35.117 28.351 0.60 39.49 451 GLN A C 1
ATOM 2525 C C B GLN A 1 356 ? 35.136 35.047 28.416 0.40 39.04 451 GLN A C 1
ATOM 2526 O O A GLN A 1 356 ? 34.840 35.937 27.491 0.60 39.22 451 GLN A O 1
ATOM 2527 O O B GLN A 1 356 ? 34.551 35.784 27.609 0.40 38.72 451 GLN A O 1
ATOM 2538 N N . ASN A 1 357 ? 35.961 34.071 28.061 1.00 37.09 452 ASN A N 1
ATOM 2539 C CA . ASN A 1 357 ? 36.255 33.773 26.707 1.00 35.57 452 ASN A CA 1
ATOM 2540 C C . ASN A 1 357 ? 35.024 33.327 25.889 1.00 33.78 452 ASN A C 1
ATOM 2541 O O . ASN A 1 357 ? 34.894 33.664 24.732 1.00 34.52 452 ASN A O 1
ATOM 2546 N N . LEU A 1 358 ? 34.213 32.481 26.457 1.00 33.34 453 LEU A N 1
ATOM 2547 C CA . LEU A 1 358 ? 32.979 32.044 25.776 1.00 35.20 453 LEU A CA 1
ATOM 2548 C C . LEU A 1 358 ? 32.055 33.230 25.464 1.00 34.00 453 LEU A C 1
ATOM 2549 O O . LEU A 1 358 ? 31.541 33.338 24.333 1.00 32.43 453 LEU A O 1
ATOM 2554 N N . ARG A 1 359 ? 31.912 34.131 26.431 1.00 33.17 454 ARG A N 1
ATOM 2555 C CA . ARG A 1 359 ? 31.080 35.350 26.253 1.00 33.77 454 ARG A CA 1
ATOM 2556 C C . ARG A 1 359 ? 31.593 36.238 25.168 1.00 35.10 454 ARG A C 1
ATOM 2557 O O . ARG A 1 359 ? 30.837 36.788 24.354 1.00 35.41 454 ARG A O 1
ATOM 2565 N N . ARG A 1 360 ? 32.908 36.437 25.192 1.00 34.80 455 ARG A N 1
ATOM 2566 C CA . ARG A 1 360 ? 33.576 37.240 24.206 1.00 35.53 455 ARG A CA 1
ATOM 2567 C C . ARG A 1 360 ? 33.343 36.669 22.834 1.00 35.30 455 ARG A C 1
ATOM 2568 O O . ARG A 1 360 ? 33.096 37.415 21.869 1.00 35.16 455 ARG A O 1
ATOM 2576 N N . ALA A 1 361 ? 33.464 35.346 22.752 1.00 35.98 456 ALA A N 1
ATOM 2577 C CA . ALA A 1 361 ? 33.290 34.609 21.509 1.00 36.90 456 ALA A CA 1
ATOM 2578 C C . ALA A 1 361 ? 31.843 34.686 20.984 1.00 37.73 456 ALA A C 1
ATOM 2579 O O . ALA A 1 361 ? 31.597 34.889 19.794 1.00 36.38 456 ALA A O 1
ATOM 2581 N N . LEU A 1 362 ? 30.908 34.468 21.889 1.00 38.29 457 LEU A N 1
ATOM 2582 C CA . LEU A 1 362 ? 29.464 34.619 21.613 1.00 39.24 457 LEU A CA 1
ATOM 258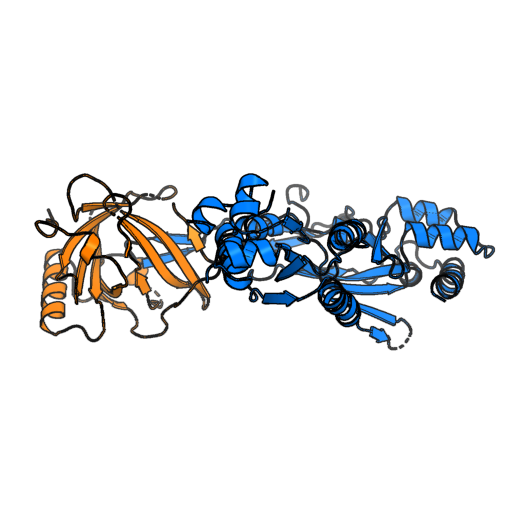3 C C . LEU A 1 362 ? 29.111 36.028 21.174 1.00 38.32 457 LEU A C 1
ATOM 2584 O O . LEU A 1 362 ? 28.362 36.190 20.223 1.00 38.82 457 LEU A O 1
ATOM 2589 N N . ASP A 1 363 ? 29.676 37.056 21.807 1.00 37.29 458 ASP A N 1
ATOM 2590 C CA . ASP A 1 363 ? 29.520 38.428 21.311 1.00 37.94 458 ASP A CA 1
ATOM 2591 C C . ASP A 1 363 ? 29.889 38.583 19.807 1.00 38.28 458 ASP A C 1
ATOM 2592 O O . ASP A 1 363 ? 29.185 39.267 19.021 1.00 36.92 458 ASP A O 1
ATOM 2597 N N . GLN A 1 364 ? 31.039 38.039 19.413 1.00 38.41 459 GLN A N 1
ATOM 2598 C CA . GLN A 1 364 ? 31.420 38.086 17.989 1.00 38.22 459 GLN A CA 1
ATOM 2599 C C . GLN A 1 364 ? 30.556 37.219 17.100 1.00 38.58 459 GLN A C 1
ATOM 2600 O O . GLN A 1 364 ? 30.247 37.588 15.976 1.00 39.06 459 GLN A O 1
ATOM 2606 N N . TYR A 1 365 ? 30.308 36.001 17.530 1.00 39.91 460 TYR A N 1
ATOM 2607 C CA . TYR A 1 365 ? 29.468 35.057 16.813 1.00 42.29 460 TYR A CA 1
ATOM 2608 C C . TYR A 1 365 ? 28.088 35.605 16.474 1.00 43.99 460 TYR A C 1
ATOM 2609 O O . TYR A 1 365 ? 27.560 35.346 15.408 1.00 44.25 460 TYR A O 1
ATOM 2618 N N . LEU A 1 366 ? 27.497 36.352 17.379 1.00 46.39 461 LEU A N 1
ATOM 2619 C CA . LEU A 1 366 ? 26.120 36.820 17.189 1.00 48.65 461 LEU A CA 1
ATOM 2620 C C . LEU A 1 366 ? 26.050 38.130 16.420 1.00 51.05 461 LEU A C 1
ATOM 2621 O O . LEU A 1 366 ? 25.026 38.395 15.798 1.00 52.42 461 LEU A O 1
ATOM 2626 N N . MET A 1 367 ? 27.110 38.927 16.495 1.00 52.96 462 MET A N 1
ATOM 2627 C CA . MET A 1 367 ? 27.268 40.166 15.717 1.00 56.14 462 MET A CA 1
ATOM 2628 C C . MET A 1 367 ? 26.209 41.231 16.056 1.00 56.70 462 MET A C 1
ATOM 2629 O O . MET A 1 367 ? 25.661 41.207 17.174 1.00 57.35 462 MET A O 1
ATOM 2634 N N . THR B 2 17 ? -38.642 -9.627 30.079 1.00 43.80 15 THR C N 1
ATOM 2635 C CA . THR B 2 17 ? -39.902 -9.172 30.762 1.00 43.90 15 THR C CA 1
ATOM 2636 C C . THR B 2 17 ? -40.418 -7.863 30.163 1.00 43.60 15 THR C C 1
ATOM 2637 O O . THR B 2 17 ? -41.590 -7.746 29.841 1.00 43.78 15 THR C O 1
ATOM 2641 N N . ILE B 2 18 ? -39.539 -6.881 30.019 1.00 43.26 16 ILE C N 1
ATOM 2642 C CA . ILE B 2 18 ? -39.900 -5.634 29.352 1.00 43.55 16 ILE C CA 1
ATOM 2643 C C . ILE B 2 18 ? -39.846 -5.797 27.839 1.00 42.61 16 ILE C C 1
ATOM 2644 O O . ILE B 2 18 ? -38.824 -6.218 27.296 1.00 43.20 16 ILE C O 1
ATOM 2649 N N . GLN B 2 19 ? -40.922 -5.431 27.159 1.00 41.11 17 GLN C N 1
ATOM 2650 C CA . GLN B 2 19 ? -40.969 -5.525 25.715 1.00 40.00 17 GLN C CA 1
ATOM 2651 C C . GLN B 2 19 ? -40.521 -4.231 25.072 1.00 38.93 17 GLN C C 1
ATOM 2652 O O . GLN B 2 19 ? -40.829 -3.149 25.575 1.00 38.57 17 GLN C O 1
ATOM 2658 N N . PRO B 2 20 ? -39.772 -4.327 23.961 1.00 38.09 18 PRO C N 1
ATOM 2659 C CA . PRO B 2 20 ? -39.493 -3.090 23.235 1.00 38.33 18 PRO C CA 1
ATOM 2660 C C . PRO B 2 20 ? -40.715 -2.548 22.502 1.00 38.67 18 PRO C C 1
ATOM 2661 O O . PRO B 2 20 ? -41.588 -3.312 22.140 1.00 38.81 18 PRO C O 1
ATOM 2665 N N . LYS B 2 21 ? -40.758 -1.245 22.259 1.00 39.09 19 LYS C N 1
ATOM 2666 C CA . LYS B 2 21 ? -41.780 -0.697 21.383 1.00 39.71 19 LYS C CA 1
ATOM 2667 C C . LYS B 2 21 ? -41.987 -1.634 20.181 1.00 39.31 19 LYS C C 1
ATOM 2668 O O . LYS B 2 21 ? -41.021 -2.076 19.565 1.00 38.44 19 LYS C O 1
ATOM 2674 N N . ALA B 2 22 ? -43.243 -2.002 19.893 1.00 40.37 20 ALA C N 1
ATOM 2675 C CA . ALA B 2 22 ? -43.545 -2.810 18.717 1.00 39.99 20 ALA C CA 1
ATOM 2676 C C . ALA B 2 22 ? -43.324 -1.994 17.447 1.00 40.07 20 ALA C C 1
ATOM 2677 O O . ALA B 2 22 ? -43.770 -0.849 17.203 1.00 41.11 20 ALA C O 1
ATOM 2679 N N . ASN B 2 23 ? -42.415 -2.559 16.599 1.00 40.46 21 ASN C N 1
ATOM 2680 C CA . ASN B 2 23 ? -42.046 -1.952 15.321 1.00 40.80 21 ASN C CA 1
ATOM 2681 C C . ASN B 2 23 ? -41.115 -0.752 15.506 1.00 41.19 21 ASN C C 1
ATOM 2682 O O . ASN B 2 23 ? -41.243 0.286 14.844 1.00 41.50 21 ASN C O 1
ATOM 2687 N N . PHE B 2 24 ? -40.159 -0.901 16.411 1.00 41.29 22 PHE C N 1
ATOM 2688 C CA . PHE B 2 24 ? -39.277 0.213 16.738 1.00 41.19 22 PHE C CA 1
ATOM 2689 C C . PHE B 2 24 ? -38.459 0.679 15.530 1.00 41.02 22 PHE C C 1
ATOM 2690 O O . PHE B 2 24 ? -37.757 -0.116 14.906 1.00 40.70 22 PHE C O 1
ATOM 2698 N N . ASP B 2 25 ? -38.573 1.977 15.225 1.00 41.06 23 ASP C N 1
ATOM 2699 C CA . ASP B 2 25 ? -37.936 2.601 14.061 1.00 41.36 23 ASP C CA 1
ATOM 2700 C C . ASP B 2 25 ? -36.685 3.358 14.524 1.00 41.72 23 ASP C C 1
ATOM 2701 O O . ASP B 2 25 ? -36.796 4.419 15.126 1.00 41.26 23 ASP C O 1
ATOM 2706 N N . ALA B 2 26 ? -35.512 2.801 14.226 1.00 42.09 24 ALA C N 1
ATOM 2707 C CA . ALA B 2 26 ? -34.224 3.418 14.576 1.00 42.67 24 ALA C CA 1
ATOM 2708 C C . ALA B 2 26 ? -33.987 4.761 13.869 1.00 42.73 24 ALA C C 1
ATOM 2709 O O . ALA B 2 26 ? -33.238 5.607 14.364 1.00 42.70 24 ALA C O 1
ATOM 2711 N N . GLN B 2 27 ? -34.627 4.935 12.710 1.00 42.91 25 GLN C N 1
ATOM 2712 C CA . GLN B 2 27 ? -34.433 6.114 11.874 1.00 42.64 25 GLN C CA 1
ATOM 2713 C C . GLN B 2 27 ? -35.082 7.342 12.502 1.00 42.44 25 GLN C C 1
ATOM 2714 O O . GLN B 2 27 ? -34.482 8.421 12.536 1.00 42.74 25 GLN C O 1
ATOM 2720 N N . GLN B 2 28 ? -36.302 7.167 13.005 1.00 41.79 26 GLN C N 1
ATOM 2721 C CA . GLN B 2 28 ? -37.030 8.248 13.681 1.00 40.92 26 GLN C CA 1
ATOM 2722 C C . GLN B 2 28 ? -36.558 8.492 15.104 1.00 40.44 26 GLN C C 1
ATOM 2723 O O . GLN B 2 28 ? -36.880 9.521 15.688 1.00 39.75 26 GLN C O 1
ATOM 2729 N N . PHE B 2 29 ? -35.877 7.503 15.674 1.00 40.15 27 PHE C N 1
ATOM 2730 C CA . PHE B 2 29 ? -35.301 7.616 17.002 1.00 40.07 27 PHE C CA 1
ATOM 2731 C C . PHE B 2 29 ? -33.967 8.366 16.948 1.00 40.08 27 PHE C C 1
ATOM 2732 O O . PHE B 2 29 ? -33.395 8.761 17.979 1.00 39.61 27 PHE C O 1
ATOM 2740 N N . ALA B 2 30 ? -33.481 8.589 15.729 1.00 40.17 28 ALA C N 1
ATOM 2741 C CA . ALA B 2 30 ? -32.204 9.262 15.523 1.00 39.95 28 ALA C CA 1
ATOM 2742 C C . ALA B 2 30 ? -32.275 10.698 16.035 1.00 39.79 28 ALA C C 1
ATOM 2743 O O . ALA B 2 30 ? -33.367 11.282 16.135 1.00 40.11 28 ALA C O 1
ATOM 2745 N N . GLY B 2 31 ? -31.102 11.261 16.332 1.00 38.66 29 GLY C N 1
ATOM 2746 C CA . GLY B 2 31 ? -31.000 12.658 16.735 1.00 37.92 29 GLY C CA 1
ATOM 2747 C C . GLY B 2 31 ? -30.690 12.766 18.213 1.00 37.58 29 GLY C C 1
ATOM 2748 O O . GLY B 2 31 ? -30.154 11.819 18.792 1.00 36.27 29 GLY C O 1
ATOM 2749 N N . THR B 2 32 ? -31.092 13.901 18.799 1.00 37.87 30 THR C N 1
ATOM 2750 C CA . THR B 2 32 ? -30.688 14.357 20.151 1.00 38.39 30 THR C CA 1
ATOM 2751 C C . THR B 2 32 ? -31.809 14.188 21.159 1.00 38.11 30 THR C C 1
ATOM 2752 O O . THR B 2 32 ? -32.946 14.633 20.949 1.00 38.28 30 THR C O 1
ATOM 2756 N N . TRP B 2 33 ? -31.461 13.530 22.239 1.00 37.69 31 TRP C N 1
ATOM 2757 C CA . TRP B 2 33 ? -32.330 13.307 23.373 1.00 37.44 31 TRP C CA 1
ATOM 2758 C C . TRP B 2 33 ? -31.656 13.859 24.619 1.00 38.54 31 TRP C C 1
ATOM 2759 O O . TRP B 2 33 ? -30.444 13.745 24.774 1.00 37.83 31 TRP C O 1
ATOM 2770 N N . LEU B 2 34 ? -32.464 14.474 25.471 1.00 38.37 32 LEU C N 1
ATOM 2771 C CA . LEU B 2 34 ? -32.081 15.025 26.747 1.00 38.53 32 LEU C CA 1
ATOM 2772 C C . LEU B 2 34 ? -32.454 14.062 27.845 1.00 37.56 32 LEU C C 1
ATOM 2773 O O . LEU B 2 34 ? -33.574 13.576 27.902 1.00 36.83 32 LEU C O 1
ATOM 2778 N N . LEU B 2 35 ? -31.511 13.765 28.715 1.00 35.30 33 LEU C N 1
ATOM 2779 C CA . LEU B 2 35 ? -31.796 12.918 29.860 1.00 36.06 33 LEU C CA 1
ATOM 2780 C C . LEU B 2 35 ? -32.614 13.718 30.861 1.00 36.05 33 LEU C C 1
ATOM 2781 O O . LEU B 2 35 ? -32.223 14.808 31.250 1.00 35.33 33 LEU C O 1
ATOM 2786 N N . VAL B 2 36 ? -33.794 13.200 31.248 1.00 37.28 34 VAL C N 1
ATOM 2787 C CA . VAL B 2 36 ? -34.642 13.889 32.182 1.00 36.26 34 VAL C CA 1
ATOM 2788 C C . VAL B 2 36 ? -34.512 13.301 33.579 1.00 37.38 34 VAL C C 1
ATOM 2789 O O . VAL B 2 36 ? -34.436 14.026 34.589 1.00 37.71 34 VAL C O 1
ATOM 2793 N N . ALA B 2 37 ? -34.574 11.985 33.658 1.00 37.78 35 ALA C N 1
ATOM 2794 C CA . ALA B 2 37 ? -34.659 11.310 34.940 1.00 37.85 35 ALA C CA 1
ATOM 2795 C C . ALA B 2 37 ? -34.233 9.888 34.774 1.00 38.12 35 ALA C C 1
ATOM 2796 O O . ALA B 2 37 ? -34.427 9.333 33.684 1.00 38.02 35 ALA C O 1
ATOM 2798 N N . VAL B 2 38 ? -33.732 9.300 35.869 1.00 37.94 36 VAL C N 1
ATOM 2799 C CA . VAL B 2 38 ? -33.387 7.890 35.923 1.00 38.30 36 VAL C CA 1
ATOM 2800 C C . VAL B 2 38 ? -34.025 7.252 37.172 1.00 38.93 36 VAL C C 1
ATOM 2801 O O . VAL B 2 38 ? -33.921 7.789 38.269 1.00 39.51 36 VAL C O 1
ATOM 2805 N N . GLY B 2 39 ? -34.701 6.115 37.004 1.00 39.19 37 GLY C N 1
ATOM 2806 C CA . GLY B 2 39 ? -35.157 5.328 38.169 1.00 39.72 37 GLY C CA 1
ATOM 2807 C C . GLY B 2 39 ? -34.151 4.231 38.424 1.00 40.32 37 GLY C C 1
ATOM 2808 O O . GLY B 2 39 ? -33.804 3.523 37.501 1.00 40.26 37 GLY C O 1
ATOM 2809 N N . SER B 2 40 ? -33.666 4.076 39.654 1.00 42.05 38 SER C N 1
ATOM 2810 C CA . SER B 2 40 ? -32.558 3.131 39.903 1.00 43.52 38 SER C CA 1
ATOM 2811 C C . SER B 2 40 ? -32.182 2.849 41.359 1.00 43.99 38 SER C C 1
ATOM 2812 O O . SER B 2 40 ? -32.102 3.757 42.181 1.00 44.20 38 SER C O 1
ATOM 2815 N N . ALA B 2 41 ? -31.874 1.590 41.655 1.00 44.91 39 ALA C N 1
ATOM 2816 C CA . ALA B 2 41 ? -31.299 1.236 42.955 1.00 45.88 39 ALA C CA 1
ATOM 2817 C C . ALA B 2 41 ? -29.763 1.329 42.931 1.00 47.10 39 ALA C C 1
ATOM 2818 O O . ALA B 2 41 ? -29.081 0.689 43.728 1.00 46.84 39 ALA C O 1
ATOM 2820 N N . CYS B 2 42 ? -29.231 2.118 42.000 1.00 48.49 40 CYS C N 1
ATOM 2821 C CA . CYS B 2 42 ? -27.822 2.419 41.927 1.00 49.62 40 CYS C CA 1
ATOM 2822 C C . CYS B 2 42 ? -27.337 3.050 43.207 1.00 50.34 40 CYS C C 1
ATOM 2823 O O . CYS B 2 42 ? -27.848 4.100 43.598 1.00 50.14 40 CYS C O 1
ATOM 2826 N N . ARG B 2 43 ? -26.313 2.451 43.821 1.00 51.37 41 ARG C N 1
ATOM 2827 C CA . ARG B 2 43 ? -25.707 3.000 45.041 1.00 52.24 41 ARG C CA 1
ATOM 2828 C C . ARG B 2 43 ? -25.160 4.409 44.772 1.00 53.00 41 ARG C C 1
ATOM 2829 O O . ARG B 2 43 ? -25.346 5.317 45.586 1.00 53.00 41 ARG C O 1
ATOM 2831 N N . PHE B 2 44 ? -24.516 4.580 43.616 1.00 54.07 42 PHE C N 1
ATOM 2832 C CA . PHE B 2 44 ? -23.950 5.872 43.213 1.00 54.98 42 PHE C CA 1
ATOM 2833 C C . PHE B 2 44 ? -24.973 7.011 43.339 1.00 55.36 42 PHE C C 1
ATOM 2834 O O . PHE B 2 44 ? -24.703 8.019 44.000 1.00 55.61 42 PHE C O 1
ATOM 2836 N N . LEU B 2 45 ? -26.146 6.829 42.734 1.00 55.59 43 LEU C N 1
ATOM 2837 C CA . LEU B 2 45 ? -27.148 7.897 42.649 1.00 55.94 43 LEU C CA 1
ATOM 2838 C C . LEU B 2 45 ? -27.811 8.300 43.970 1.00 56.30 43 LEU C C 1
ATOM 2839 O O . LEU B 2 45 ? -28.349 9.404 44.055 1.00 56.41 43 LEU C O 1
ATOM 2844 N N . GLN B 2 46 ? -27.758 7.433 44.987 1.00 56.59 44 GLN C N 1
ATOM 2845 C CA . GLN B 2 46 ? -28.386 7.702 46.296 1.00 56.82 44 GLN C CA 1
ATOM 2846 C C . GLN B 2 46 ? -27.466 8.373 47.337 1.00 57.06 44 GLN C C 1
ATOM 2847 O O . GLN B 2 46 ? -27.963 8.901 48.332 1.00 57.13 44 GLN C O 1
ATOM 2849 N N . GLU B 2 47 ? -26.147 8.360 47.115 1.00 57.20 45 GLU C N 1
ATOM 2850 C CA . GLU B 2 47 ? -25.187 8.979 48.043 1.00 57.20 45 GLU C CA 1
ATOM 2851 C C . GLU B 2 47 ? -25.254 10.503 48.006 1.00 57.23 45 GLU C C 1
ATOM 2852 O O . GLU B 2 47 ? -24.558 11.144 47.222 1.00 57.26 45 GLU C O 1
ATOM 2854 N N . ARG B 2 51 ? -24.106 15.290 42.879 1.00 56.56 49 ARG C N 1
ATOM 2855 C CA . ARG B 2 51 ? -24.082 16.185 41.705 1.00 57.50 49 ARG C CA 1
ATOM 2856 C C . ARG B 2 51 ? -24.301 15.502 40.351 1.00 56.54 49 ARG C C 1
ATOM 2857 O O . ARG B 2 51 ? -23.390 14.940 39.747 1.00 56.54 49 ARG C O 1
ATOM 2865 N N . ALA B 2 52 ? -25.510 15.610 39.845 1.00 56.22 50 ALA C N 1
ATOM 2866 C CA . ALA B 2 52 ? -25.807 15.120 38.507 1.00 55.26 50 ALA C CA 1
ATOM 2867 C C . ALA B 2 52 ? -25.388 16.156 37.475 1.00 53.92 50 ALA C C 1
ATOM 2868 O O . ALA B 2 52 ? -25.339 17.342 37.785 1.00 55.42 50 ALA C O 1
ATOM 2870 N N . GLU B 2 53 ? -25.080 15.712 36.257 1.00 52.06 51 GLU C N 1
ATOM 2871 C CA . GLU B 2 53 ? -24.746 16.608 35.169 1.00 50.73 51 GLU C CA 1
ATOM 2872 C C . GLU B 2 53 ? -25.749 16.541 34.044 1.00 49.90 51 GLU C C 1
ATOM 2873 O O . GLU B 2 53 ? -26.269 15.499 33.768 1.00 50.96 51 GLU C O 1
ATOM 2879 N N . ALA B 2 54 ? -25.957 17.654 33.360 1.00 48.84 52 ALA C N 1
ATOM 2880 C CA . ALA B 2 54 ? -26.796 17.722 32.173 1.00 48.63 52 ALA C CA 1
ATOM 2881 C C . ALA B 2 54 ? -26.245 16.765 31.142 1.00 49.14 52 ALA C C 1
ATOM 2882 O O . ALA B 2 54 ? -25.051 16.801 30.825 1.00 49.65 52 ALA C O 1
ATOM 2884 N N . THR B 2 55 ? -27.113 15.905 30.625 1.00 47.46 53 THR C N 1
ATOM 2885 C CA . THR B 2 55 ? -26.694 14.802 29.833 1.00 49.47 53 THR C CA 1
ATOM 2886 C C . THR B 2 55 ? -27.523 14.773 28.559 1.00 49.49 53 THR C C 1
ATOM 2887 O O . THR B 2 55 ? -28.748 14.948 28.617 1.00 48.24 53 THR C O 1
ATOM 2891 N N . THR B 2 56 ? -26.852 14.625 27.417 1.00 49.23 54 THR C N 1
ATOM 2892 C CA . THR B 2 56 ? -27.501 14.572 26.133 1.00 50.64 54 THR C CA 1
ATOM 2893 C C . THR B 2 56 ? -27.008 13.382 25.390 1.00 50.96 54 THR C C 1
ATOM 2894 O O . THR B 2 56 ? -25.798 13.075 25.437 1.00 51.82 54 THR C O 1
ATOM 2898 N N . LEU B 2 57 ? -27.951 12.723 24.713 1.00 49.24 55 LEU C N 1
ATOM 2899 C CA . LEU B 2 57 ? -27.698 11.553 23.902 1.00 49.68 55 LEU C CA 1
ATOM 2900 C C . LEU B 2 57 ? -27.814 11.968 22.463 1.00 48.66 55 LEU C C 1
ATOM 2901 O O . LEU B 2 57 ? -28.765 12.648 22.115 1.00 49.51 55 LEU C O 1
ATOM 2906 N N A HIS B 2 58 ? -26.872 11.515 21.631 0.50 48.66 56 HIS C N 1
ATOM 2907 N N B HIS B 2 58 ? -26.823 11.659 21.628 0.50 48.65 56 HIS C N 1
ATOM 2908 C CA A HIS B 2 58 ? -26.913 11.707 20.178 0.50 48.07 56 HIS C CA 1
ATOM 2909 C CA B HIS B 2 58 ? -27.043 11.723 20.181 0.50 48.04 56 HIS C CA 1
ATOM 2910 C C A HIS B 2 58 ? -26.898 10.343 19.504 0.50 48.17 56 HIS C C 1
ATOM 2911 C C B HIS B 2 58 ? -26.961 10.340 19.588 0.50 48.15 56 HIS C C 1
ATOM 2912 O O A HIS B 2 58 ? -25.913 9.610 19.601 0.50 48.02 56 HIS C O 1
ATOM 2913 O O B HIS B 2 58 ? -26.013 9.598 19.831 0.50 48.05 56 HIS C O 1
ATOM 2926 N N . VAL B 2 59 ? -27.993 10.022 18.807 1.00 48.40 57 VAL C N 1
ATOM 2927 C CA . VAL B 2 59 ? -28.265 8.683 18.315 1.00 48.84 57 VAL C CA 1
ATOM 2928 C C . VAL B 2 59 ? -28.271 8.683 16.788 1.00 48.58 57 VAL C C 1
ATOM 2929 O O . VAL B 2 59 ? -28.903 9.519 16.166 1.00 47.77 57 VAL C O 1
ATOM 2933 N N . ALA B 2 60 ? -27.516 7.753 16.204 1.00 50.00 58 ALA C N 1
ATOM 2934 C CA . ALA B 2 60 ? -27.572 7.431 14.743 1.00 50.36 58 ALA C CA 1
ATOM 2935 C C . ALA B 2 60 ? -27.691 5.914 14.545 1.00 50.78 58 ALA C C 1
ATOM 2936 O O . ALA B 2 60 ? -26.954 5.162 15.177 1.00 51.01 58 ALA C O 1
ATOM 2938 N N . PRO B 2 61 ? -28.628 5.449 13.694 1.00 51.29 59 PRO C N 1
ATOM 2939 C CA . PRO B 2 61 ? -28.528 4.043 13.314 1.00 51.76 59 PRO C CA 1
ATOM 2940 C C . PRO B 2 61 ? -27.267 3.761 12.491 1.00 52.49 59 PRO C C 1
ATOM 2941 O O . PRO B 2 61 ? -26.919 4.537 11.595 1.00 52.66 59 PRO C O 1
ATOM 2945 N N . GLN B 2 62 ? -26.572 2.680 12.836 1.00 53.17 60 GLN C N 1
ATOM 2946 C CA . GLN B 2 62 ? -25.395 2.219 12.101 1.00 53.69 60 GLN C CA 1
ATOM 2947 C C . GLN B 2 62 ? -25.742 0.792 11.780 1.00 53.98 60 GLN C C 1
ATOM 2948 O O . GLN B 2 62 ? -25.681 -0.064 12.656 1.00 54.15 60 GLN C O 1
ATOM 2954 N N . GLY B 2 63 ? -26.147 0.540 10.541 1.00 54.54 61 GLY C N 1
ATOM 2955 C CA . GLY B 2 63 ? -26.769 -0.733 10.193 1.00 54.64 61 GLY C CA 1
ATOM 2956 C C . GLY B 2 63 ? -28.200 -0.689 10.693 1.00 55.01 61 GLY C C 1
ATOM 2957 O O . GLY B 2 63 ? -29.109 -0.350 9.948 1.00 55.11 61 GLY C O 1
ATOM 2958 N N . THR B 2 64 ? -28.410 -0.984 11.969 1.00 55.24 62 THR C N 1
ATOM 2959 C CA . THR B 2 64 ? -29.776 -1.047 12.491 1.00 55.62 62 THR C CA 1
ATOM 2960 C C . THR B 2 64 ? -29.926 -2.216 13.448 1.00 55.68 62 THR C C 1
ATOM 2961 O O . THR B 2 64 ? -29.313 -2.214 14.518 1.00 55.92 62 THR C O 1
ATOM 2962 N N . MET B 2 66 ? -27.451 0.819 16.549 1.00 47.94 64 MET C N 1
ATOM 2963 C CA . MET B 2 66 ? -27.416 2.278 16.879 1.00 48.25 64 MET C CA 1
ATOM 2964 C C . MET B 2 66 ? -26.130 2.822 17.515 1.00 48.68 64 MET C C 1
ATOM 2965 O O . MET B 2 66 ? -25.729 2.403 18.609 1.00 49.12 64 MET C O 1
ATOM 2970 N N . ALA B 2 67 ? -25.540 3.819 16.855 1.00 49.23 65 ALA C N 1
ATOM 2971 C CA . ALA B 2 67 ? -24.379 4.555 17.382 1.00 49.60 65 ALA C CA 1
ATOM 2972 C C . ALA B 2 67 ? -24.806 5.656 18.362 1.00 49.41 65 ALA C C 1
ATOM 2973 O O . ALA B 2 67 ? -25.645 6.492 18.029 1.00 49.79 65 ALA C O 1
ATOM 2975 N N . VAL B 2 68 ? -24.233 5.654 19.566 1.00 49.13 66 VAL C N 1
ATOM 2976 C CA . VAL B 2 68 ? -24.699 6.502 20.667 1.00 48.22 66 VAL C CA 1
ATOM 2977 C C . VAL B 2 68 ? -23.586 7.294 21.380 1.00 48.08 66 VAL C C 1
ATOM 2978 O O . VAL B 2 68 ? -22.787 6.718 22.135 1.00 48.02 66 VAL C O 1
ATOM 2982 N N . SER B 2 69 ? -23.615 8.611 21.170 1.00 47.22 67 SER C N 1
ATOM 2983 C CA . SER B 2 69 ? -22.783 9.577 21.830 1.00 47.42 67 SER C CA 1
ATOM 2984 C C . SER B 2 69 ? -23.516 10.241 22.983 1.00 47.95 67 SER C C 1
ATOM 2985 O O . SER B 2 69 ? -24.633 10.784 22.808 1.00 47.42 67 SER C O 1
ATOM 2988 N N . THR B 2 70 ? -22.903 10.170 24.163 1.00 48.20 68 THR C N 1
ATOM 2989 C CA . THR B 2 70 ? -23.404 10.874 25.345 1.00 48.30 68 THR C CA 1
ATOM 2990 C C . THR B 2 70 ? -22.465 12.001 25.571 1.00 49.17 68 THR C C 1
ATOM 2991 O O . THR B 2 70 ? -21.220 11.798 25.560 1.00 48.44 68 THR C O 1
ATOM 2995 N N . PHE B 2 71 ? -23.007 13.200 25.736 1.00 49.48 69 PHE C N 1
ATOM 2996 C CA . PHE B 2 71 ? -22.219 14.348 26.161 1.00 49.66 69 PHE C CA 1
ATOM 2997 C C . PHE B 2 71 ? -22.674 14.776 27.552 1.00 49.93 69 PHE C C 1
ATOM 2998 O O . PHE B 2 71 ? -23.908 14.817 27.868 1.00 49.06 69 PHE C O 1
ATOM 3006 N N . ARG B 2 72 ? -21.695 15.092 28.369 1.00 48.08 70 ARG C N 1
ATOM 3007 C CA . ARG B 2 72 ? -21.883 15.516 29.766 1.00 48.96 70 ARG C CA 1
ATOM 3008 C C . ARG B 2 72 ? -20.549 15.927 30.373 1.00 48.88 70 ARG C C 1
ATOM 3009 O O . ARG B 2 72 ? -19.537 15.478 29.944 1.00 47.41 70 ARG C O 1
ATOM 3017 N N . LYS B 2 73 ? -20.575 16.739 31.415 1.00 50.18 71 LYS C N 1
ATOM 3018 C CA . LYS B 2 73 ? -19.399 17.186 32.052 1.00 50.19 71 LYS C CA 1
ATOM 3019 C C . LYS B 2 73 ? -18.916 16.193 33.109 1.00 51.44 71 LYS C C 1
ATOM 3020 O O . LYS B 2 73 ? -19.685 15.389 33.612 1.00 52.27 71 LYS C O 1
ATOM 3026 N N . LEU B 2 74 ? -17.638 16.331 33.458 1.00 49.78 72 LEU C N 1
ATOM 3027 C CA . LEU B 2 74 ? -17.033 15.741 34.653 1.00 50.12 72 LEU C CA 1
ATOM 3028 C C . LEU B 2 74 ? -15.995 16.754 35.144 1.00 50.25 72 LEU C C 1
ATOM 3029 O O . LEU B 2 74 ? -15.121 17.136 34.395 1.00 47.96 72 LEU C O 1
ATOM 3034 N N . ASP B 2 75 ? -16.186 17.238 36.366 1.00 51.29 73 ASP C N 1
ATOM 3035 C CA . ASP B 2 75 ? -15.376 18.267 36.997 1.00 52.26 73 ASP C CA 1
ATOM 3036 C C . ASP B 2 75 ? -15.159 19.443 36.061 1.00 51.88 73 ASP C C 1
ATOM 3037 O O . ASP B 2 75 ? -14.049 19.807 35.765 1.00 52.16 73 ASP C O 1
ATOM 3042 N N . GLY B 2 76 ? -16.248 19.971 35.543 1.00 51.94 74 GLY C N 1
ATOM 3043 C CA . GLY B 2 76 ? -16.268 21.201 34.737 1.00 51.34 74 GLY C CA 1
ATOM 3044 C C . GLY B 2 76 ? -15.834 21.095 33.295 1.00 50.88 74 GLY C C 1
ATOM 3045 O O . GLY B 2 76 ? -15.708 22.114 32.638 1.00 51.78 74 GLY C O 1
ATOM 3046 N N . ILE B 2 77 ? -15.536 19.877 32.831 1.00 49.30 75 ILE C N 1
ATOM 3047 C CA . ILE B 2 77 ? -15.048 19.657 31.490 1.00 49.75 75 ILE C CA 1
ATOM 3048 C C . ILE B 2 77 ? -15.989 18.761 30.695 1.00 48.36 75 ILE C C 1
ATOM 3049 O O . ILE B 2 77 ? -16.381 17.713 31.190 1.00 47.87 75 ILE C O 1
ATOM 3054 N N . CYS B 2 78 ? -16.331 19.163 29.472 1.00 49.69 76 CYS C N 1
ATOM 3055 C CA . CYS B 2 78 ? -17.227 18.359 28.605 1.00 50.76 76 CYS C CA 1
ATOM 3056 C C . CYS B 2 78 ? -16.524 17.140 28.022 1.00 50.66 76 CYS C C 1
ATOM 3057 O O . CYS B 2 78 ? -15.422 17.251 27.462 1.00 50.05 76 CYS C O 1
ATOM 3060 N N . TRP B 2 79 ? -17.180 15.984 28.195 1.00 50.46 77 TRP C N 1
ATOM 3061 C CA . TRP B 2 79 ? -16.785 14.714 27.597 1.00 50.81 77 TRP C CA 1
ATOM 3062 C C . TRP B 2 79 ? -17.850 14.209 26.600 1.00 50.97 77 TRP C C 1
ATOM 3063 O O . TRP B 2 79 ? -19.044 14.397 26.808 1.00 51.03 77 TRP C O 1
ATOM 3074 N N . GLN B 2 80 ? -17.381 13.586 25.529 1.00 49.96 78 GLN C N 1
ATOM 3075 C CA . GLN B 2 80 ? -18.200 12.761 24.646 1.00 49.49 78 GLN C CA 1
ATOM 3076 C C . GLN B 2 80 ? -17.866 11.295 24.840 1.00 49.59 78 GLN C C 1
ATOM 3077 O O . GLN B 2 80 ? -16.721 10.890 24.687 1.00 49.83 78 GLN C O 1
ATOM 3083 N N . VAL B 2 81 ? -18.862 10.504 25.219 1.00 49.53 79 VAL C N 1
ATOM 3084 C CA . VAL B 2 81 ? -18.713 9.074 25.250 1.00 50.47 79 VAL C CA 1
ATOM 3085 C C . VAL B 2 81 ? -19.273 8.490 23.969 1.00 50.25 79 VAL C C 1
ATOM 3086 O O . VAL B 2 81 ? -20.380 8.806 23.598 1.00 49.94 79 VAL C O 1
ATOM 3090 N N . ARG B 2 82 ? -18.519 7.655 23.271 1.00 49.95 80 ARG C N 1
ATOM 3091 C CA . ARG B 2 82 ? -19.100 6.957 22.133 1.00 50.85 80 ARG C CA 1
ATOM 3092 C C . ARG B 2 82 ? -19.380 5.522 22.500 1.00 50.11 80 ARG C C 1
ATOM 3093 O O . ARG B 2 82 ? -18.496 4.853 23.001 1.00 51.33 80 ARG C O 1
ATOM 3101 N N . GLN B 2 83 ? -20.588 5.031 22.234 1.00 49.95 81 GLN C N 1
ATOM 3102 C CA . GLN B 2 83 ? -20.883 3.598 22.414 1.00 48.76 81 GLN C CA 1
ATOM 3103 C C . GLN B 2 83 ? -21.606 3.020 21.223 1.00 48.31 81 GLN C C 1
ATOM 3104 O O . GLN B 2 83 ? -21.959 3.722 20.287 1.00 48.00 81 GLN C O 1
ATOM 3110 N N . LEU B 2 84 ? -21.782 1.712 21.228 1.00 48.35 82 LEU C N 1
ATOM 3111 C CA . LEU B 2 84 ? -22.658 1.119 20.258 1.00 48.58 82 LEU C CA 1
ATOM 3112 C C . LEU B 2 84 ? -23.756 0.359 20.989 1.00 48.41 82 LEU C C 1
ATOM 3113 O O . LEU B 2 84 ? -23.509 -0.295 22.009 1.00 49.16 82 LEU C O 1
ATOM 3118 N N . TYR B 2 85 ? -24.980 0.485 20.483 1.00 47.24 83 TYR C N 1
ATOM 3119 C CA . TYR B 2 85 ? -26.094 -0.226 21.067 1.00 46.68 83 TYR C CA 1
ATOM 3120 C C . TYR B 2 85 ? -26.418 -1.496 20.226 1.00 46.35 83 TYR C C 1
ATOM 3121 O O . TYR B 2 85 ? -26.626 -1.439 18.940 1.00 45.89 83 TYR C O 1
ATOM 3130 N N . ASP B 2 87 ? -27.488 -4.273 19.233 1.00 45.65 85 ASP C N 1
ATOM 3131 C CA . ASP B 2 87 ? -27.513 -4.783 17.846 1.00 46.06 85 ASP C CA 1
ATOM 3132 C C . ASP B 2 87 ? -28.085 -6.189 17.728 1.00 45.49 85 ASP C C 1
ATOM 3133 O O . ASP B 2 87 ? -28.100 -6.745 16.636 1.00 46.27 85 ASP C O 1
ATOM 3135 N N . THR B 2 88 ? -28.562 -6.756 18.838 1.00 45.07 86 THR C N 1
ATOM 3136 C CA . THR B 2 88 ? -29.232 -8.063 18.826 1.00 44.39 86 THR C CA 1
ATOM 3137 C C . THR B 2 88 ? -30.602 -7.958 18.172 1.00 43.91 86 THR C C 1
ATOM 3138 O O . THR B 2 88 ? -31.216 -6.880 18.177 1.00 44.11 86 THR C O 1
ATOM 3142 N N . GLY B 2 89 ? -31.080 -9.094 17.663 1.00 43.00 87 GLY C N 1
ATOM 3143 C CA . GLY B 2 89 ? -32.113 -9.124 16.639 1.00 42.59 87 GLY C CA 1
ATOM 3144 C C . GLY B 2 89 ? -33.565 -9.105 17.083 1.00 42.41 87 GLY C C 1
ATOM 3145 O O . GLY B 2 89 ? -34.373 -9.888 16.601 1.00 42.07 87 GLY C O 1
ATOM 3146 N N . VAL B 2 90 ? -33.887 -8.229 18.029 1.00 42.13 88 VAL C N 1
ATOM 3147 C CA . VAL B 2 90 ? -35.201 -7.590 18.075 1.00 41.81 88 VAL C CA 1
ATOM 3148 C C . VAL B 2 90 ? -34.909 -6.134 17.692 1.00 42.14 88 VAL C C 1
ATOM 3149 O O . VAL B 2 90 ? -33.789 -5.822 17.256 1.00 43.32 88 VAL C O 1
ATOM 3153 N N . LEU B 2 91 ? -35.865 -5.228 17.891 1.00 41.51 89 LEU C N 1
ATOM 3154 C CA . LEU B 2 91 ? -35.692 -3.836 17.486 1.00 40.76 89 LEU C CA 1
ATOM 3155 C C . LEU B 2 91 ? -35.228 -2.929 18.631 1.00 40.02 89 LEU C C 1
ATOM 3156 O O . LEU B 2 91 ? -34.082 -2.453 18.647 1.00 40.40 89 LEU C O 1
ATOM 3161 N N . GLY B 2 92 ? -36.109 -2.705 19.599 1.00 39.01 90 GLY C N 1
ATOM 3162 C CA . GLY B 2 92 ? -35.783 -1.853 20.749 1.00 37.20 90 GLY C CA 1
ATOM 3163 C C . GLY B 2 92 ? -35.034 -2.603 21.830 1.00 35.84 90 GLY C C 1
ATOM 3164 O O . GLY B 2 92 ? -35.022 -2.171 22.965 1.00 34.77 90 GLY C O 1
ATOM 3165 N N . ARG B 2 93 ? -34.451 -3.747 21.487 1.00 34.91 91 ARG C N 1
ATOM 3166 C CA . ARG B 2 93 ? -33.594 -4.460 22.397 1.00 35.07 91 ARG C CA 1
ATOM 3167 C C . ARG B 2 93 ? -32.187 -4.344 21.826 1.00 33.82 91 ARG C C 1
ATOM 3168 O O . ARG B 2 93 ? -31.951 -4.698 20.666 1.00 33.36 91 ARG C O 1
ATOM 3176 N N . PHE B 2 94 ? -31.275 -3.795 22.639 1.00 32.96 92 PHE C N 1
ATOM 3177 C CA . PHE B 2 94 ? -29.862 -3.650 22.258 1.00 31.99 92 PHE C CA 1
ATOM 3178 C C . PHE B 2 94 ? -28.861 -4.190 23.266 1.00 31.40 92 PHE C C 1
ATOM 3179 O O . PHE B 2 94 ? -29.107 -4.238 24.483 1.00 30.39 92 PHE C O 1
ATOM 3187 N N . LEU B 2 95 ? -27.727 -4.597 22.708 1.00 31.31 93 LEU C N 1
ATOM 3188 C CA . LEU B 2 95 ? -26.596 -5.077 23.471 1.00 31.67 93 LEU C CA 1
ATOM 3189 C C . LEU B 2 95 ? -25.505 -4.006 23.487 1.00 32.01 93 LEU C C 1
ATOM 3190 O O . LEU B 2 95 ? -25.014 -3.530 22.439 1.00 30.66 93 LEU C O 1
ATOM 3195 N N . LEU B 2 96 ? -25.192 -3.612 24.711 1.00 32.91 94 LEU C N 1
ATOM 3196 C CA . LEU B 2 96 ? -24.099 -2.721 25.012 1.00 33.92 94 LEU C CA 1
ATOM 3197 C C . LEU B 2 96 ? -22.988 -3.546 25.659 1.00 34.60 94 LEU C C 1
ATOM 3198 O O . LEU B 2 96 ? -23.214 -4.245 26.647 1.00 34.08 94 LEU C O 1
ATOM 3203 N N . GLN B 2 97 ? -21.794 -3.465 25.078 1.00 35.82 95 GLN C N 1
ATOM 3204 C CA . GLN B 2 97 ? -20.567 -3.946 25.718 1.00 36.33 95 GLN C CA 1
ATOM 3205 C C . GLN B 2 97 ? -19.623 -2.811 26.052 1.00 36.46 95 GLN C C 1
ATOM 3206 O O . GLN B 2 97 ? -19.750 -2.174 27.101 1.00 37.30 95 GLN C O 1
ATOM 3212 N N . ARG B 2 99 ? -15.696 -1.697 27.453 1.00 36.81 97 ARG C N 1
ATOM 3213 C CA . ARG B 2 99 ? -16.277 -2.487 28.546 1.00 36.50 97 ARG C CA 1
ATOM 3214 C C . ARG B 2 99 ? -15.298 -2.653 29.752 1.00 36.24 97 ARG C C 1
ATOM 3215 O O . ARG B 2 99 ? -15.562 -2.096 30.833 1.00 36.98 97 ARG C O 1
ATOM 3217 N N . ASP B 2 100 ? -14.184 -3.366 29.571 1.00 35.22 98 ASP C N 1
ATOM 3218 C CA . ASP B 2 100 ? -13.358 -3.833 30.708 1.00 34.52 98 ASP C CA 1
ATOM 3219 C C . ASP B 2 100 ? -14.211 -4.895 31.423 1.00 33.97 98 ASP C C 1
ATOM 3220 O O . ASP B 2 100 ? -15.212 -5.424 30.812 1.00 33.46 98 ASP C O 1
ATOM 3221 N N . ALA B 2 101 ? -13.871 -5.159 32.711 1.00 33.27 99 ALA C N 1
ATOM 3222 C CA . ALA B 2 101 ? -14.534 -6.260 33.440 1.00 32.95 99 ALA C CA 1
ATOM 3223 C C . ALA B 2 101 ? -15.894 -5.857 34.002 1.00 32.77 99 ALA C C 1
ATOM 3224 O O . ALA B 2 101 ? -16.175 -6.075 35.178 1.00 32.44 99 ALA C O 1
ATOM 3226 N N . ARG B 2 102 ? -16.723 -5.294 33.127 1.00 33.13 100 ARG C N 1
ATOM 3227 C CA . ARG B 2 102 ? -18.038 -4.817 33.451 1.00 33.42 100 ARG C CA 1
ATOM 3228 C C . ARG B 2 102 ? -19.059 -5.900 33.049 1.00 34.11 100 ARG C C 1
ATOM 3229 O O . ARG B 2 102 ? -18.755 -6.769 32.258 1.00 34.53 100 ARG C O 1
ATOM 3231 N N . GLY B 2 103 ? -20.272 -5.851 33.582 1.00 34.52 101 GLY C N 1
ATOM 3232 C CA . GLY B 2 103 ? -21.337 -6.711 33.079 1.00 34.72 101 GLY C CA 1
ATOM 3233 C C . GLY B 2 103 ? -21.894 -6.124 31.787 1.00 34.84 101 GLY C C 1
ATOM 3234 O O . GLY B 2 103 ? -21.962 -4.906 31.629 1.00 35.83 101 GLY C O 1
ATOM 3235 N N . ALA B 2 104 ? -22.299 -6.976 30.854 1.00 35.02 102 ALA C N 1
ATOM 3236 C CA . ALA B 2 104 ? -22.955 -6.509 29.633 1.00 35.00 102 ALA C CA 1
ATOM 3237 C C . ALA B 2 104 ? -24.306 -5.911 30.008 1.00 34.96 102 ALA C C 1
ATOM 3238 O O . ALA B 2 104 ? -24.933 -6.310 30.993 1.00 34.85 102 ALA C O 1
ATOM 3240 N N . VAL B 2 105 ? -24.734 -4.927 29.235 1.00 35.48 103 VAL C N 1
ATOM 3241 C CA . VAL B 2 105 ? -25.982 -4.211 29.526 1.00 35.52 103 VAL C CA 1
ATOM 3242 C C . VAL B 2 105 ? -26.927 -4.377 28.366 1.00 34.99 103 VAL C C 1
ATOM 3243 O O . VAL B 2 105 ? -26.561 -4.219 27.193 1.00 33.89 103 VAL C O 1
ATOM 3247 N N . HIS B 2 106 ? -28.160 -4.704 28.727 1.00 35.87 104 HIS C N 1
ATOM 3248 C CA . HIS B 2 106 ? -29.240 -4.856 27.782 1.00 35.55 104 HIS C CA 1
ATOM 3249 C C . HIS B 2 106 ? -30.047 -3.581 27.863 1.00 35.33 104 HIS C C 1
ATOM 3250 O O . HIS B 2 106 ? -30.434 -3.149 28.949 1.00 34.19 104 HIS C O 1
ATOM 3257 N N . VAL B 2 107 ? -30.260 -2.964 26.707 1.00 35.71 105 VAL C N 1
ATOM 3258 C CA . VAL B 2 107 ? -31.038 -1.747 26.617 1.00 36.27 105 VAL C CA 1
ATOM 3259 C C . VAL B 2 107 ? -32.323 -2.013 25.865 1.00 36.17 105 VAL C C 1
ATOM 3260 O O . VAL B 2 107 ? -32.294 -2.537 24.759 1.00 36.42 105 VAL C O 1
ATOM 3264 N N . VAL B 2 108 ? -33.442 -1.641 26.464 1.00 35.54 106 VAL C N 1
ATOM 3265 C CA . VAL B 2 108 ? -34.758 -1.827 25.825 1.00 34.97 106 VAL C CA 1
ATOM 3266 C C . VAL B 2 108 ? -35.435 -0.451 25.653 1.00 34.12 106 VAL C C 1
ATOM 3267 O O . VAL B 2 108 ? -35.631 0.272 26.625 1.00 34.15 106 VAL C O 1
ATOM 3271 N N . VAL B 2 109 ? -35.714 -0.064 24.409 1.00 33.35 107 VAL C N 1
ATOM 3272 C CA . VAL B 2 109 ? -36.496 1.149 24.148 1.00 33.18 107 VAL C CA 1
ATOM 3273 C C . VAL B 2 109 ? -37.987 0.782 24.224 1.00 33.32 107 VAL C C 1
ATOM 3274 O O . VAL B 2 109 ? -38.612 0.459 23.199 1.00 33.39 107 VAL C O 1
ATOM 3278 N N . ALA B 2 110 ? -38.542 0.832 25.441 1.00 33.06 108 ALA C N 1
ATOM 3279 C CA . ALA B 2 110 ? -39.873 0.280 25.744 1.00 32.69 108 ALA C CA 1
ATOM 3280 C C . ALA B 2 110 ? -41.025 1.107 25.175 1.00 32.63 108 ALA C C 1
ATOM 3281 O O . ALA B 2 110 ? -41.951 0.565 24.580 1.00 32.06 108 ALA C O 1
ATOM 3283 N N . GLU B 2 111 ? -40.953 2.417 25.371 1.00 32.40 109 GLU C N 1
ATOM 3284 C CA . GLU B 2 111 ? -41.989 3.304 24.917 1.00 32.51 109 GLU C CA 1
ATOM 3285 C C . GLU B 2 111 ? -41.353 4.552 24.374 1.00 31.10 109 GLU C C 1
ATOM 3286 O O . GLU B 2 111 ? -40.459 5.101 24.991 1.00 30.73 109 GLU C O 1
ATOM 3292 N N . THR B 2 112 ? -41.773 4.946 23.173 1.00 29.63 110 THR C N 1
ATOM 3293 C CA . THR B 2 112 ? -41.466 6.262 22.654 1.00 29.02 110 THR C CA 1
ATOM 3294 C C . THR B 2 112 ? -42.408 6.683 21.547 1.00 28.31 110 THR C C 1
ATOM 3295 O O . THR B 2 112 ? -42.963 5.846 20.846 1.00 28.05 110 THR C O 1
ATOM 3299 N N . ASP B 2 113 ? -42.558 7.996 21.399 1.00 27.50 111 ASP C N 1
ATOM 3300 C CA . ASP B 2 113 ? -43.281 8.562 20.285 1.00 27.16 111 ASP C CA 1
ATOM 3301 C C . ASP B 2 113 ? -42.327 9.129 19.245 1.00 26.24 111 ASP C C 1
ATOM 3302 O O . ASP B 2 113 ? -42.727 9.763 18.307 1.00 24.09 111 ASP C O 1
ATOM 3307 N N . TYR B 2 114 ? -41.021 8.943 19.448 1.00 27.24 112 TYR C N 1
ATOM 3308 C CA . TYR B 2 114 ? -39.997 9.427 18.498 1.00 27.33 112 TYR C CA 1
ATOM 3309 C C . TYR B 2 114 ? -39.806 10.947 18.506 1.00 28.06 112 TYR C C 1
ATOM 3310 O O . TYR B 2 114 ? -38.728 11.443 18.136 1.00 27.31 112 TYR C O 1
ATOM 3319 N N . GLN B 2 115 ? -40.822 11.693 18.946 1.00 28.73 113 GLN C N 1
ATOM 3320 C CA . GLN B 2 115 ? -40.870 13.138 18.724 1.00 29.17 113 GLN C CA 1
ATOM 3321 C C . GLN B 2 115 ? -40.946 13.969 19.996 1.00 28.91 113 GLN C C 1
ATOM 3322 O O . GLN B 2 115 ? -40.856 15.202 19.946 1.00 27.63 113 GLN C O 1
ATOM 3328 N N . SER B 2 116 ? -41.085 13.313 21.140 1.00 29.35 114 SER C N 1
ATOM 3329 C CA . SER B 2 116 ? -41.100 14.060 22.383 1.00 29.58 114 SER C CA 1
ATOM 3330 C C . SER B 2 116 ? -40.502 13.349 23.581 1.00 28.46 114 SER C C 1
ATOM 3331 O O . SER B 2 116 ? -39.944 13.998 24.446 1.00 28.22 114 SER C O 1
ATOM 3334 N N . PHE B 2 117 ? -40.616 12.034 23.645 1.00 28.13 115 PHE C N 1
ATOM 3335 C CA . PHE B 2 117 ? -40.140 11.325 24.797 1.00 28.03 115 PHE C CA 1
ATOM 3336 C C . PHE B 2 117 ? -39.751 9.903 24.466 1.00 28.23 115 PHE C C 1
ATOM 3337 O O . PHE B 2 117 ? -40.069 9.363 23.406 1.00 28.39 115 PHE C O 1
ATOM 3345 N N . ALA B 2 118 ? -39.086 9.293 25.423 1.00 28.29 116 ALA C N 1
ATOM 3346 C CA . ALA B 2 118 ? -38.634 7.930 25.294 1.00 29.41 116 ALA C CA 1
ATOM 3347 C C . ALA B 2 118 ? -38.338 7.343 26.647 1.00 29.99 116 ALA C C 1
ATOM 3348 O O . ALA B 2 118 ? -37.711 7.981 27.496 1.00 32.19 116 ALA C O 1
ATOM 3350 N N . VAL B 2 119 ? -38.762 6.107 26.838 1.00 31.52 117 VAL C N 1
ATOM 3351 C CA . VAL B 2 119 ? -38.436 5.365 28.055 1.00 32.07 117 VAL C CA 1
ATOM 3352 C C . VAL B 2 119 ? -37.562 4.135 27.735 1.00 32.42 117 VAL C C 1
ATOM 3353 O O . VAL B 2 119 ? -38.020 3.185 27.082 1.00 31.74 117 VAL C O 1
ATOM 3357 N N . LEU B 2 120 ? -36.323 4.174 28.231 1.00 31.46 118 LEU C N 1
ATOM 3358 C CA . LEU B 2 120 ? -35.317 3.144 28.002 1.00 32.08 118 LEU C CA 1
ATOM 3359 C C . LEU B 2 120 ? -35.054 2.386 29.282 1.00 32.36 118 LEU C C 1
ATOM 3360 O O . LEU B 2 120 ? -34.937 2.964 30.360 1.00 32.83 118 LEU C O 1
ATOM 3365 N N . TYR B 2 121 ? -34.942 1.081 29.152 1.00 32.46 119 TYR C N 1
ATOM 3366 C CA . TYR B 2 121 ? -34.576 0.241 30.274 1.00 32.71 119 TYR C CA 1
ATOM 3367 C C . TYR B 2 121 ? -33.163 -0.291 30.014 1.00 32.86 119 TYR C C 1
ATOM 3368 O O . TYR B 2 121 ? -32.847 -0.776 28.910 1.00 31.41 119 TYR C O 1
ATOM 3377 N N . LEU B 2 122 ? -32.330 -0.190 31.042 1.00 33.59 120 LEU C N 1
ATOM 3378 C CA . LEU B 2 122 ? -30.983 -0.804 31.057 1.00 34.68 120 LEU C CA 1
ATOM 3379 C C . LEU B 2 122 ? -30.939 -1.865 32.134 1.00 35.63 120 LEU C C 1
ATOM 3380 O O . LEU B 2 122 ? -31.151 -1.539 33.295 1.00 35.30 120 LEU C O 1
ATOM 3385 N N . GLU B 2 123 ? -30.694 -3.123 31.756 1.00 37.50 121 GLU C N 1
ATOM 3386 C CA . GLU B 2 123 ? -30.559 -4.235 32.735 1.00 39.36 121 GLU C CA 1
ATOM 3387 C C . GLU B 2 123 ? -29.190 -4.917 32.657 1.00 41.34 121 GLU C C 1
ATOM 3388 O O . GLU B 2 123 ? -28.921 -5.641 31.697 1.00 41.59 121 GLU C O 1
ATOM 3390 N N . ARG B 2 124 ? -28.339 -4.666 33.659 1.00 43.54 122 ARG C N 1
ATOM 3391 C CA . ARG B 2 124 ? -27.106 -5.451 33.883 1.00 45.32 122 ARG C CA 1
ATOM 3392 C C . ARG B 2 124 ? -27.377 -6.864 34.415 1.00 46.48 122 ARG C C 1
ATOM 3393 O O . ARG B 2 124 ? -27.269 -7.857 33.680 1.00 47.06 122 ARG C O 1
ATOM 3396 N N . ALA B 2 125 ? -27.749 -6.940 35.693 1.00 47.46 123 ALA C N 1
ATOM 3397 C CA . ALA B 2 125 ? -27.711 -8.193 36.461 1.00 47.90 123 ALA C CA 1
ATOM 3398 C C . ALA B 2 125 ? -28.567 -8.006 37.714 1.00 48.24 123 ALA C C 1
ATOM 3399 O O . ALA B 2 125 ? -28.195 -7.259 38.630 1.00 48.61 123 ALA C O 1
ATOM 3401 N N . GLY B 2 126 ? -29.719 -8.671 37.740 1.00 48.13 124 GLY C N 1
ATOM 3402 C CA . GLY B 2 126 ? -30.752 -8.379 38.729 1.00 48.19 124 GLY C CA 1
ATOM 3403 C C . GLY B 2 126 ? -31.604 -7.185 38.317 1.00 47.98 124 GLY C C 1
ATOM 3404 O O . GLY B 2 126 ? -31.090 -6.119 37.987 1.00 47.78 124 GLY C O 1
ATOM 3405 N N . LEU B 2 128 ? -30.745 -3.006 37.104 1.00 41.52 126 LEU C N 1
ATOM 3406 C CA . LEU B 2 128 ? -31.799 -2.348 36.282 1.00 41.58 126 LEU C CA 1
ATOM 3407 C C . LEU B 2 128 ? -32.151 -0.870 36.584 1.00 40.94 126 LEU C C 1
ATOM 3408 O O . LEU B 2 128 ? -32.593 -0.532 37.688 1.00 41.46 126 LEU C O 1
ATOM 3413 N N . SER B 2 129 ? -32.032 -0.030 35.556 1.00 39.74 127 SER C N 1
ATOM 3414 C CA . SER B 2 129 ? -32.429 1.362 35.622 1.00 38.66 127 SER C CA 1
ATOM 3415 C C . SER B 2 129 ? -33.399 1.716 34.486 1.00 36.82 127 SER C C 1
ATOM 3416 O O . SER B 2 129 ? -33.289 1.202 33.366 1.00 36.41 127 SER C O 1
ATOM 3419 N N . VAL B 2 130 ? -34.330 2.614 34.783 1.00 34.33 128 VAL C N 1
ATOM 3420 C CA . VAL B 2 130 ? -35.270 3.122 33.789 1.00 33.29 128 VAL C CA 1
ATOM 3421 C C . VAL B 2 130 ? -34.996 4.572 33.533 1.00 32.11 128 VAL C C 1
ATOM 3422 O O . VAL B 2 130 ? -35.009 5.369 34.454 1.00 31.97 128 VAL C O 1
ATOM 3426 N N . LYS B 2 131 ? -34.783 4.929 32.283 1.00 31.73 129 LYS C N 1
ATOM 3427 C CA . LYS B 2 131 ? -34.411 6.298 31.954 1.00 31.63 129 LYS C CA 1
ATOM 3428 C C . LYS B 2 131 ? -35.502 6.955 31.153 1.00 31.55 129 LYS C C 1
ATOM 3429 O O . LYS B 2 131 ? -36.074 6.332 30.235 1.00 32.50 129 LYS C O 1
ATOM 3435 N N . LEU B 2 132 ? -35.773 8.211 31.484 1.00 30.52 130 LEU C N 1
ATOM 3436 C CA . LEU B 2 132 ? -36.664 9.040 30.712 1.00 30.30 130 LEU C CA 1
ATOM 3437 C C . LEU B 2 132 ? -35.816 10.060 29.948 1.00 29.05 130 LEU C C 1
ATOM 3438 O O . LEU B 2 132 ? -35.014 10.781 30.515 1.00 28.98 130 LEU C O 1
ATOM 3443 N N . TYR B 2 133 ? -36.035 10.109 28.654 1.00 28.85 131 TYR C N 1
ATOM 3444 C CA . TYR B 2 133 ? -35.438 11.082 27.785 1.00 27.85 131 TYR C CA 1
ATOM 3445 C C . TYR B 2 133 ? -36.542 11.912 27.155 1.00 27.88 131 TYR C C 1
ATOM 3446 O O . TYR B 2 133 ? -37.677 11.463 27.024 1.00 28.93 131 TYR C O 1
ATOM 3455 N N . ALA B 2 134 ? -36.229 13.144 26.778 1.00 28.00 132 ALA C N 1
ATOM 3456 C CA . ALA B 2 134 ? -37.160 13.964 26.007 1.00 27.34 132 ALA C CA 1
ATOM 3457 C C . ALA B 2 134 ? -36.430 14.684 24.893 1.00 27.41 132 ALA C C 1
ATOM 3458 O O . ALA B 2 134 ? -35.214 14.902 24.975 1.00 26.43 132 ALA C O 1
ATOM 3460 N N . ARG B 2 135 ? -37.194 15.144 23.898 1.00 27.14 133 ARG C N 1
ATOM 3461 C CA . ARG B 2 135 ? -36.641 15.955 22.813 1.00 27.79 133 ARG C CA 1
ATOM 3462 C C . ARG B 2 135 ? -36.547 17.384 23.264 1.00 27.60 133 ARG C C 1
ATOM 3463 O O . ARG B 2 135 ? -35.722 18.155 22.760 1.00 28.95 133 ARG C O 1
ATOM 3471 N N . SER B 2 136 ? -37.371 17.753 24.214 1.00 27.38 134 SER C N 1
ATOM 3472 C CA . SER B 2 136 ? -37.374 19.108 24.677 1.00 28.03 134 SER C CA 1
ATOM 3473 C C . SER B 2 136 ? -37.911 19.089 26.081 1.00 28.76 134 SER C C 1
ATOM 3474 O O . SER B 2 136 ? -38.477 18.099 26.524 1.00 28.75 134 SER C O 1
ATOM 3477 N N . LEU B 2 137 ? -37.693 20.183 26.794 1.00 30.52 135 LEU C N 1
ATOM 3478 C CA . LEU B 2 137 ? -38.198 20.354 28.135 1.00 31.10 135 LEU C CA 1
ATOM 3479 C C . LEU B 2 137 ? -39.079 21.594 28.090 1.00 31.58 135 LEU C C 1
ATOM 3480 O O . LEU B 2 137 ? -38.852 22.488 27.268 1.00 31.45 135 LEU C O 1
ATOM 3485 N N . PRO B 2 138 ? -40.159 21.619 28.895 1.00 32.19 136 PRO C N 1
ATOM 3486 C CA . PRO B 2 138 ? -40.592 20.620 29.870 1.00 32.70 136 PRO C CA 1
ATOM 3487 C C . PRO B 2 138 ? -41.199 19.412 29.200 1.00 32.36 136 PRO C C 1
ATOM 3488 O O . PRO B 2 138 ? -41.634 19.498 28.049 1.00 31.31 136 PRO C O 1
ATOM 3492 N N . VAL B 2 139 ? -41.222 18.315 29.944 1.00 32.60 137 VAL C N 1
ATOM 3493 C CA . VAL B 2 139 ? -41.974 17.113 29.572 1.00 32.70 137 VAL C CA 1
ATOM 3494 C C . VAL B 2 139 ? -43.408 17.328 30.012 1.00 32.18 137 VAL C C 1
ATOM 3495 O O . VAL B 2 139 ? -43.638 18.020 30.990 1.00 30.51 137 VAL C O 1
ATOM 3499 N N . SER B 2 140 ? -44.368 16.720 29.312 1.00 32.64 138 SER C N 1
ATOM 3500 C CA . SER B 2 140 ? -45.793 16.833 29.692 1.00 32.96 138 SER C CA 1
ATOM 3501 C C . SER B 2 140 ? -46.085 16.046 30.963 1.00 33.36 138 SER C C 1
ATOM 3502 O O . SER B 2 140 ? -45.360 15.098 31.290 1.00 33.61 138 SER C O 1
ATOM 3505 N N . ASP B 2 141 ? -47.157 16.424 31.663 1.00 34.11 139 ASP C N 1
ATOM 3506 C CA . ASP B 2 141 ? -47.610 15.724 32.895 1.00 34.29 139 ASP C CA 1
ATOM 3507 C C . ASP B 2 141 ? -47.834 14.235 32.661 1.00 33.97 139 ASP C C 1
ATOM 3508 O O . ASP B 2 141 ? -47.505 13.410 33.518 1.00 33.72 139 ASP C O 1
ATOM 3513 N N . SER B 2 142 ? -48.347 13.900 31.480 1.00 33.88 140 SER C N 1
ATOM 3514 C CA . SER B 2 142 ? -48.709 12.526 31.148 1.00 34.01 140 SER C CA 1
ATOM 3515 C C . SER B 2 142 ? -47.511 11.644 30.812 1.00 33.99 140 SER C C 1
ATOM 3516 O O . SER B 2 142 ? -47.491 10.468 31.149 1.00 33.20 140 SER C O 1
ATOM 3519 N N . VAL B 2 143 ? -46.518 12.198 30.129 1.00 34.95 141 VAL C N 1
ATOM 3520 C CA . VAL B 2 143 ? -45.274 11.474 29.942 1.00 35.19 141 VAL C CA 1
ATOM 3521 C C . VAL B 2 143 ? -44.644 11.221 31.310 1.00 34.58 141 VAL C C 1
ATOM 3522 O O . VAL B 2 143 ? -44.173 10.132 31.572 1.00 34.39 141 VAL C O 1
ATOM 3526 N N . LEU B 2 144 ? -44.698 12.204 32.198 1.00 34.49 142 LEU C N 1
ATOM 3527 C CA . LEU B 2 144 ? -44.048 12.078 33.501 1.00 35.24 142 LEU C CA 1
ATOM 3528 C C . LEU B 2 144 ? -44.719 11.084 34.418 1.00 34.33 142 LEU C C 1
ATOM 3529 O O . LEU B 2 144 ? -44.059 10.372 35.137 1.00 34.10 142 LEU C O 1
ATOM 3534 N N . SER B 2 145 ? -46.046 11.071 34.417 1.00 34.87 143 SER C N 1
ATOM 3535 C CA . SER B 2 145 ? -46.790 10.157 35.271 1.00 34.47 143 SER C CA 1
ATOM 3536 C C . SER B 2 145 ? -46.499 8.754 34.810 1.00 33.83 143 SER C C 1
ATOM 3537 O O . SER B 2 145 ? -46.138 7.892 35.612 1.00 33.76 143 SER C O 1
ATOM 3540 N N . GLY B 2 146 ? -46.635 8.545 33.504 1.00 33.84 144 GLY C N 1
ATOM 3541 C CA . GLY B 2 146 ? -46.397 7.245 32.893 1.00 34.57 144 GLY C CA 1
ATOM 3542 C C . GLY B 2 146 ? -45.034 6.669 33.252 1.00 34.41 144 GLY C C 1
ATOM 3543 O O . GLY B 2 146 ? -44.948 5.501 33.570 1.00 35.34 144 GLY C O 1
ATOM 3544 N N . PHE B 2 147 ? -43.982 7.491 33.221 1.00 34.74 145 PHE C N 1
ATOM 3545 C CA . PHE B 2 147 ? -42.618 7.097 33.689 1.00 34.17 145 PHE C CA 1
ATOM 3546 C C . PHE B 2 147 ? -42.564 6.720 35.178 1.00 34.49 145 PHE C C 1
ATOM 3547 O O . PHE B 2 147 ? -41.958 5.731 35.545 1.00 34.78 145 PHE C O 1
ATOM 3555 N N . GLU B 2 148 ? -43.175 7.520 36.039 1.00 35.70 146 GLU C N 1
ATOM 3556 C CA . GLU B 2 148 ? -43.218 7.221 37.464 1.00 37.21 146 GLU C CA 1
ATOM 3557 C C . GLU B 2 148 ? -43.940 5.902 37.737 1.00 38.18 146 GLU C C 1
ATOM 3558 O O . GLU B 2 148 ? -43.563 5.161 38.655 1.00 37.49 146 GLU C O 1
ATOM 3564 N N . GLN B 2 149 ? -44.975 5.632 36.937 1.00 39.38 147 GLN C N 1
ATOM 3565 C CA . GLN B 2 149 ? -45.706 4.360 36.992 1.00 41.43 147 GLN C CA 1
ATOM 3566 C C . GLN B 2 149 ? -44.810 3.184 36.617 1.00 42.47 147 GLN C C 1
ATOM 3567 O O . GLN B 2 149 ? -44.913 2.115 37.209 1.00 43.34 147 GLN C O 1
ATOM 3570 N N . ARG B 2 150 ? -43.941 3.362 35.630 1.00 43.36 148 ARG C N 1
ATOM 3571 C CA . ARG B 2 150 ? -43.040 2.294 35.214 1.00 44.27 148 ARG C CA 1
ATOM 3572 C C . ARG B 2 150 ? -41.980 2.016 36.280 1.00 44.27 148 ARG C C 1
ATOM 3573 O O . ARG B 2 150 ? -41.624 0.863 36.547 1.00 44.14 148 ARG C O 1
ATOM 3581 N N . VAL B 2 151 ? -41.470 3.091 36.858 1.00 44.41 149 VAL C N 1
ATOM 3582 C CA . VAL B 2 151 ? -40.516 3.011 37.945 1.00 44.86 149 VAL C CA 1
ATOM 3583 C C . VAL B 2 151 ? -41.109 2.259 39.120 1.00 45.43 149 VAL C C 1
ATOM 3584 O O . VAL B 2 151 ? -40.421 1.440 39.709 1.00 46.12 149 VAL C O 1
ATOM 3588 N N . GLN B 2 152 ? -42.374 2.524 39.462 1.00 45.43 150 GLN C N 1
ATOM 3589 C CA . GLN B 2 152 ? -43.027 1.817 40.569 1.00 46.15 150 GLN C CA 1
ATOM 3590 C C . GLN B 2 152 ? -43.177 0.337 40.236 1.00 45.74 150 GLN C C 1
ATOM 3591 O O . GLN B 2 152 ? -43.072 -0.522 41.104 1.00 44.35 150 GLN C O 1
ATOM 3597 N N . GLU B 2 153 ? -43.385 0.069 38.951 1.00 46.41 151 GLU C N 1
ATOM 3598 C CA . GLU B 2 153 ? -43.529 -1.286 38.419 1.00 47.52 151 GLU C CA 1
ATOM 3599 C C . GLU B 2 153 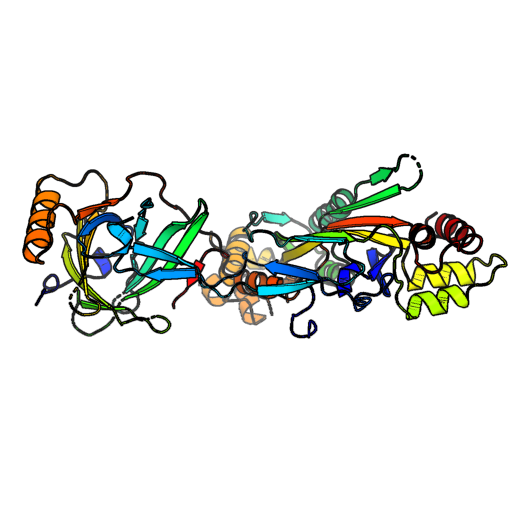? -42.214 -2.026 38.192 1.00 46.87 151 GLU C C 1
ATOM 3600 O O . GLU B 2 153 ? -42.217 -3.205 37.858 1.00 46.79 151 GLU C O 1
ATOM 3606 N N . ALA B 2 154 ? -41.099 -1.327 38.326 1.00 46.95 152 ALA C N 1
ATOM 3607 C CA . ALA B 2 154 ? -39.810 -1.968 38.299 1.00 46.89 152 ALA C CA 1
ATOM 3608 C C . ALA B 2 154 ? -39.330 -2.193 39.728 1.00 47.00 152 ALA C C 1
ATOM 3609 O O . ALA B 2 154 ? -38.168 -2.574 39.936 1.00 47.27 152 ALA C O 1
ATOM 3611 N N . HIS B 2 155 ? -40.238 -1.967 40.690 1.00 46.37 153 HIS C N 1
ATOM 3612 C CA . HIS B 2 155 ? -40.010 -2.197 42.123 1.00 46.17 153 HIS C CA 1
ATOM 3613 C C . HIS B 2 155 ? -39.032 -1.210 42.695 1.00 46.41 153 HIS C C 1
ATOM 3614 O O . HIS B 2 155 ? -38.191 -1.523 43.558 1.00 46.88 153 HIS C O 1
ATOM 3621 N N . LEU B 2 156 ? -39.177 0.004 42.186 1.00 46.04 154 LEU C N 1
ATOM 3622 C CA . LEU B 2 156 ? -38.407 1.131 42.626 1.00 46.60 154 LEU C CA 1
ATOM 3623 C C . LEU B 2 156 ? -39.381 2.132 43.217 1.00 46.89 154 LEU C C 1
ATOM 3624 O O . LEU B 2 156 ? -40.533 2.219 42.801 1.00 47.03 154 LEU C O 1
ATOM 3629 N N . THR B 2 157 ? -38.901 2.879 44.197 1.00 48.03 155 THR C N 1
ATOM 3630 C CA . THR B 2 157 ? -39.703 3.848 44.927 1.00 49.02 155 THR C CA 1
ATOM 3631 C C . THR B 2 157 ? -39.501 5.210 44.296 1.00 49.61 155 THR C C 1
ATOM 3632 O O . THR B 2 157 ? -38.582 5.379 43.489 1.00 50.09 155 THR C O 1
ATOM 3636 N N . GLU B 2 158 ? -40.345 6.179 44.651 1.00 50.37 156 GLU C N 1
ATOM 3637 C CA . GLU B 2 158 ? -40.175 7.549 44.140 1.00 51.30 156 GLU C CA 1
ATOM 3638 C C . GLU B 2 158 ? -38.863 8.170 44.655 1.00 51.87 156 GLU C C 1
ATOM 3639 O O . GLU B 2 158 ? -38.280 9.020 43.980 1.00 52.61 156 GLU C O 1
ATOM 3641 N N . ASP B 2 159 ? -38.410 7.724 45.835 1.00 52.33 157 ASP C N 1
ATOM 3642 C CA . ASP B 2 159 ? -37.088 8.076 46.401 1.00 52.17 157 ASP C CA 1
ATOM 3643 C C . ASP B 2 159 ? -35.961 7.857 45.407 1.00 51.72 157 ASP C C 1
ATOM 3644 O O . ASP B 2 159 ? -35.010 8.654 45.308 1.00 51.99 157 ASP C O 1
ATOM 3649 N N . GLN B 2 160 ? -36.090 6.756 44.675 1.00 51.11 158 GLN C N 1
ATOM 3650 C CA . GLN B 2 160 ? -35.073 6.287 43.747 1.00 50.53 158 GLN C CA 1
ATOM 3651 C C . GLN B 2 160 ? -35.228 6.839 42.331 1.00 50.30 158 GLN C C 1
ATOM 3652 O O . GLN B 2 160 ? -34.676 6.259 41.402 1.00 50.26 158 GLN C O 1
ATOM 3658 N N . ILE B 2 161 ? -35.992 7.926 42.159 1.00 49.83 159 ILE C N 1
ATOM 3659 C CA . ILE B 2 161 ? -36.019 8.654 40.883 1.00 49.30 159 ILE C CA 1
ATOM 3660 C C . ILE B 2 161 ? -35.169 9.908 41.036 1.00 49.39 159 ILE C C 1
ATOM 3661 O O . ILE B 2 161 ? -35.389 10.732 41.932 1.00 48.25 159 ILE C O 1
ATOM 3666 N N . PHE B 2 162 ? -34.195 10.047 40.140 1.00 50.05 160 PHE C N 1
ATOM 3667 C CA . PHE B 2 162 ? -33.227 11.144 40.180 1.00 50.22 160 PHE C CA 1
ATOM 3668 C C . PHE B 2 162 ? -33.393 11.964 38.92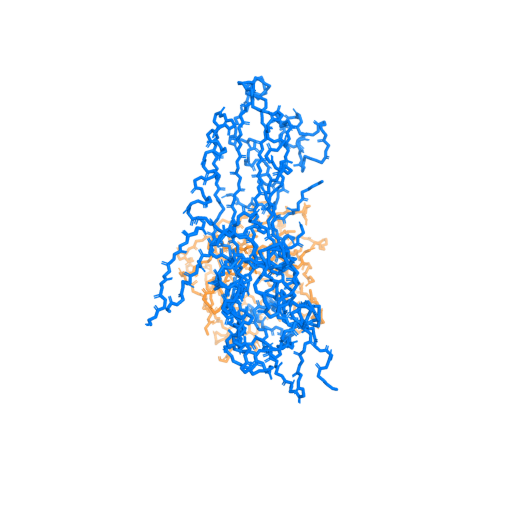1 1.00 49.82 160 PHE C C 1
ATOM 3669 O O . PHE B 2 162 ? -33.359 11.443 37.823 1.00 49.54 160 PHE C O 1
ATOM 3677 N N . TYR B 2 163 ? -33.628 13.247 39.096 1.00 50.57 161 TYR C N 1
ATOM 3678 C CA . TYR B 2 163 ? -33.874 14.136 37.979 1.00 51.07 161 TYR C CA 1
ATOM 3679 C C . TYR B 2 163 ? -32.585 14.855 37.649 1.00 51.50 161 TYR C C 1
ATOM 3680 O O . TYR B 2 163 ? -31.887 15.324 38.527 1.00 52.25 161 TYR C O 1
ATOM 3689 N N . PHE B 2 164 ? -32.313 14.950 36.353 1.00 51.57 162 PHE C N 1
ATOM 3690 C CA . PHE B 2 164 ? -31.113 15.484 35.864 1.00 51.80 162 PHE C CA 1
ATOM 3691 C C . PHE B 2 164 ? -31.305 16.933 35.505 1.00 51.10 162 PHE C C 1
ATOM 3692 O O . PHE B 2 164 ? -32.415 17.366 35.339 1.00 50.14 162 PHE C O 1
ATOM 3700 N N . PRO B 2 165 ? -30.197 17.694 35.421 1.00 49.57 163 PRO C N 1
ATOM 3701 C CA . PRO B 2 165 ? -30.322 19.104 35.145 1.00 49.02 163 PRO C CA 1
ATOM 3702 C C . PRO B 2 165 ? -30.873 19.484 33.774 1.00 48.44 163 PRO C C 1
ATOM 3703 O O . PRO B 2 165 ? -30.743 18.717 32.781 1.00 48.72 163 PRO C O 1
ATOM 3707 N N . LYS B 2 166 ? -31.443 20.684 33.737 1.00 48.11 164 LYS C N 1
ATOM 3708 C CA . LYS B 2 166 ? -32.077 21.282 32.544 1.00 49.45 164 LYS C CA 1
ATOM 3709 C C . LYS B 2 166 ? -31.243 22.408 31.904 1.00 49.52 164 LYS C C 1
ATOM 3710 O O . LYS B 2 166 ? -31.739 23.174 31.057 1.00 49.63 164 LYS C O 1
ATOM 3716 N N . TYR B 2 167 ? -30.019 22.576 32.359 1.00 49.65 165 TYR C N 1
ATOM 3717 C CA . TYR B 2 167 ? -29.089 23.531 31.748 1.00 50.65 165 TYR C CA 1
ATOM 3718 C C . TYR B 2 167 ? -27.686 23.052 31.997 1.00 50.37 165 TYR C C 1
ATOM 3719 O O . TYR B 2 167 ? -27.454 22.254 32.870 1.00 50.68 165 TYR C O 1
ATOM 3728 N N . GLY B 2 168 ? -26.740 23.575 31.257 1.00 51.66 166 GLY C N 1
ATOM 3729 C CA . GLY B 2 168 ? -25.355 23.194 31.407 1.00 51.15 166 GLY C CA 1
ATOM 3730 C C . GLY B 2 168 ? -25.004 21.981 30.583 1.00 51.32 166 GLY C C 1
ATOM 3731 O O . GLY B 2 168 ? -24.160 21.199 30.973 1.00 50.99 166 GLY C O 1
ATOM 3732 N N . PHE B 2 169 ? -25.680 21.827 29.463 1.00 52.65 167 PHE C N 1
ATOM 3733 C CA . PHE B 2 169 ? -25.423 20.771 28.524 1.00 53.31 167 PHE C CA 1
ATOM 3734 C C . PHE B 2 169 ? -24.078 20.992 27.833 1.00 54.11 167 PHE C C 1
ATOM 3735 O O . PHE B 2 169 ? -23.635 22.101 27.671 1.00 54.54 167 PHE C O 1
ATOM 3743 N N . CYS B 2 170 ? -23.479 19.907 27.385 1.00 55.43 168 CYS C N 1
ATOM 3744 C CA . CYS B 2 170 ? -22.240 19.961 26.642 1.00 56.67 168 CYS C CA 1
ATOM 3745 C C . CYS B 2 170 ? -22.621 19.918 25.153 1.00 57.45 168 CYS C C 1
ATOM 3746 O O . CYS B 2 170 ? -23.127 18.936 24.656 1.00 57.54 168 CYS C O 1
ATOM 3749 N N . GLU B 2 171 ? -22.338 21.012 24.467 1.00 57.51 169 GLU C N 1
ATOM 3750 C CA . GLU B 2 171 ? -22.594 21.126 23.083 1.00 57.41 169 GLU C CA 1
ATOM 3751 C C . GLU B 2 171 ? -21.470 20.441 22.275 1.00 57.56 169 GLU C C 1
ATOM 3752 O O . GLU B 2 171 ? -21.704 20.022 21.170 1.00 57.49 169 GLU C O 1
ATOM 3758 N N . ALA B 2 172 ? -20.294 20.253 22.861 1.00 56.66 170 ALA C N 1
ATOM 3759 C CA . ALA B 2 172 ? -19.225 19.541 22.187 1.00 56.58 170 ALA C CA 1
ATOM 3760 C C . ALA B 2 172 ? -18.152 19.123 23.201 1.00 55.86 170 ALA C C 1
ATOM 3761 O O . ALA B 2 172 ? -18.103 19.635 24.282 1.00 55.07 170 ALA C O 1
ATOM 3763 N N . ALA B 2 173 ? -17.329 18.162 22.825 1.00 55.33 171 ALA C N 1
ATOM 3764 C CA . ALA B 2 173 ? -16.190 17.764 23.621 1.00 54.77 171 ALA C CA 1
ATOM 3765 C C . ALA B 2 173 ? -14.986 17.759 22.679 1.00 54.53 171 ALA C C 1
ATOM 3766 O O . ALA B 2 173 ? -15.088 17.370 21.517 1.00 53.56 171 ALA C O 1
ATOM 3768 N N . ASP B 2 174 ? -13.838 18.198 23.155 1.00 53.28 172 ASP C N 1
ATOM 3769 C CA . ASP B 2 174 ? -12.718 18.201 22.240 1.00 53.49 172 ASP C CA 1
ATOM 3770 C C . ASP B 2 174 ? -12.145 16.798 22.180 1.00 53.19 172 ASP C C 1
ATOM 3771 O O . ASP B 2 174 ? -12.632 15.861 22.855 1.00 51.99 172 ASP C O 1
ATOM 3776 N N . GLN B 2 175 ? -11.086 16.666 21.406 1.00 52.97 173 GLN C N 1
ATOM 3777 C CA . GLN B 2 175 ? -10.671 15.376 20.879 1.00 53.33 173 GLN C CA 1
ATOM 3778 C C . GLN B 2 175 ? -9.942 14.625 21.970 1.00 52.11 173 GLN C C 1
ATOM 3779 O O . GLN B 2 175 ? -9.822 13.397 21.930 1.00 52.41 173 GLN C O 1
ATOM 3785 N N . PHE B 2 176 ? -9.503 15.381 22.977 1.00 50.86 174 PHE C N 1
ATOM 3786 C CA . PHE B 2 176 ? -8.867 14.829 24.157 1.00 50.04 174 PHE C CA 1
ATOM 3787 C C . PHE B 2 176 ? -9.870 14.390 25.180 1.00 49.23 174 PHE C C 1
ATOM 3788 O O . PHE B 2 176 ? -9.456 13.830 26.195 1.00 49.96 174 PHE C O 1
ATOM 3796 N N . HIS B 2 177 ? -11.166 14.651 24.951 1.00 48.04 175 HIS C N 1
ATOM 3797 C CA . HIS B 2 177 ? -12.222 14.356 25.946 1.00 46.19 175 HIS C CA 1
ATOM 3798 C C . HIS B 2 177 ? -13.339 13.521 25.295 1.00 46.51 175 HIS C C 1
ATOM 3799 O O . HIS B 2 177 ? -14.509 13.587 25.670 1.00 44.65 175 HIS C O 1
ATOM 3806 N N . VAL B 2 178 ? -12.927 12.690 24.335 1.00 46.18 176 VAL C N 1
ATOM 3807 C CA . VAL B 2 178 ? -13.735 11.614 23.794 1.00 46.57 176 VAL C CA 1
ATOM 3808 C C . VAL B 2 178 ? -13.308 10.282 24.445 1.00 47.31 176 VAL C C 1
ATOM 3809 O O . VAL B 2 178 ? -12.180 9.844 24.276 1.00 46.17 176 VAL C O 1
ATOM 3813 N N . LEU B 2 179 ? -14.218 9.666 25.195 1.00 48.24 177 LEU C N 1
ATOM 3814 C CA . LEU B 2 179 ? -14.080 8.299 25.662 1.00 49.39 177 LEU C CA 1
ATOM 3815 C C . LEU B 2 179 ? -14.766 7.400 24.609 1.00 51.05 177 LEU C C 1
ATOM 3816 O O . LEU B 2 179 ? -16.013 7.271 24.568 1.00 49.21 177 LEU C O 1
ATOM 3821 N N . ASP B 2 180 ? -13.951 6.749 23.793 1.00 51.84 178 ASP C N 1
ATOM 3822 C CA . ASP B 2 180 ? -14.468 6.026 22.648 1.00 53.58 178 ASP C CA 1
ATOM 3823 C C . ASP B 2 180 ? -14.437 4.519 22.897 1.00 54.61 178 ASP C C 1
ATOM 3824 O O . ASP B 2 180 ? -13.359 3.900 22.818 1.00 55.11 178 ASP C O 1
ATOM 3829 N N . GLU B 2 181 ? -15.616 3.927 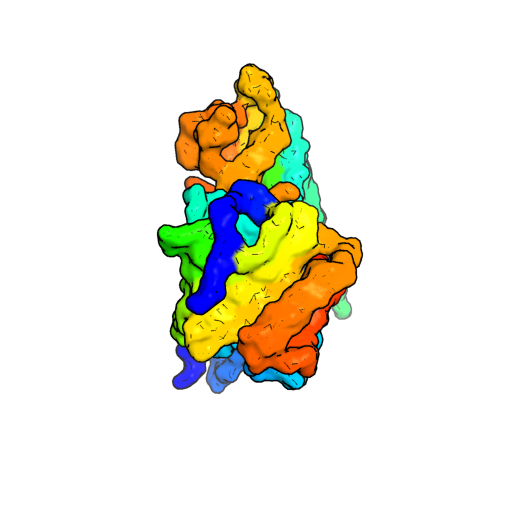23.139 1.00 55.43 179 GLU C N 1
ATOM 3830 C CA . GLU B 2 181 ? -15.725 2.494 23.417 1.00 56.65 179 GLU C CA 1
ATOM 3831 C C . GLU B 2 181 ? -15.959 1.710 22.137 1.00 56.87 179 GLU C C 1
ATOM 3832 O O . GLU B 2 181 ? -16.114 0.496 22.180 1.00 57.59 179 GLU C O 1
ATOM 3838 N N . VAL B 2 182 ? -15.957 2.396 20.998 1.00 57.24 180 VAL C N 1
ATOM 3839 C CA . VAL B 2 182 ? -16.122 1.735 19.709 1.00 57.54 180 VAL C CA 1
ATOM 3840 C C . VAL B 2 182 ? -14.751 1.445 19.042 1.00 58.02 180 VAL C C 1
ATOM 3841 O O . VAL B 2 182 ? -14.615 0.476 18.292 1.00 58.66 180 VAL C O 1
#

InterPro domains:
  IPR000884 Thrombospondin type-1 (TSP1) repeat [PF00090] (541-584)
  IPR000884 Thrombospondin type-1 (TSP1) repeat [PS50092] (38-91)
  IPR000884 Thrombospondin type-1 (TSP1) repeat [PS50092] (539-584)
  IPR000884 Thrombospondin type-1 (TSP1) repeat [SM00209] (41-91)
  IPR000884 Thrombospondin type-1 (TSP1) repeat [SM00209] (542-584)
  IPR001862 Membrane attack complex component/perforin/complement C9 [PR00764] (58-74)
  IPR001862 Membrane attack complex component/perforin/complement C9 [PR00764] (101-121)
  IPR001862 Membrane attack complex component/perforin/complement C9 [PR00764] (319-341)
  IPR001862 Membrane attack complex component/perforin/complement C9 [PR00764] (445-464)
  IPR001862 Membrane attack complex component/perforin/complement C9 [PR00764] (476-495)
  IPR001862 Membrane attack complex component/perforin/complement C9 [PR00764] (499-519)
  IPR002172 Low-density lipoprotein (LDL) receptor class A repeat [PF00057] (95-130)
  IPR002172 Low-density lipoprotein (LDL) receptor class A repeat [PS50068] (95-131)
  IPR002172 Low-density lipoprotein (LDL) receptor class A repeat [SM00192] (95-132)
  IPR002172 Low-density lipoprotein (LDL) receptor class A repeat [cd00112] (96-130)
  IPR009030 Growth factor receptor cysteine-rich domain superfamily [SSF57184] (74-530)
  IPR020863 Membrane attack complex component/perforin domain, conserved site [PS00279] (330-341)
  IPR020864 Membrane attack complex component/perforin (MACPF) domain [PF01823] (268-490)
  IPR020864 Membrane attack complex component/perforin (MACPF) domain [PS51412] (135-498)
  IPR020864 Membrane attack complex component/perforin (MACPF) domain [SM00457] (288-492)

GO terms:
  GO:0044218 other organism cell membrane (C, IDA)
  GO:0005579 membrane attack complex (C, IDA)
  GO:0031640 killing of cells of another organism (P, IDA)
  GO:0006956 complement activation (P, IDA)
  GO:0022829 wide pore channel activity (F, IDA)
  GO:0160257 complement activation, GZMK pathway (P, IDA)
  GO:0005576 extracellular region (C, EXP)
  GO:0005576 extracellular region (C, TAS)
  GO:0016020 membrane (C, TAS)
  GO:0006955 immune response (P, TAS)
  GO:0005515 protein binding (F, IPI)
  GO:0005886 plasma membrane (C, IDA)
  GO:0070062 extracellular exosome (C, HDA)
  GO:0072562 blood microparticle (C, HDA)

B-factor: mean 50.16, std 10.94, range [24.09, 93.91]

Organism: Homo sapiens (NCBI:txid9606)

Nearest PDB structures (foldseek):
  2rd7-assembly1_A  TM=1.003E+00  e=2.118E-70  unclassified
  3ojy-assembly1_A  TM=9.245E-01  e=2.556E-48  Homo sapiens
  8b0h-assembly1_E  TM=6.025E-01  e=2.033E-31  Homo sapiens
  3ojy-assembly1_B  TM=7.515E-01  e=4.741E-20  Homo sapiens
  6cxo-assembly1_A  TM=6.944E-01  e=1.796E-19  Mus musculus

Sequence (487 aa):
DCSQYEPIIPGSQKAALGYNILTQEDAQSVYDASYYGGQCETVYNGEWRELRYDSTCERLYYGDDEKYFRKPYNFLKYHFEEALADTGISSEFYDNANDLLSKVKKDKSDSFFGVTIGIGSPLLVGVGVSHSQDTSFLNELNKYNEKKFIFTRIFTKVQTAHFKMRKDDIMLDDEGMLQSLMEL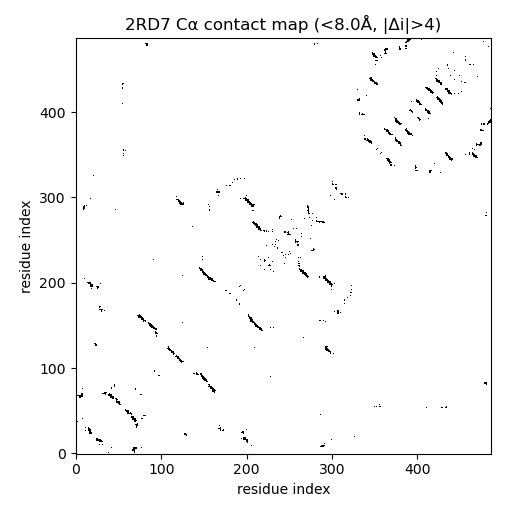PDQQYNYGMYAKFINDYGTHYITSGSMGGIYEYILVIDKAKMESLGITSRDITTCFGGSLGIQYDHCKKFGGGKTERARKAMAVEDIISRVRGGSSTITYRSWGRSLKYNPVVIIDFEMQPIHEVLRHTSLGPLEAKRQQNLRRALDQYLMTIQPKANFDAQQFAGTWLLVAVGSACRFLQERAEATTLHHVAPQGTMAVSTFRKLDGICWQVRQLYDTGVLGRFLLQRDARGAVHVVVAETDYQSFAVLYLERAGLSVKLYARSLPVSDSVLSGFEQRVQEAHLTEDQIFYFPKYGFCEAADQFHVLDEV

Foldseek 3Di:
DQVPAAADFALLQLQWAAAPVLLATFHGWFDSPAAPPDWDKDKDPQDFDWDADPVVRDTDTDPPIGIHTYHPFWPDKDFDRWDFPDKDKDKFQFLVVVVVVVVVVVVVQWDWDQVVHWIKIKGAQRQNHNCPVVVVVSVVQGDSQKIKMKMKDWIFGMKTFTDQAQTHTDPVLVVLLVPQDLPFDLVSLVVSCNRRHQKHFGIFTWTKMWMKMWMFRPVLQVVLVHDPVRVVVLCCVLLVHPPVLSVLLRNVPDVSNCVSNRTPDIGTSIAWFDNHHHPVNSRVSNSRTTHRRMTIITGPLVVCPHHSVHNPDSSSVSSVVSSVVVVD/DFAADVPDDQQLLAAKKWWFKKFDPDPVQLVDFWTKMWGWDDDPLTWIWIWTDDPPAIAIEIWGFDPPDRQWTWTDDPPHFIWIKGFRDDPSAFKTWIWIDGDLTMITIITPAPDHDPVSVVVSQVVSVVNVTDPSRMDTHDPDDTDPDHDPVRYNYPD

Solvent-accessible surface area: 23004 Å² total; per-residue (Å²): 144,16,90,93,84,103,58,0,10,3,4,94,80,0,0,31,1,2,9,48,96,43,63,62,42,17,97,33,0,1,37,23,86,66,48,29,88,99,74,54,55,19,109,4,16,71,42,60,133,12,30,18,48,8,11,16,9,99,8,78,83,21,137,72,55,89,76,6,29,38,0,40,0,1,85,123,13,104,5,39,59,13,46,46,89,45,49,52,53,44,64,25,114,53,2,82,73,0,35,64,61,6,80,137,54,60,84,73,9,66,35,99,86,112,38,153,91,17,45,37,26,39,1,75,26,4,29,30,32,72,9,84,91,4,66,110,50,1,96,118,26,71,99,104,113,9,20,1,0,16,3,52,2,40,2,55,3,0,71,8,62,3,70,80,76,83,3,54,2,28,76,35,0,38,90,28,5,132,110,8,23,102,130,59,69,68,49,87,0,12,118,4,0,86,28,8,0,0,4,4,2,31,19,13,10,0,0,0,10,1,6,3,0,3,0,0,19,94,67,49,15,102,102,48,68,23,72,14,141,64,0,4,66,13,0,0,42,36,1,49,16,84,157,113,65,59,87,60,1,40,38,7,87,50,98,192,15,43,92,23,9,0,0,30,16,28,7,57,24,17,63,12,11,98,156,40,32,62,4,76,33,0,2,135,29,1,58,99,88,3,26,1,0,19,3,62,0,34,10,0,13,13,0,2,106,45,10,55,86,25,132,31,70,66,32,14,92,16,0,90,135,0,6,98,83,35,52,193,170,56,129,17,50,84,128,8,53,20,120,94,1,25,35,62,0,28,1,13,0,0,0,3,75,14,90,50,37,78,129,252,39,21,2,0,7,3,67,8,46,42,111,93,59,2,22,2,15,1,19,18,58,26,119,67,78,33,26,28,0,90,6,73,4,80,66,88,81,90,0,69,7,67,8,123,72,70,126,66,57,32,17,81,0,9,0,10,64,1,61,24,148,50,29,0,2,0,9,0,37,53,89,100,61,0,0,1,0,2,0,64,70,54,127,30,60,126,87,20,54,66,34,1,76,70,60,1,115,118,22,168,11,65,79,127,47,18,43,109,13,42,160,178,29,65,3,168,64,13,32,36,36,22,13,24,57,59,106